Protein AF-K5VWL3-F1 (afdb_monomer_lite)

Organism: Phanerochaete carnosa (strain HHB-10118-sp) (NCBI:txid650164)

Secondary structure (DSSP, 8-state):
----------TTGGGSTT-HHHHTT---PPPPGGGGS-EEEEEEEESSPBPPSTTS--B--EEEEEEETT-HHHHHHHHTSTTS-HHHHHHHHTB--TTS----------S-TT--HHHHHHHHHHHHHHHHHSS---------------PPPPPP---PPPPP----------------HHHHHSS---TTPPPPPPPS-S-TTS--HHHHHHHHHHHHHHHHHHHHHHHHHHHHHHHHHTT--------TT-SPPPEE-TTS-EE-TTS---SS-HHHH-TTT------S-S---------TTTTSSPPP--------------------PPP----------------------PPPP---------------PPPP------------S-----------THHHHHHHHHHHHHHHHHHHHHHHTTS-SEEEEEEEEESSHHHHHHHHHHTSSSGGG--HHHHS-HHHHH-HHHHHHHHHHHHHHHHHHHHHHHHHHHHTGGG--TT--SSTT---TTGGGTTSSSPPPHHHH-EEEEEETTSTTHHHHHHHHHHHHHTTT-GGGEEEEEE-TTS-BTTSPPPPPP-----HHHHHHHT-S-GGGS-HHHHHHHHHHHHHHHHHHHHHHHHHHTT----------S-TT------PPPPPPPPPP---

Sequence (672 aa):
MGGFTRPQDLRVSNWWPGGAYLRKRKVYEAPPPAAYEPHTAFLLEARYPTRHGVGRQDSIEHVVGVCREGDLPAILEKYNSWNCPKEEMEVMDNAIWPWVEKRSKKSVVWWDKGESRREVLERRQQEIYEGASSADATTQPVVSMDLTFAPVPPPKGQRQKRAFHSAVAWRSDVEKTHTTPAERAEMPASAWSRPHKPSQDADDNVVPTYYVERKRQLDDIAERKETEGNLMSQLSAGILSEGITAETHPREEKIPPEVIEEDGTVRFPSGFEPPTPATEFHPVAALPVFDTDDNVVKSGKIIWEEALTPPETEELAACGASSVHGMSGVRGFHTSAVARAREVPLHGMASHAVPPQSPAQASKDSVPAESKQQLFALPEKIGEDGDEYFLEADEVVEAGGPVLPVADSVRDFNSKLHEYRERYVATLKEEPYWRPMLTATLSTRSLALTYARMCRALPRGLPFYASIEEPDRKYAPTYNSRMHSLRVRRMRQVIVDIGRRLHGDFGGFPGIRFSPSDRGRTLEGEGLEAPIPLEKRLIHVGVGDWHRNGEQLREVLKEEVDELGLSDGFNIFGLDKWGKRSDGVEWARPQAPIASKALSKVIDVDLAKLSPRERKLKLQEITEREGRKIAYALSQKSRKVSYPAGHEQASMDDFDEVIVPPSATKPESSQA

Structure (mmCIF, N/CA/C/O backbone):
data_AF-K5VWL3-F1
#
_entry.id   AF-K5VWL3-F1
#
loop_
_atom_site.group_PDB
_atom_site.id
_atom_site.type_symbol
_atom_site.label_atom_id
_atom_site.label_alt_id
_atom_site.label_comp_id
_atom_site.label_asym_id
_atom_site.label_entity_id
_atom_site.label_seq_id
_atom_site.pdbx_PDB_ins_code
_atom_site.Cartn_x
_atom_site.Cartn_y
_atom_site.Cartn_z
_atom_site.occupancy
_atom_site.B_iso_or_equiv
_atom_site.auth_seq_id
_atom_site.auth_comp_id
_atom_site.auth_asym_id
_atom_site.auth_atom_id
_atom_site.pdbx_PDB_model_num
ATOM 1 N N . MET A 1 1 ? -18.030 -2.040 -24.996 1.00 38.44 1 MET A N 1
ATOM 2 C CA . MET A 1 1 ? -19.062 -2.195 -23.954 1.00 38.44 1 MET A CA 1
ATOM 3 C C . MET A 1 1 ? -18.559 -3.267 -23.006 1.00 38.44 1 MET A C 1
ATOM 5 O O . MET A 1 1 ? -18.743 -4.444 -23.284 1.00 38.44 1 MET A O 1
ATOM 9 N N . GLY A 1 2 ? -17.794 -2.877 -21.982 1.00 37.09 2 GLY A N 1
ATOM 10 C CA . GLY A 1 2 ? -17.462 -3.798 -20.898 1.00 37.09 2 GLY A CA 1
ATOM 11 C C . GLY A 1 2 ? -18.765 -4.100 -20.180 1.00 37.09 2 GLY A C 1
ATOM 12 O O . GLY A 1 2 ? -19.437 -3.163 -19.752 1.00 37.09 2 GLY A O 1
ATOM 13 N N . GLY A 1 3 ? -19.172 -5.369 -20.169 1.00 36.50 3 GLY A N 1
ATOM 14 C CA . GLY A 1 3 ? -20.371 -5.782 -19.459 1.00 36.50 3 GLY A CA 1
ATOM 15 C C . GLY A 1 3 ? -20.312 -5.230 -18.043 1.00 36.50 3 GLY A C 1
ATOM 16 O O . GLY A 1 3 ? -19.254 -5.276 -17.414 1.00 36.50 3 GLY A O 1
ATOM 17 N N . PHE A 1 4 ? -21.436 -4.702 -17.562 1.00 37.53 4 PHE A N 1
ATOM 18 C CA . PHE A 1 4 ? -21.717 -4.705 -16.138 1.00 37.53 4 PHE A CA 1
ATOM 19 C C . PHE A 1 4 ? -21.454 -6.138 -15.681 1.00 37.53 4 PHE A C 1
ATOM 21 O O . PHE A 1 4 ? -22.271 -7.032 -15.905 1.00 37.53 4 PHE A O 1
ATOM 28 N N . THR A 1 5 ? -20.257 -6.395 -15.155 1.00 46.09 5 THR A N 1
ATOM 29 C CA . THR A 1 5 ? -19.975 -7.606 -14.409 1.00 46.09 5 THR A CA 1
ATOM 30 C C . THR A 1 5 ? -21.092 -7.650 -13.391 1.00 46.09 5 THR A C 1
ATOM 32 O O . THR A 1 5 ? -21.226 -6.704 -12.612 1.00 46.09 5 THR A O 1
ATOM 35 N N . ARG A 1 6 ? -21.963 -8.669 -13.496 1.00 44.84 6 ARG A N 1
ATOM 36 C CA . ARG A 1 6 ? -23.051 -8.899 -12.540 1.00 44.84 6 ARG A CA 1
ATOM 37 C C . ARG A 1 6 ? -22.489 -8.552 -11.166 1.00 44.84 6 ARG A C 1
ATOM 39 O O . ARG A 1 6 ? -21.394 -9.059 -10.889 1.00 44.84 6 ARG A O 1
ATOM 46 N N . PRO A 1 7 ? -23.116 -7.651 -10.384 1.00 50.62 7 PRO A N 1
ATOM 47 C CA . PRO A 1 7 ? -22.599 -7.316 -9.067 1.00 50.62 7 PRO A CA 1
ATOM 48 C C . PRO A 1 7 ? -22.281 -8.644 -8.391 1.00 50.62 7 PRO A C 1
ATOM 50 O O . PRO A 1 7 ? -23.176 -9.479 -8.273 1.00 50.62 7 PRO A O 1
ATOM 53 N N . GLN A 1 8 ? -20.990 -8.892 -8.116 1.00 56.00 8 GLN A N 1
ATOM 54 C CA . GLN A 1 8 ? -20.563 -10.087 -7.390 1.00 56.00 8 GLN A CA 1
ATOM 55 C C . GLN A 1 8 ? -21.513 -10.178 -6.209 1.00 56.00 8 GLN A C 1
ATOM 57 O O . GLN A 1 8 ? -21.598 -9.176 -5.493 1.00 56.00 8 GLN A O 1
ATOM 62 N N . ASP A 1 9 ? -22.257 -11.290 -6.109 1.00 57.00 9 ASP A N 1
ATOM 63 C CA . ASP A 1 9 ? -23.348 -11.487 -5.150 1.00 57.00 9 ASP A CA 1
ATOM 64 C C . ASP A 1 9 ? -23.082 -10.661 -3.903 1.00 57.00 9 ASP A C 1
ATOM 66 O O . ASP A 1 9 ? -22.041 -10.850 -3.256 1.00 57.00 9 ASP A O 1
ATOM 70 N N . LEU A 1 10 ? -23.957 -9.680 -3.632 1.00 66.19 10 LEU A N 1
ATOM 71 C CA . LEU A 1 10 ? -23.821 -8.824 -2.459 1.00 66.19 10 LEU A CA 1
ATOM 72 C C . LEU A 1 10 ? -23.544 -9.765 -1.294 1.00 66.19 10 LEU A C 1
ATOM 74 O O . LEU A 1 10 ? -24.402 -10.561 -0.956 1.00 66.19 10 LEU A O 1
ATOM 78 N N . ARG A 1 11 ? -22.350 -9.750 -0.688 1.00 71.62 11 ARG A N 1
ATOM 79 C CA . ARG A 1 11 ? -22.020 -10.766 0.336 1.00 71.62 11 ARG A CA 1
ATOM 80 C C . ARG A 1 11 ? -23.032 -10.786 1.487 1.00 71.62 11 ARG A C 1
ATOM 82 O O . ARG A 1 11 ? -23.137 -11.791 2.182 1.00 71.62 11 ARG A O 1
ATOM 89 N N . VAL A 1 12 ? -23.759 -9.684 1.663 1.00 74.81 12 VAL A N 1
ATOM 90 C CA . VAL A 1 12 ? -24.894 -9.524 2.574 1.00 74.81 12 VAL A CA 1
ATOM 91 C C . VAL A 1 12 ? -26.099 -10.386 2.170 1.00 74.81 12 VAL A C 1
ATOM 93 O O . VAL A 1 12 ? -26.741 -10.940 3.051 1.00 74.81 12 VAL A O 1
ATOM 96 N N . SER A 1 13 ? -26.367 -10.599 0.876 1.00 81.75 13 SER A N 1
ATOM 97 C CA . SER A 1 13 ? -27.449 -11.473 0.397 1.00 81.75 13 SER A CA 1
ATOM 98 C C . SER A 1 13 ? -27.267 -12.934 0.803 1.00 81.75 13 SER A C 1
ATOM 100 O O . SER A 1 13 ? -28.246 -13.655 0.970 1.00 81.75 13 SER A O 1
ATOM 102 N N . ASN A 1 14 ? -26.031 -13.368 1.076 1.00 84.25 14 ASN A N 1
ATOM 103 C CA . ASN A 1 14 ? -25.793 -14.690 1.656 1.00 84.25 14 ASN A CA 1
ATOM 104 C C . ASN A 1 14 ? -26.404 -14.844 3.059 1.00 84.25 14 ASN A C 1
ATOM 106 O O . ASN A 1 14 ? -26.685 -15.977 3.452 1.00 84.25 14 ASN A O 1
ATOM 110 N N . TRP A 1 15 ? -26.607 -13.737 3.781 1.00 79.88 15 TRP A N 1
ATOM 111 C CA . TRP A 1 15 ? -27.222 -13.680 5.110 1.00 79.88 15 TRP A CA 1
ATOM 112 C C . TRP A 1 15 ? -28.730 -13.386 5.085 1.00 79.88 15 TRP A C 1
ATOM 114 O O . TRP A 1 15 ? -29.372 -13.508 6.124 1.00 79.88 15 TRP A O 1
ATOM 124 N N . TRP A 1 16 ? -29.311 -13.008 3.941 1.00 86.56 16 TRP A N 1
ATOM 125 C CA . TRP A 1 16 ? -30.761 -12.804 3.822 1.00 86.56 16 TRP A CA 1
ATOM 126 C C . TRP A 1 16 ? -31.532 -14.118 4.005 1.00 86.56 16 TRP A C 1
ATOM 128 O O . TRP A 1 16 ? -30.951 -15.184 3.781 1.00 86.56 16 TRP A O 1
ATOM 138 N N . PRO A 1 17 ? -32.832 -14.080 4.361 1.00 89.12 17 PRO A N 1
ATOM 139 C CA . PRO A 1 17 ? -33.687 -15.269 4.372 1.00 89.12 17 PRO A CA 1
ATOM 140 C C . PRO A 1 17 ? -33.566 -16.064 3.056 1.00 89.12 17 PRO A C 1
ATOM 142 O O . PRO A 1 17 ? -33.718 -15.508 1.973 1.00 89.12 17 PRO A O 1
ATOM 145 N N . GLY A 1 18 ? -33.219 -17.357 3.133 1.00 90.00 18 GLY A N 1
ATOM 146 C CA . GLY A 1 18 ? -32.943 -18.214 1.960 1.00 90.00 18 GLY A CA 1
ATOM 147 C C . GLY A 1 18 ? -31.522 -18.106 1.369 1.00 90.00 18 GLY A C 1
ATOM 148 O O . GLY A 1 18 ? -31.131 -18.902 0.504 1.00 90.00 18 GLY A O 1
ATOM 149 N N . GLY A 1 19 ? -30.711 -17.174 1.871 1.00 90.12 19 GLY A N 1
ATOM 150 C CA . GLY A 1 19 ? -29.315 -16.972 1.503 1.00 90.12 19 GLY A CA 1
ATOM 151 C C . GLY A 1 19 ? -28.440 -18.203 1.757 1.00 90.12 19 GLY A C 1
ATOM 152 O O . GLY A 1 19 ? -28.757 -19.090 2.557 1.00 90.12 19 GLY A O 1
ATOM 153 N N . ALA A 1 20 ? -27.316 -18.287 1.042 1.00 89.31 20 ALA A N 1
ATOM 154 C CA . ALA A 1 20 ? -26.444 -19.459 1.078 1.00 89.31 20 ALA A CA 1
ATOM 155 C C . ALA A 1 20 ? -25.890 -19.769 2.481 1.00 89.31 20 ALA A C 1
ATOM 157 O O . ALA A 1 20 ? -25.625 -20.931 2.782 1.00 89.31 20 ALA A O 1
ATOM 158 N N . TYR A 1 21 ? -25.709 -18.765 3.346 1.00 87.62 21 TYR A N 1
ATOM 159 C CA . TYR A 1 21 ? -25.188 -18.979 4.697 1.00 87.62 21 TYR A CA 1
ATOM 160 C C . TYR A 1 21 ? -26.242 -19.530 5.645 1.00 87.62 21 TYR A C 1
ATOM 162 O O . TYR A 1 21 ? -25.932 -20.471 6.369 1.00 87.62 21 TYR A O 1
ATOM 170 N N . LEU A 1 22 ? -27.489 -19.061 5.561 1.00 87.00 22 LEU A N 1
ATOM 171 C CA . LEU A 1 22 ? -28.591 -19.664 6.313 1.00 87.00 22 LEU A CA 1
ATOM 172 C C . LEU A 1 22 ? -28.849 -21.108 5.863 1.00 87.00 22 LEU A C 1
ATOM 174 O O . LEU A 1 22 ? -28.960 -21.996 6.705 1.00 87.00 22 LEU A O 1
ATOM 178 N N . ARG A 1 23 ? -28.830 -21.380 4.546 1.00 90.88 23 ARG A N 1
ATOM 179 C CA . ARG A 1 23 ? -28.945 -22.753 4.012 1.00 90.88 23 ARG A CA 1
ATOM 180 C C . ARG A 1 23 ? -27.828 -23.672 4.506 1.00 90.88 23 ARG A C 1
ATOM 182 O O . ARG A 1 23 ? -28.081 -24.824 4.837 1.00 90.88 23 ARG A O 1
ATOM 189 N N . LYS A 1 24 ? -26.601 -23.152 4.601 1.00 93.31 24 LYS A N 1
ATOM 190 C CA . LYS A 1 24 ? -25.440 -23.876 5.143 1.00 93.31 24 LYS A CA 1
ATOM 191 C C . LYS A 1 24 ? -25.360 -23.846 6.676 1.00 93.31 24 LYS A C 1
ATOM 193 O O . LYS A 1 24 ? -24.353 -24.295 7.212 1.00 93.31 24 LYS A O 1
ATOM 198 N N . ARG A 1 25 ? -26.367 -23.296 7.373 1.00 91.12 25 ARG A N 1
ATOM 199 C CA . ARG A 1 25 ? -26.379 -23.088 8.834 1.00 91.12 25 ARG A CA 1
ATOM 200 C C . ARG A 1 25 ? -25.096 -22.426 9.355 1.00 91.12 25 ARG A C 1
ATOM 202 O O . ARG A 1 25 ? -24.639 -22.717 10.456 1.00 91.12 25 ARG A O 1
ATOM 209 N N . LYS A 1 26 ? -24.490 -21.543 8.555 1.00 87.69 26 LYS A N 1
ATOM 210 C CA . LYS A 1 26 ? -23.323 -20.778 8.989 1.00 87.69 26 LYS A CA 1
ATOM 211 C C . LYS A 1 26 ? -23.782 -19.766 10.026 1.00 87.69 26 LYS A C 1
ATOM 213 O O . LYS A 1 26 ? -24.569 -18.873 9.722 1.00 87.69 26 LYS A O 1
ATOM 218 N N . VAL A 1 27 ? -23.275 -19.922 11.239 1.00 83.81 27 VAL A N 1
ATOM 219 C CA . VAL A 1 27 ? -23.461 -18.959 12.319 1.00 83.81 27 VAL A CA 1
ATOM 220 C C . VAL A 1 27 ? -22.541 -17.772 12.055 1.00 83.81 27 VAL A C 1
ATOM 222 O O . VAL A 1 27 ? -21.394 -17.944 11.638 1.00 83.81 27 VAL A O 1
ATOM 225 N N . TYR A 1 28 ? -23.053 -16.558 12.248 1.00 79.81 28 TYR A N 1
ATOM 226 C CA . TYR A 1 28 ? -22.206 -15.373 12.225 1.00 79.81 28 TYR A CA 1
ATOM 227 C C . TYR A 1 28 ? -21.259 -15.426 13.422 1.00 79.81 28 TYR A C 1
ATOM 229 O O . TYR A 1 28 ? -21.680 -15.283 14.568 1.00 79.81 28 TYR A O 1
ATOM 237 N N . GLU A 1 29 ? -19.977 -15.641 13.151 1.00 80.75 29 GLU A N 1
ATOM 238 C CA . GLU A 1 29 ? -18.934 -15.528 14.160 1.00 80.75 29 GLU A CA 1
ATOM 239 C C . GLU A 1 29 ? -18.463 -14.078 14.225 1.00 80.75 29 GLU A C 1
ATOM 241 O O . GLU A 1 29 ? -18.084 -13.481 13.211 1.00 80.75 29 GLU A O 1
ATOM 246 N N . ALA A 1 30 ? -18.491 -13.501 15.428 1.00 80.81 30 ALA A N 1
ATOM 247 C CA . ALA A 1 30 ? -17.926 -12.181 15.651 1.00 80.81 30 ALA A CA 1
ATOM 248 C C . ALA A 1 30 ? -16.440 -12.180 15.240 1.00 80.81 30 ALA A C 1
ATOM 250 O O . ALA A 1 30 ? -15.726 -13.147 15.530 1.00 80.81 30 ALA A O 1
ATOM 251 N N . PRO A 1 31 ? -15.950 -11.116 14.575 1.00 87.12 31 PRO A N 1
ATOM 252 C CA . PRO A 1 31 ? -14.538 -10.997 14.253 1.00 87.12 31 PRO A CA 1
ATOM 253 C C . PRO A 1 31 ? -13.670 -11.173 15.509 1.00 87.12 31 PRO A C 1
ATOM 255 O O . PRO A 1 31 ? -14.067 -10.736 16.593 1.00 87.12 31 PRO A O 1
ATOM 258 N N . PRO A 1 32 ? -12.477 -11.781 15.391 1.00 87.56 32 PRO A N 1
ATOM 259 C CA . PRO A 1 32 ? -11.583 -11.919 16.534 1.00 87.56 32 PRO A CA 1
ATOM 260 C C . PRO A 1 32 ? -11.215 -10.532 17.091 1.00 87.56 32 PRO A C 1
ATOM 262 O O . PRO A 1 32 ? -11.146 -9.587 16.302 1.00 87.56 32 PRO A O 1
ATOM 265 N N . PRO A 1 33 ? -10.896 -10.397 18.394 1.00 87.88 33 PRO A N 1
ATOM 266 C CA . PRO A 1 33 ? -10.494 -9.124 19.003 1.00 87.88 33 PRO A CA 1
ATOM 267 C C . PRO A 1 33 ? -9.399 -8.384 18.222 1.00 87.88 33 PRO A C 1
ATOM 269 O O . PRO A 1 33 ? -9.472 -7.176 18.042 1.00 87.88 33 PRO A O 1
ATOM 272 N N . ALA A 1 34 ? -8.468 -9.123 17.616 1.00 87.81 34 ALA A N 1
ATOM 273 C CA . ALA A 1 34 ? -7.438 -8.547 16.758 1.00 87.81 34 ALA A CA 1
ATOM 274 C C . ALA A 1 34 ? -7.931 -7.830 15.502 1.00 87.81 34 ALA A C 1
ATOM 276 O O . ALA A 1 34 ? -7.181 -7.091 14.882 1.00 87.81 34 ALA A O 1
ATOM 277 N N . ALA A 1 35 ? -9.159 -8.070 15.046 1.00 90.88 35 ALA A N 1
ATOM 278 C CA . ALA A 1 35 ? -9.725 -7.299 13.943 1.00 90.88 35 ALA A CA 1
ATOM 279 C C . ALA A 1 35 ? -9.968 -5.830 14.335 1.00 90.88 35 ALA A C 1
ATOM 281 O O . ALA A 1 35 ? -10.084 -4.984 13.448 1.00 90.88 35 ALA A O 1
ATOM 282 N N . TYR A 1 36 ? -10.019 -5.549 15.637 1.00 94.56 36 TYR A N 1
ATOM 283 C CA . TYR A 1 36 ? -10.219 -4.232 16.231 1.00 94.56 36 TYR A CA 1
ATOM 284 C C . TYR A 1 36 ? -8.916 -3.597 16.733 1.00 94.56 36 TYR A C 1
ATOM 286 O O . TYR A 1 36 ? -8.946 -2.503 17.278 1.00 94.56 36 TYR A O 1
ATOM 294 N N . GLU A 1 37 ? -7.776 -4.267 16.539 1.00 94.44 37 GLU A N 1
ATOM 295 C CA . GLU A 1 37 ? -6.457 -3.658 16.712 1.00 94.44 37 GLU A CA 1
ATOM 296 C C . GLU A 1 37 ? -6.162 -2.714 15.531 1.00 94.44 37 GLU A C 1
ATOM 298 O O . GLU A 1 37 ? -6.623 -2.980 14.406 1.00 94.44 37 GLU A O 1
ATOM 303 N N . PRO A 1 38 ? -5.343 -1.668 15.729 1.00 97.00 38 PRO A N 1
ATOM 304 C CA . PRO A 1 38 ? -4.869 -0.834 14.637 1.00 97.00 38 PRO A CA 1
ATOM 305 C C . PRO A 1 38 ? -4.140 -1.643 13.555 1.00 97.00 38 PRO A C 1
ATOM 307 O O . PRO A 1 38 ? -3.354 -2.555 13.829 1.00 97.00 38 PRO A O 1
ATOM 310 N N . HIS A 1 39 ? -4.433 -1.337 12.293 1.00 96.94 39 HIS A N 1
ATOM 311 C CA . HIS A 1 39 ? -3.847 -2.000 11.131 1.00 96.94 39 HIS A CA 1
ATOM 312 C C . HIS A 1 39 ? -3.305 -0.977 10.144 1.00 96.94 39 HIS A C 1
ATOM 314 O O . HIS A 1 39 ? -3.990 -0.019 9.784 1.00 96.94 39 HIS A O 1
ATOM 320 N N . THR A 1 40 ? -2.098 -1.233 9.650 1.00 97.81 40 THR A N 1
ATOM 321 C CA . THR A 1 40 ? -1.428 -0.418 8.643 1.00 97.81 40 THR A CA 1
ATOM 322 C C . THR A 1 40 ? -1.703 -0.979 7.258 1.00 97.81 40 THR A C 1
ATOM 324 O O . THR A 1 40 ? -1.324 -2.100 6.919 1.00 97.81 40 THR A O 1
ATOM 327 N N . ALA A 1 41 ? -2.369 -0.191 6.426 1.00 97.88 41 ALA A N 1
ATOM 328 C CA . ALA A 1 41 ? -2.403 -0.413 4.993 1.00 97.88 41 ALA A CA 1
ATOM 329 C C . ALA A 1 41 ? -1.212 0.291 4.342 1.00 97.88 41 ALA A C 1
ATOM 331 O O . ALA A 1 41 ? -0.885 1.419 4.703 1.00 97.88 41 ALA A O 1
ATOM 332 N N . PHE A 1 42 ? -0.566 -0.355 3.379 1.00 98.06 42 PHE A N 1
ATOM 333 C CA . PHE A 1 42 ? 0.666 0.152 2.782 1.00 98.06 42 PHE A CA 1
ATOM 334 C C . PHE A 1 42 ? 0.662 0.020 1.260 1.00 98.06 42 PHE A C 1
ATOM 336 O O . PHE A 1 42 ? 0.055 -0.897 0.700 1.00 98.06 42 PHE A O 1
ATOM 343 N N . LEU A 1 43 ? 1.368 0.942 0.606 1.00 97.75 43 LEU A N 1
ATOM 344 C CA . LEU A 1 43 ? 1.751 0.896 -0.799 1.00 97.75 43 LEU A CA 1
ATOM 345 C C . LEU A 1 43 ? 3.264 0.731 -0.883 1.00 97.75 43 LEU A C 1
ATOM 347 O O . LEU A 1 43 ? 4.004 1.632 -0.487 1.00 97.75 43 LEU A O 1
ATOM 351 N N . LEU A 1 44 ? 3.709 -0.412 -1.396 1.00 98.31 44 LEU A N 1
ATOM 352 C CA . LEU A 1 44 ? 5.110 -0.646 -1.723 1.00 98.31 44 LEU A CA 1
ATOM 353 C C . LEU A 1 44 ? 5.349 -0.316 -3.188 1.00 98.31 44 LEU A C 1
ATOM 355 O O . LEU A 1 44 ? 4.514 -0.623 -4.040 1.00 98.31 44 LEU A O 1
ATOM 359 N N . GLU A 1 45 ? 6.507 0.258 -3.466 1.00 97.69 45 GLU A N 1
ATOM 360 C CA . GLU A 1 45 ? 7.001 0.522 -4.808 1.00 97.69 45 GLU A CA 1
ATOM 361 C C . GLU A 1 45 ? 8.303 -0.253 -5.027 1.00 97.69 45 GLU A C 1
ATOM 363 O O . GLU A 1 45 ? 9.195 -0.252 -4.169 1.00 97.69 45 GLU A O 1
ATOM 368 N N . ALA A 1 46 ? 8.408 -0.914 -6.177 1.00 98.19 46 ALA A N 1
ATOM 369 C CA . ALA A 1 46 ? 9.632 -1.567 -6.612 1.00 98.19 46 ALA A CA 1
ATOM 370 C C . ALA A 1 46 ? 10.736 -0.538 -6.902 1.00 98.19 46 ALA A C 1
ATOM 372 O O . ALA A 1 46 ? 10.501 0.540 -7.449 1.00 98.19 46 ALA A O 1
ATOM 373 N N . ARG A 1 47 ? 11.983 -0.874 -6.577 1.00 97.62 47 ARG A N 1
ATOM 374 C CA . ARG A 1 47 ? 13.131 0.000 -6.837 1.00 97.62 47 ARG A CA 1
ATOM 375 C C . ARG A 1 47 ? 13.499 0.086 -8.312 1.00 97.62 47 ARG A C 1
ATOM 377 O O . ARG A 1 47 ? 13.920 1.145 -8.778 1.00 97.62 47 ARG A O 1
ATOM 384 N N . TYR A 1 48 ? 13.345 -1.020 -9.029 1.00 97.19 48 TYR A N 1
ATOM 385 C CA . TYR A 1 48 ? 13.709 -1.139 -10.436 1.00 97.19 48 TYR A CA 1
ATOM 386 C C . TYR A 1 48 ? 12.488 -1.524 -11.274 1.00 97.19 48 TYR A C 1
ATOM 388 O O . TYR A 1 48 ? 11.604 -2.227 -10.778 1.00 97.19 48 TYR A O 1
ATOM 396 N N . PRO A 1 49 ? 12.423 -1.086 -12.544 1.00 96.25 49 PRO A N 1
ATOM 397 C CA . PRO A 1 49 ? 11.355 -1.498 -13.440 1.00 96.25 49 PRO A CA 1
ATOM 398 C C . PRO A 1 49 ? 11.418 -3.006 -13.691 1.00 96.25 49 PRO A C 1
ATOM 400 O O . PRO A 1 49 ? 12.498 -3.595 -13.785 1.00 96.25 49 PRO A O 1
ATOM 403 N N . THR A 1 50 ? 10.247 -3.610 -13.836 1.00 96.25 50 THR A N 1
ATOM 404 C CA . THR A 1 50 ? 10.071 -5.037 -14.092 1.00 96.25 50 THR A CA 1
ATOM 405 C C . THR A 1 50 ? 9.812 -5.260 -15.568 1.00 96.25 50 THR A C 1
ATOM 407 O O . THR A 1 50 ? 9.036 -4.530 -16.191 1.00 96.25 50 THR A O 1
ATOM 410 N N . ARG A 1 51 ? 10.476 -6.266 -16.142 1.00 95.19 51 ARG A N 1
ATOM 411 C CA . ARG A 1 51 ? 10.199 -6.706 -17.507 1.00 95.19 51 ARG A CA 1
ATOM 412 C C . ARG A 1 51 ? 8.902 -7.485 -17.515 1.00 95.19 51 ARG A C 1
ATOM 414 O O . ARG A 1 51 ? 8.766 -8.499 -16.836 1.00 95.19 51 ARG A O 1
ATOM 421 N N . HIS A 1 52 ? 7.961 -7.030 -18.321 1.00 93.19 52 HIS A N 1
ATOM 422 C CA . HIS A 1 52 ? 6.731 -7.769 -18.550 1.00 93.19 52 HIS A CA 1
ATOM 423 C C . HIS A 1 52 ? 6.835 -8.578 -19.846 1.00 93.19 52 HIS A C 1
ATOM 425 O O . HIS A 1 52 ? 7.701 -8.337 -20.688 1.00 93.19 52 HIS A O 1
ATOM 431 N N . GLY A 1 53 ? 5.951 -9.567 -20.006 1.00 89.62 53 GLY A N 1
ATOM 432 C CA . GLY A 1 53 ? 5.867 -10.354 -21.237 1.00 89.62 53 GLY A CA 1
ATOM 433 C C . GLY A 1 53 ? 5.620 -9.494 -22.486 1.00 89.62 53 GLY A C 1
ATOM 434 O O . GLY A 1 53 ? 5.265 -8.316 -22.402 1.00 89.62 53 GLY A O 1
ATOM 435 N N . VAL A 1 54 ? 5.787 -10.105 -23.662 1.00 87.56 54 VAL A N 1
ATOM 436 C CA . VAL A 1 54 ? 5.668 -9.440 -24.971 1.00 87.56 54 VAL A CA 1
ATOM 437 C C . VAL A 1 54 ? 4.387 -8.600 -25.064 1.00 87.56 54 VAL A C 1
ATOM 439 O O . VAL A 1 54 ? 3.292 -9.069 -24.759 1.00 87.56 54 VAL A O 1
ATOM 442 N N . GLY A 1 55 ? 4.533 -7.344 -25.493 1.00 84.56 55 GLY A N 1
ATOM 443 C CA . GLY A 1 55 ? 3.423 -6.401 -25.666 1.00 84.56 55 GLY A CA 1
ATOM 444 C C . GLY A 1 55 ? 3.064 -5.589 -24.419 1.00 84.56 55 GLY A C 1
ATOM 445 O O . GLY A 1 55 ? 2.225 -4.695 -24.507 1.00 84.56 55 GLY A O 1
ATOM 446 N N . ARG A 1 56 ? 3.706 -5.846 -23.274 1.00 88.75 56 ARG A N 1
ATOM 447 C CA . ARG A 1 56 ? 3.620 -4.986 -22.091 1.00 88.75 56 ARG A CA 1
ATOM 448 C C . ARG A 1 56 ? 4.909 -4.202 -21.933 1.00 88.75 56 ARG A C 1
ATOM 450 O O . ARG A 1 56 ? 6.002 -4.716 -22.141 1.00 88.75 56 ARG A O 1
ATOM 457 N N . GLN A 1 57 ? 4.758 -2.937 -21.592 1.00 89.25 57 GLN A N 1
ATOM 458 C CA . GLN A 1 57 ? 5.886 -2.052 -21.399 1.00 89.25 57 GLN A CA 1
ATOM 459 C C . GLN A 1 57 ? 6.474 -2.244 -20.004 1.00 89.25 57 GLN A C 1
ATOM 461 O O . GLN A 1 57 ? 5.708 -2.320 -19.048 1.00 89.25 57 GLN A O 1
ATOM 466 N N . ASP A 1 58 ? 7.804 -2.251 -19.899 1.00 92.88 58 ASP A N 1
ATOM 467 C CA . ASP A 1 58 ? 8.517 -2.268 -18.621 1.00 92.88 58 ASP A CA 1
ATOM 468 C C . ASP A 1 58 ? 7.986 -1.174 -17.688 1.00 92.88 58 ASP A C 1
ATOM 470 O O . ASP A 1 58 ? 7.895 0.007 -18.066 1.00 92.88 58 ASP A O 1
ATOM 474 N N . SER A 1 59 ? 7.621 -1.574 -16.471 1.00 94.19 59 SER A N 1
ATOM 475 C CA . SER A 1 59 ? 6.967 -0.683 -15.520 1.00 94.19 59 SER A CA 1
ATOM 476 C C . SER A 1 59 ? 7.443 -0.885 -14.088 1.00 94.19 59 SER A C 1
ATOM 478 O O . SER A 1 59 ? 7.985 -1.933 -13.744 1.00 94.19 59 SER A O 1
ATOM 480 N N . ILE A 1 60 ? 7.306 0.154 -13.262 1.00 96.12 60 ILE A N 1
ATOM 481 C CA . ILE A 1 60 ? 7.590 0.050 -11.827 1.00 96.12 60 ILE A CA 1
ATOM 482 C C . ILE A 1 60 ? 6.386 -0.614 -11.164 1.00 96.12 60 ILE A C 1
ATOM 484 O O . ILE A 1 60 ? 5.266 -0.096 -11.221 1.00 96.12 60 ILE A O 1
ATOM 488 N N . GLU A 1 61 ? 6.623 -1.764 -10.542 1.00 96.69 61 GLU A N 1
ATOM 489 C CA . GLU A 1 61 ? 5.570 -2.527 -9.888 1.00 96.69 61 GLU A CA 1
ATOM 490 C C . GLU A 1 61 ? 5.209 -1.955 -8.519 1.00 96.69 61 GLU A C 1
ATOM 492 O O . GLU A 1 61 ? 6.032 -1.350 -7.829 1.00 96.69 61 GLU A O 1
ATOM 497 N N . HIS A 1 62 ? 3.940 -2.125 -8.149 1.00 97.12 62 HIS A N 1
ATOM 498 C CA . HIS A 1 62 ? 3.394 -1.604 -6.901 1.00 97.12 62 HIS A CA 1
ATOM 499 C C . HIS A 1 62 ? 2.569 -2.670 -6.189 1.00 97.12 62 HIS A C 1
ATOM 501 O O . HIS A 1 62 ? 1.701 -3.294 -6.801 1.00 97.12 62 HIS A O 1
ATOM 507 N N . VAL A 1 63 ? 2.750 -2.795 -4.877 1.00 97.19 63 VAL A N 1
ATOM 508 C CA . VAL A 1 63 ? 2.000 -3.742 -4.043 1.00 97.19 63 VAL A CA 1
ATOM 509 C C . VAL A 1 63 ? 1.156 -2.980 -3.035 1.00 97.19 63 VAL A C 1
ATOM 511 O O . VAL A 1 63 ? 1.644 -2.079 -2.361 1.00 97.19 63 VAL A O 1
ATOM 514 N N . VAL A 1 64 ? -0.121 -3.352 -2.914 1.00 96.94 64 VAL A N 1
ATOM 515 C CA . VAL A 1 64 ? -1.026 -2.810 -1.889 1.00 96.94 64 VAL A CA 1
ATOM 516 C C . VAL A 1 64 ? -1.411 -3.920 -0.922 1.00 96.94 64 VAL A C 1
ATOM 518 O O . VAL A 1 64 ? -2.130 -4.856 -1.298 1.00 96.94 64 VAL A O 1
ATOM 521 N N . GLY A 1 65 ? -0.975 -3.778 0.326 1.00 96.81 65 GLY A N 1
ATOM 522 C CA . GLY A 1 65 ? -1.182 -4.756 1.389 1.00 96.81 65 GLY A CA 1
ATOM 523 C C . GLY A 1 65 ? -1.742 -4.145 2.671 1.00 96.81 65 GLY A C 1
ATOM 524 O O . GLY A 1 65 ? -1.930 -2.934 2.782 1.00 96.81 65 GLY A O 1
ATOM 525 N N . VAL A 1 66 ? -2.050 -5.020 3.630 1.00 97.19 66 VAL A N 1
ATOM 526 C CA . VAL A 1 66 ? -2.500 -4.652 4.978 1.00 97.19 66 VAL A CA 1
ATOM 527 C C . VAL A 1 66 ? -1.802 -5.542 5.994 1.00 97.19 66 VAL A C 1
ATOM 529 O O . VAL A 1 66 ? -1.757 -6.762 5.824 1.00 97.19 66 VAL A O 1
ATOM 532 N N . CYS A 1 67 ? -1.318 -4.935 7.066 1.00 95.88 67 CYS A N 1
ATOM 533 C CA . CYS A 1 67 ? -0.710 -5.593 8.210 1.00 95.88 67 CYS A CA 1
ATOM 534 C C . CYS A 1 67 ? -1.193 -4.983 9.522 1.00 95.88 67 CYS A C 1
ATOM 536 O O . CYS A 1 67 ? -1.996 -4.051 9.510 1.00 95.88 67 CYS A O 1
ATOM 538 N N . ARG A 1 68 ? -0.747 -5.525 10.655 1.00 95.31 68 ARG A N 1
ATOM 539 C CA . ARG A 1 68 ? -0.967 -4.874 11.948 1.00 95.31 68 ARG A CA 1
ATOM 540 C C . ARG A 1 68 ? -0.053 -3.667 12.072 1.00 95.31 68 ARG A C 1
ATOM 542 O O . ARG A 1 68 ? 0.955 -3.574 11.366 1.00 95.31 68 ARG A O 1
ATOM 549 N N . GLU A 1 69 ? -0.412 -2.754 12.960 1.00 94.94 69 GLU A N 1
ATOM 550 C CA . GLU A 1 69 ? 0.516 -1.711 13.371 1.00 94.94 69 GLU A CA 1
ATOM 551 C C . GLU A 1 69 ? 1.797 -2.337 13.954 1.00 94.94 69 GLU A C 1
ATOM 553 O O . GLU A 1 69 ? 1.736 -3.318 14.693 1.00 94.94 69 GLU A O 1
ATOM 558 N N . GLY A 1 70 ? 2.957 -1.827 13.535 1.00 94.06 70 GLY A N 1
ATOM 559 C CA . GLY A 1 70 ? 4.274 -2.341 13.931 1.00 94.06 70 GLY A CA 1
ATOM 560 C C . GLY A 1 70 ? 4.809 -3.539 13.157 1.00 94.06 70 GLY A C 1
ATOM 561 O O . GLY A 1 70 ? 6.015 -3.771 13.177 1.00 94.06 70 GLY A O 1
ATOM 562 N N . ASP A 1 71 ? 3.978 -4.232 12.378 1.00 94.88 71 ASP A N 1
ATOM 563 C CA . ASP A 1 71 ? 4.441 -5.339 11.524 1.00 94.88 71 ASP A CA 1
ATOM 564 C C . ASP A 1 71 ? 5.136 -4.863 10.247 1.00 94.88 71 ASP A C 1
ATOM 566 O O . ASP A 1 71 ? 5.761 -5.664 9.549 1.00 94.88 71 ASP A O 1
ATOM 570 N N . LEU A 1 72 ? 4.997 -3.581 9.899 1.00 96.06 72 LEU A N 1
ATOM 571 C CA . LEU A 1 72 ? 5.447 -3.052 8.615 1.00 96.06 72 LEU A CA 1
ATOM 572 C C . LEU A 1 72 ? 6.944 -3.313 8.350 1.00 96.06 72 LEU A C 1
ATOM 574 O O . LEU A 1 72 ? 7.236 -3.829 7.269 1.00 96.06 72 LEU A O 1
ATOM 578 N N . PRO A 1 73 ? 7.888 -3.052 9.282 1.00 96.38 73 PRO A N 1
ATOM 579 C CA . PRO A 1 73 ? 9.304 -3.342 9.046 1.00 96.38 73 PRO A CA 1
ATOM 580 C C . PRO A 1 73 ? 9.582 -4.835 8.822 1.00 96.38 73 PRO A C 1
ATOM 582 O O . PRO A 1 73 ? 10.298 -5.190 7.890 1.00 96.38 73 PRO A O 1
ATOM 585 N N . ALA A 1 74 ? 8.960 -5.722 9.607 1.00 94.62 74 ALA A N 1
ATOM 586 C CA . ALA A 1 74 ? 9.123 -7.173 9.460 1.00 94.62 74 ALA A CA 1
ATOM 587 C C . ALA A 1 74 ? 8.534 -7.689 8.135 1.00 94.62 74 ALA A C 1
ATOM 589 O O . ALA A 1 74 ? 9.055 -8.613 7.508 1.00 94.62 74 ALA A O 1
ATOM 590 N N . ILE A 1 75 ? 7.441 -7.081 7.673 1.00 95.81 75 ILE A N 1
ATOM 591 C CA . ILE A 1 75 ? 6.872 -7.380 6.360 1.00 95.81 75 ILE A CA 1
ATOM 592 C C . ILE A 1 75 ? 7.792 -6.887 5.253 1.00 95.81 75 ILE A C 1
ATOM 594 O O . ILE A 1 75 ? 8.027 -7.633 4.310 1.00 95.81 75 ILE A O 1
ATOM 598 N N . LEU A 1 76 ? 8.351 -5.686 5.358 1.00 96.88 76 LEU A N 1
ATOM 599 C CA . LEU A 1 76 ? 9.319 -5.188 4.381 1.00 96.88 76 LEU A CA 1
ATOM 600 C C . LEU A 1 76 ? 10.570 -6.064 4.320 1.00 96.88 76 LEU A C 1
ATOM 602 O O . LEU A 1 76 ? 11.027 -6.373 3.222 1.00 96.88 76 LEU A O 1
ATOM 606 N N . GLU A 1 77 ? 11.073 -6.530 5.460 1.00 96.44 77 GLU A N 1
ATOM 607 C CA . GLU A 1 77 ? 12.155 -7.515 5.520 1.00 96.44 77 GLU A CA 1
ATOM 608 C C . GLU A 1 77 ? 11.760 -8.808 4.794 1.00 96.44 77 GLU A C 1
ATOM 610 O O . GLU A 1 77 ? 12.490 -9.284 3.927 1.00 96.44 77 GLU A O 1
ATOM 615 N N . LYS A 1 78 ? 10.552 -9.329 5.045 1.00 95.94 78 LYS A N 1
ATOM 616 C CA . LYS A 1 78 ? 10.041 -10.515 4.349 1.00 95.94 78 LYS A CA 1
ATOM 617 C C . LYS A 1 78 ? 9.949 -10.314 2.833 1.00 95.94 78 LYS A C 1
ATOM 619 O O . LYS A 1 78 ? 10.386 -11.192 2.090 1.00 95.94 78 LYS A O 1
ATOM 624 N N . TYR A 1 79 ? 9.392 -9.195 2.368 1.00 97.50 79 TYR A N 1
ATOM 625 C CA . TYR A 1 79 ? 9.288 -8.874 0.938 1.00 97.50 79 TYR A CA 1
ATOM 626 C C . TYR A 1 79 ? 10.672 -8.715 0.288 1.00 97.50 79 TYR A C 1
ATOM 628 O O . TYR A 1 79 ? 10.836 -9.053 -0.881 1.00 97.50 79 TYR A O 1
ATOM 636 N N . ASN A 1 80 ? 11.674 -8.272 1.050 1.00 97.88 80 ASN A N 1
ATOM 637 C CA . ASN A 1 80 ? 13.070 -8.147 0.629 1.00 97.88 80 ASN A CA 1
ATOM 638 C C . ASN A 1 80 ? 13.938 -9.348 1.066 1.00 97.88 80 ASN A C 1
ATOM 640 O O . ASN A 1 80 ? 15.124 -9.195 1.349 1.00 97.88 80 ASN A O 1
ATOM 644 N N . SER A 1 81 ? 13.364 -10.554 1.113 1.00 96.69 81 SER A N 1
ATOM 645 C CA . SER A 1 81 ? 14.074 -11.787 1.484 1.00 96.69 81 SER A CA 1
ATOM 646 C C . SER A 1 81 ? 13.714 -12.959 0.567 1.00 96.69 81 SER A C 1
ATOM 648 O O . SER A 1 81 ? 12.811 -12.873 -0.265 1.00 96.69 81 SER A O 1
ATOM 650 N N . TRP A 1 82 ? 14.355 -14.112 0.777 1.00 96.31 82 TRP A N 1
ATOM 651 C CA . TRP A 1 82 ? 13.955 -15.379 0.150 1.00 96.31 82 TRP A CA 1
ATOM 652 C C . TRP A 1 82 ? 12.550 -15.861 0.539 1.00 96.31 82 TRP A C 1
ATOM 654 O O . TRP A 1 82 ? 11.983 -16.700 -0.151 1.00 96.31 82 TRP A O 1
ATOM 664 N N . ASN A 1 83 ? 11.958 -15.318 1.606 1.00 95.31 83 ASN A N 1
ATOM 665 C CA . ASN A 1 83 ? 10.600 -15.650 2.044 1.00 95.31 83 ASN A CA 1
ATOM 666 C C . ASN A 1 83 ? 9.525 -14.718 1.450 1.00 95.31 83 ASN A C 1
ATOM 668 O O . ASN A 1 83 ? 8.379 -14.712 1.922 1.00 95.31 83 ASN A O 1
ATOM 672 N N . CYS A 1 84 ? 9.891 -13.922 0.441 1.00 96.25 84 CYS A N 1
ATOM 673 C CA . CYS A 1 84 ? 8.978 -13.085 -0.331 1.00 96.25 84 CYS A CA 1
ATOM 674 C C . CYS A 1 84 ? 7.841 -13.942 -0.930 1.00 96.25 84 CYS A C 1
ATOM 676 O O . CYS A 1 84 ? 8.084 -15.100 -1.299 1.00 96.25 84 CYS A O 1
ATOM 678 N N . PRO A 1 85 ? 6.584 -13.454 -0.994 1.00 96.25 85 PRO A N 1
ATOM 679 C CA . PRO A 1 85 ? 5.534 -14.224 -1.644 1.00 96.25 85 PRO A CA 1
ATOM 680 C C . PRO A 1 85 ? 5.864 -14.449 -3.130 1.00 96.25 85 PRO A C 1
ATOM 682 O O . PRO A 1 85 ? 6.622 -13.699 -3.741 1.00 96.25 85 PRO A O 1
ATOM 685 N N . LYS A 1 86 ? 5.356 -15.555 -3.693 1.00 96.25 86 LYS A N 1
ATOM 686 C CA . LYS A 1 86 ? 5.800 -16.056 -5.006 1.00 96.25 86 LYS A CA 1
ATOM 687 C C . LYS A 1 86 ? 5.604 -15.030 -6.124 1.00 96.25 86 LYS A C 1
ATOM 689 O O . LYS A 1 86 ? 6.502 -14.861 -6.937 1.00 96.25 86 LYS A O 1
ATOM 694 N N . GLU A 1 87 ? 4.469 -14.335 -6.123 1.00 96.25 87 GLU A N 1
ATOM 695 C CA . GLU A 1 87 ? 4.135 -13.322 -7.131 1.00 96.25 87 GLU A CA 1
ATOM 696 C C . GLU A 1 87 ? 5.151 -12.170 -7.107 1.00 96.25 87 GLU A C 1
ATOM 698 O O . GLU A 1 87 ? 5.672 -11.764 -8.141 1.00 96.25 87 GLU A O 1
ATOM 703 N N . GLU A 1 88 ? 5.508 -11.680 -5.923 1.00 97.38 88 GLU A N 1
ATOM 704 C CA . GLU A 1 88 ? 6.482 -10.602 -5.767 1.00 97.38 88 GLU A CA 1
ATOM 705 C C . GLU A 1 88 ? 7.931 -11.062 -5.959 1.00 97.38 88 GLU A C 1
ATOM 707 O O . GLU A 1 88 ? 8.777 -10.268 -6.375 1.00 97.38 88 GLU A O 1
ATOM 712 N N . MET A 1 89 ? 8.224 -12.341 -5.722 1.00 97.38 89 MET A N 1
ATOM 713 C CA . MET A 1 89 ? 9.511 -12.940 -6.074 1.00 97.38 89 MET A CA 1
ATOM 714 C C . MET A 1 89 ? 9.698 -13.009 -7.591 1.00 97.38 89 MET A C 1
ATOM 716 O O . MET A 1 89 ? 10.751 -12.614 -8.081 1.00 97.38 89 MET A O 1
ATOM 720 N N . GLU A 1 90 ? 8.668 -13.409 -8.340 1.00 97.12 90 GLU A N 1
ATOM 721 C CA . GLU A 1 90 ? 8.689 -13.384 -9.809 1.00 97.12 90 GLU A CA 1
ATOM 722 C C . GLU A 1 90 ? 8.898 -11.962 -10.353 1.00 97.12 90 GLU A C 1
ATOM 724 O O . GLU A 1 90 ? 9.570 -11.766 -11.367 1.00 97.12 90 GLU A O 1
ATOM 729 N N . VAL A 1 91 ? 8.360 -10.948 -9.672 1.00 97.81 91 VAL A N 1
ATOM 730 C CA . VAL A 1 91 ? 8.608 -9.539 -10.011 1.00 97.81 91 VAL A CA 1
ATOM 731 C C . VAL A 1 91 ? 10.089 -9.176 -9.820 1.00 97.81 91 VAL A C 1
ATOM 733 O O . VAL A 1 91 ? 10.682 -8.576 -10.717 1.00 97.81 91 VAL A O 1
ATOM 736 N N . MET A 1 92 ? 10.722 -9.595 -8.717 1.00 98.19 92 MET A N 1
ATOM 737 C CA . MET A 1 92 ? 12.165 -9.395 -8.490 1.00 98.19 92 MET A CA 1
ATOM 738 C C . MET A 1 92 ? 13.038 -10.152 -9.502 1.00 98.19 92 MET A C 1
ATOM 740 O O . MET A 1 92 ? 14.028 -9.600 -9.990 1.00 98.19 92 MET A O 1
ATOM 744 N N . ASP A 1 93 ? 12.659 -11.381 -9.860 1.00 97.75 93 ASP A N 1
ATOM 745 C CA . ASP A 1 93 ? 13.354 -12.184 -10.873 1.00 97.75 93 ASP A CA 1
ATOM 746 C C . ASP A 1 93 ? 13.344 -11.484 -12.245 1.00 97.75 93 ASP A C 1
ATOM 748 O O . ASP A 1 93 ? 14.335 -11.492 -12.977 1.00 97.75 93 ASP A O 1
ATOM 752 N N . ASN A 1 94 ? 12.236 -10.814 -12.575 1.00 97.25 94 ASN A N 1
ATOM 753 C CA . ASN A 1 94 ? 12.055 -10.084 -13.830 1.00 97.25 94 ASN A CA 1
ATOM 754 C C . ASN A 1 94 ? 12.537 -8.621 -13.786 1.00 97.25 94 ASN A C 1
ATOM 756 O O . ASN A 1 94 ? 12.436 -7.907 -14.794 1.00 97.25 94 ASN A O 1
ATOM 760 N N . ALA A 1 95 ? 13.049 -8.145 -12.651 1.00 97.69 95 ALA A N 1
ATOM 761 C CA . ALA A 1 95 ? 13.494 -6.767 -12.498 1.00 97.69 95 ALA A CA 1
ATOM 762 C C . ALA A 1 95 ? 14.763 -6.459 -13.312 1.00 97.69 95 ALA A C 1
ATOM 764 O O . ALA A 1 95 ? 15.647 -7.298 -13.502 1.00 97.69 95 ALA A O 1
ATOM 765 N N . ILE A 1 96 ? 14.876 -5.219 -13.792 1.00 96.50 96 ILE A N 1
ATOM 766 C CA . ILE A 1 96 ? 16.064 -4.720 -14.495 1.00 96.50 96 ILE A CA 1
ATOM 767 C C . ILE A 1 96 ? 17.062 -4.192 -13.462 1.00 96.50 96 ILE A C 1
ATOM 769 O O . ILE A 1 96 ? 17.145 -2.987 -13.219 1.00 96.50 96 ILE A O 1
ATOM 773 N N . TRP A 1 97 ? 17.801 -5.104 -12.837 1.00 97.56 97 TRP A N 1
ATOM 774 C CA . TRP A 1 97 ? 18.812 -4.749 -11.844 1.00 97.56 97 TRP A CA 1
ATOM 775 C C . TRP A 1 97 ? 19.994 -3.972 -12.461 1.00 97.56 97 TRP A C 1
ATOM 777 O O . TRP A 1 97 ? 20.317 -4.186 -13.631 1.00 97.56 97 TRP A O 1
ATOM 787 N N . PRO A 1 98 ? 20.680 -3.095 -11.699 1.00 96.81 98 PRO A N 1
ATOM 788 C CA . PRO A 1 98 ? 21.770 -2.252 -12.206 1.00 96.81 98 PRO A CA 1
ATOM 789 C C . PRO A 1 98 ? 22.921 -2.992 -12.902 1.00 96.81 98 PRO A C 1
ATOM 791 O O . PRO A 1 98 ? 23.489 -2.468 -13.856 1.00 96.81 98 PRO A O 1
ATOM 794 N N . TRP A 1 99 ? 23.259 -4.198 -12.437 1.00 96.56 99 TRP A N 1
ATOM 795 C CA . TRP A 1 99 ? 24.322 -5.047 -12.995 1.00 96.56 99 TRP A CA 1
ATOM 796 C C . TRP A 1 99 ? 23.855 -5.920 -14.163 1.00 96.56 99 TRP A C 1
ATOM 798 O O . TRP A 1 99 ? 24.670 -6.584 -14.799 1.00 96.56 99 TRP A O 1
ATOM 808 N N . VAL A 1 100 ? 22.552 -5.954 -14.453 1.00 95.31 100 VAL A N 1
ATOM 809 C CA . VAL A 1 100 ? 22.039 -6.646 -15.633 1.00 95.31 100 VAL A CA 1
ATOM 810 C C . VAL A 1 100 ? 22.291 -5.754 -16.833 1.00 95.31 100 VAL A C 1
ATOM 812 O O . VAL A 1 100 ? 21.781 -4.634 -16.910 1.00 95.31 100 VAL A O 1
ATOM 815 N N . GLU A 1 101 ? 23.050 -6.266 -17.800 1.00 93.12 101 GLU A N 1
ATOM 816 C CA . GLU A 1 101 ? 23.297 -5.558 -19.048 1.00 93.12 101 GLU A CA 1
ATOM 817 C C . GLU A 1 101 ? 21.970 -5.108 -19.667 1.00 93.12 101 GLU A C 1
ATOM 819 O O . GLU A 1 101 ? 21.035 -5.892 -19.908 1.00 93.12 101 GLU A O 1
ATOM 824 N N . LYS A 1 102 ? 21.867 -3.798 -19.905 1.00 89.44 102 LYS A N 1
ATOM 825 C CA . LYS A 1 102 ? 20.716 -3.229 -20.592 1.00 89.44 102 LYS A CA 1
ATOM 826 C C . LYS A 1 102 ? 20.705 -3.836 -21.983 1.00 89.44 102 LYS A C 1
ATOM 828 O O . LYS A 1 102 ? 21.587 -3.546 -22.786 1.00 89.44 102 LYS A O 1
ATOM 833 N N . ARG A 1 103 ? 19.698 -4.668 -22.269 1.00 84.44 103 ARG A N 1
ATOM 834 C CA . ARG A 1 103 ? 19.474 -5.179 -23.621 1.00 84.44 103 ARG A CA 1
ATOM 835 C C . ARG A 1 103 ? 19.402 -3.968 -24.539 1.00 84.44 103 ARG A C 1
ATOM 837 O O . ARG A 1 103 ? 18.466 -3.171 -24.434 1.00 84.44 103 ARG A O 1
ATOM 844 N N . SER A 1 104 ? 20.402 -3.810 -25.401 1.00 83.06 104 SER A N 1
ATOM 845 C CA . SER A 1 104 ? 20.318 -2.823 -26.461 1.00 83.06 104 SER A CA 1
ATOM 846 C C . SER A 1 104 ? 19.063 -3.171 -27.250 1.00 83.06 104 SER A C 1
ATOM 848 O O . SER A 1 104 ? 18.838 -4.327 -27.626 1.00 83.06 104 SER A O 1
ATOM 850 N N . LYS A 1 105 ? 18.165 -2.194 -27.403 1.00 79.19 105 LYS A N 1
ATOM 851 C CA . LYS A 1 105 ? 17.006 -2.371 -28.270 1.00 79.19 105 LYS A CA 1
ATOM 852 C C . LYS A 1 105 ? 17.592 -2.603 -29.653 1.00 79.19 105 LYS A C 1
ATOM 854 O O . LYS A 1 105 ? 18.042 -1.646 -30.277 1.00 79.19 105 LYS A O 1
ATOM 859 N N . LYS A 1 106 ? 17.653 -3.864 -30.096 1.00 79.81 106 LYS A N 1
ATOM 860 C CA . LYS A 1 106 ? 17.975 -4.174 -31.485 1.00 79.81 106 LYS A CA 1
ATOM 861 C C . LYS A 1 106 ? 16.934 -3.409 -32.282 1.00 79.81 106 LYS A C 1
ATOM 863 O O . LYS A 1 106 ? 15.746 -3.712 -32.171 1.00 79.81 106 LYS A O 1
ATOM 868 N N . SER A 1 107 ? 17.351 -2.345 -32.964 1.00 76.00 107 SER A N 1
ATOM 869 C CA . SER A 1 107 ? 16.443 -1.626 -33.840 1.00 76.00 107 SER A CA 1
ATOM 870 C C . SER A 1 107 ? 15.991 -2.652 -34.858 1.00 76.00 107 SER A C 1
ATOM 872 O O . SER A 1 107 ? 16.819 -3.151 -35.620 1.00 76.00 107 SER A O 1
ATOM 874 N N . VAL A 1 108 ? 14.716 -3.031 -34.803 1.00 81.12 108 VAL A N 1
ATOM 875 C CA . VAL A 1 108 ? 14.124 -3.848 -35.853 1.00 81.12 108 VAL A CA 1
ATOM 876 C C . VAL A 1 108 ? 14.222 -2.988 -37.099 1.00 81.12 108 VAL A C 1
ATOM 878 O O . VAL A 1 108 ? 13.557 -1.957 -37.212 1.00 81.12 108 VAL A O 1
ATOM 881 N N . VAL A 1 109 ? 15.161 -3.355 -37.959 1.00 84.94 109 VAL A N 1
ATOM 882 C CA . VAL A 1 109 ? 15.322 -2.768 -39.277 1.00 84.94 109 VAL A CA 1
ATOM 883 C C . VAL A 1 109 ? 14.105 -3.245 -40.056 1.00 84.94 109 VAL A C 1
ATOM 885 O O . VAL A 1 109 ? 13.996 -4.420 -40.385 1.00 84.94 109 VAL A O 1
ATOM 888 N N . TRP A 1 110 ? 13.126 -2.356 -40.199 1.00 85.56 110 TRP A N 1
ATOM 889 C CA . TRP A 1 110 ? 11.848 -2.621 -40.867 1.00 85.56 110 TRP A CA 1
ATOM 890 C C . TRP A 1 110 ? 11.900 -2.279 -42.361 1.00 85.56 110 TRP A C 1
ATOM 892 O O . TRP A 1 110 ? 10.867 -2.284 -43.021 1.00 85.56 110 TRP A O 1
ATOM 902 N N . TRP A 1 111 ? 13.090 -1.950 -42.861 1.00 92.12 111 TRP A N 1
ATOM 903 C CA . TRP A 1 111 ? 13.378 -1.676 -44.261 1.00 92.12 111 TRP A CA 1
ATOM 904 C C . TRP A 1 111 ? 14.272 -2.771 -44.840 1.00 92.12 111 TRP A C 1
ATOM 906 O O . TRP A 1 111 ? 15.009 -3.436 -44.104 1.00 92.12 111 TRP A O 1
ATOM 916 N N . ASP A 1 112 ? 14.199 -2.967 -46.151 1.00 91.81 112 ASP A N 1
ATOM 917 C CA . ASP A 1 112 ? 14.949 -4.028 -46.811 1.00 91.81 112 ASP A CA 1
ATOM 918 C C . ASP A 1 112 ? 16.453 -3.733 -46.847 1.00 91.81 112 ASP A C 1
ATOM 920 O O . ASP A 1 112 ? 16.915 -2.593 -46.716 1.00 91.81 112 ASP A O 1
ATOM 924 N N . LYS A 1 113 ? 17.256 -4.790 -47.015 1.00 92.69 113 LYS A N 1
ATOM 925 C CA . LYS A 1 113 ? 18.709 -4.654 -47.176 1.00 92.69 113 LYS A CA 1
ATOM 926 C C . LYS A 1 113 ? 18.998 -3.833 -48.438 1.00 92.69 113 LYS A C 1
ATOM 928 O O . LYS A 1 113 ? 18.872 -4.349 -49.541 1.00 92.69 113 LYS A O 1
ATOM 933 N N . GLY A 1 114 ? 19.424 -2.586 -48.255 1.00 93.50 114 GLY A N 1
ATOM 934 C 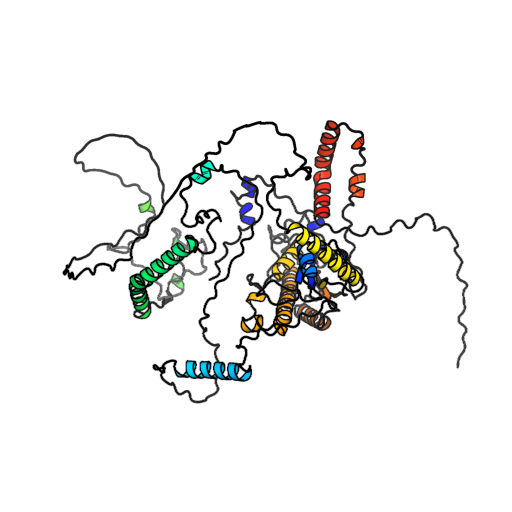CA . GLY A 1 114 ? 19.763 -1.660 -49.340 1.00 93.50 114 GLY A CA 1
ATOM 935 C C . GLY A 1 114 ? 18.953 -0.365 -49.324 1.00 93.50 114 GLY A C 1
ATOM 936 O O . GLY A 1 114 ? 19.421 0.623 -49.876 1.00 93.50 114 GLY A O 1
ATOM 937 N N . GLU A 1 115 ? 17.806 -0.332 -48.640 1.00 92.69 115 GLU A N 1
ATOM 938 C CA . GLU A 1 115 ? 17.027 0.897 -48.471 1.00 92.69 115 GLU A CA 1
ATOM 939 C C . GLU A 1 115 ? 17.605 1.745 -47.327 1.00 92.69 115 GLU A C 1
ATOM 941 O O . GLU A 1 115 ? 17.979 1.227 -46.265 1.00 92.69 115 GLU A O 1
ATOM 946 N N . SER A 1 116 ? 17.688 3.065 -47.513 1.00 93.56 116 SER A N 1
ATOM 947 C CA . SER A 1 116 ? 18.090 3.955 -46.422 1.00 93.56 116 SER A CA 1
ATOM 948 C C . SER A 1 116 ? 16.897 4.268 -45.510 1.00 93.56 116 SER A C 1
ATOM 950 O O . SER A 1 116 ? 15.769 4.461 -45.960 1.00 93.56 116 SER A O 1
ATOM 952 N N . ARG A 1 117 ? 17.124 4.383 -44.189 1.00 89.31 117 ARG A N 1
ATOM 953 C CA . ARG A 1 117 ? 16.073 4.775 -43.218 1.00 89.31 117 ARG A CA 1
ATOM 954 C C . ARG A 1 117 ? 15.331 6.046 -43.652 1.00 89.31 117 ARG A C 1
ATOM 956 O O . ARG A 1 117 ? 14.155 6.209 -43.335 1.00 89.31 117 ARG A O 1
ATOM 963 N N . ARG A 1 118 ? 16.047 6.962 -44.308 1.00 93.44 118 ARG A N 1
ATOM 964 C CA . ARG A 1 118 ? 15.518 8.239 -44.779 1.00 93.44 118 ARG A CA 1
ATOM 965 C C . ARG A 1 118 ? 14.553 8.041 -45.944 1.00 93.44 118 ARG A C 1
ATOM 967 O O . ARG A 1 118 ? 13.435 8.526 -45.840 1.00 93.44 118 ARG A O 1
ATOM 974 N N . GLU A 1 119 ? 14.935 7.260 -46.953 1.00 93.75 119 GLU A N 1
ATOM 975 C CA . GLU A 1 119 ? 14.067 6.929 -48.093 1.00 93.75 119 GLU A CA 1
ATOM 976 C C . GLU A 1 119 ? 12.759 6.287 -47.643 1.00 93.75 119 GLU A C 1
ATOM 978 O O . GLU A 1 119 ? 11.691 6.681 -48.097 1.00 93.75 119 GLU A O 1
ATOM 983 N N . VAL A 1 120 ? 12.807 5.343 -46.700 1.00 92.56 120 VAL A N 1
ATOM 984 C CA . VAL A 1 120 ? 11.579 4.666 -46.264 1.00 92.56 120 VAL A CA 1
ATOM 985 C C . VAL A 1 120 ? 10.672 5.587 -45.443 1.00 92.56 120 VAL A C 1
ATOM 987 O O . VAL A 1 120 ? 9.447 5.498 -45.535 1.00 92.56 120 VAL A O 1
ATOM 990 N N . LEU A 1 121 ? 11.243 6.500 -44.650 1.00 90.88 121 LEU A N 1
ATOM 991 C CA . LEU A 1 121 ? 10.456 7.520 -43.950 1.00 90.88 121 LEU A CA 1
ATOM 992 C C . LEU A 1 121 ? 9.854 8.544 -44.920 1.00 90.88 121 LEU A C 1
ATOM 994 O O . LEU A 1 121 ? 8.692 8.901 -44.740 1.00 90.88 121 LEU A O 1
ATOM 998 N N . GLU A 1 122 ? 10.604 8.975 -45.936 1.00 94.88 122 GLU A N 1
ATOM 999 C CA . GLU A 1 122 ? 10.126 9.882 -46.988 1.00 94.88 122 GLU A CA 1
ATOM 1000 C C . GLU A 1 122 ? 9.015 9.219 -47.818 1.00 94.88 122 GLU A C 1
ATOM 1002 O O . GLU A 1 122 ? 7.943 9.805 -47.956 1.00 94.88 122 GLU A O 1
ATOM 1007 N N . ARG A 1 123 ? 9.194 7.958 -48.240 1.00 93.31 123 ARG A N 1
ATOM 1008 C CA . ARG A 1 123 ? 8.168 7.144 -48.917 1.00 93.31 123 ARG A CA 1
ATOM 1009 C C . ARG A 1 123 ? 6.894 7.038 -48.082 1.00 93.31 123 ARG A C 1
ATOM 1011 O O . ARG A 1 123 ? 5.805 7.300 -48.575 1.00 93.31 123 ARG A O 1
ATOM 1018 N N . ARG A 1 124 ? 7.012 6.739 -46.784 1.00 90.06 124 ARG A N 1
ATOM 1019 C CA . ARG A 1 124 ? 5.846 6.623 -45.892 1.00 90.06 124 ARG A CA 1
ATOM 1020 C C . ARG A 1 124 ? 5.150 7.965 -45.645 1.00 90.06 124 ARG A C 1
ATOM 1022 O O . ARG A 1 124 ? 3.937 8.001 -45.469 1.00 90.06 124 ARG A O 1
ATOM 1029 N N . GLN A 1 125 ? 5.898 9.069 -45.597 1.00 93.56 125 GLN A N 1
ATOM 1030 C CA . GLN A 1 125 ? 5.320 10.413 -45.508 1.00 93.56 125 GLN A CA 1
ATOM 1031 C C . GLN A 1 125 ? 4.593 10.798 -46.800 1.00 93.56 125 GLN A C 1
ATOM 1033 O O . GLN A 1 125 ? 3.504 11.363 -46.716 1.00 93.56 125 GLN A O 1
ATOM 1038 N N . GLN A 1 126 ? 5.148 10.447 -47.964 1.00 93.88 126 GLN A N 1
ATOM 1039 C CA . GLN A 1 126 ? 4.494 10.618 -49.263 1.00 93.88 126 GLN A CA 1
ATOM 1040 C C . GLN A 1 126 ? 3.210 9.791 -49.353 1.00 93.88 126 GLN A C 1
ATOM 1042 O O . GLN A 1 126 ? 2.168 10.360 -49.646 1.00 93.88 126 GLN A O 1
ATOM 1047 N N . GLU A 1 127 ? 3.228 8.510 -48.972 1.00 90.19 127 GLU A N 1
ATOM 1048 C CA . GLU A 1 127 ? 2.027 7.659 -48.929 1.00 90.19 127 GLU A CA 1
ATOM 1049 C C . GLU A 1 127 ? 0.923 8.238 -48.024 1.00 90.19 127 GLU A C 1
ATOM 1051 O O . GLU A 1 127 ? -0.258 8.187 -48.364 1.00 90.19 127 GLU A O 1
ATOM 1056 N N . ILE A 1 128 ? 1.284 8.823 -46.872 1.00 89.81 128 ILE A N 1
ATOM 1057 C CA . ILE A 1 128 ? 0.318 9.498 -45.986 1.00 89.81 128 ILE A CA 1
ATOM 1058 C C . ILE A 1 128 ? -0.247 10.758 -46.654 1.00 89.81 128 ILE A C 1
ATOM 1060 O O . ILE A 1 128 ? -1.444 11.021 -46.542 1.00 89.81 128 ILE A O 1
ATOM 1064 N N . TYR A 1 129 ? 0.596 11.536 -47.336 1.00 92.88 129 TYR A N 1
ATOM 1065 C CA . TYR A 1 129 ? 0.186 12.761 -48.024 1.00 92.88 129 TYR A CA 1
ATOM 1066 C C . TYR A 1 129 ? -0.721 12.463 -49.230 1.00 92.88 129 TYR A C 1
ATOM 1068 O O . TYR A 1 129 ? -1.775 13.078 -49.385 1.00 92.88 129 TYR A O 1
ATOM 1076 N N . GLU A 1 130 ? -0.374 11.462 -50.036 1.00 89.94 130 GLU A N 1
ATOM 1077 C CA . GLU A 1 130 ? -1.158 11.001 -51.187 1.00 89.94 130 GLU A CA 1
ATOM 1078 C C . GLU A 1 130 ? -2.463 10.317 -50.755 1.00 89.94 130 GLU A C 1
ATOM 1080 O O . GLU A 1 130 ? -3.522 10.551 -51.345 1.00 89.94 130 GLU A O 1
ATOM 1085 N N . GLY A 1 131 ? -2.432 9.539 -49.669 1.00 82.81 131 GLY A N 1
ATOM 1086 C CA . GLY A 1 131 ? -3.626 8.942 -49.067 1.00 82.81 131 GLY A CA 1
ATOM 1087 C C . GLY A 1 131 ? -4.591 9.978 -48.479 1.00 82.81 131 GLY A C 1
ATOM 1088 O O . GLY A 1 131 ? -5.803 9.783 -48.525 1.00 82.81 131 GLY A O 1
ATOM 1089 N N . ALA A 1 132 ? -4.080 11.101 -47.962 1.00 82.19 132 ALA A N 1
ATOM 1090 C CA . ALA A 1 132 ? -4.909 12.218 -47.507 1.00 82.19 132 ALA A CA 1
ATOM 1091 C C . ALA A 1 132 ? -5.486 13.039 -48.674 1.00 82.19 132 ALA A C 1
ATOM 1093 O O . ALA A 1 132 ? -6.591 13.560 -48.554 1.00 82.19 132 ALA A O 1
ATOM 1094 N N . SER A 1 133 ? -4.763 13.133 -49.795 1.00 77.06 133 SER A N 1
ATOM 1095 C CA . SER A 1 133 ? -5.192 13.858 -51.001 1.00 77.06 133 SER A CA 1
ATOM 1096 C C . SER A 1 133 ? -6.230 13.088 -51.834 1.00 77.06 133 SER A C 1
ATOM 1098 O O . SER A 1 133 ? -7.088 13.689 -52.473 1.00 77.06 133 SER A O 1
ATOM 1100 N N . SER A 1 134 ? -6.189 11.752 -51.805 1.00 67.81 134 SER A N 1
ATOM 1101 C CA . SER A 1 134 ? -7.114 10.877 -52.551 1.00 67.81 134 SER A CA 1
ATOM 1102 C C . SER A 1 134 ? -8.394 10.508 -51.793 1.00 67.81 134 SER A C 1
ATOM 1104 O O . SER A 1 134 ? -9.283 9.877 -52.365 1.00 67.81 134 SER A O 1
ATOM 1106 N N . ALA A 1 135 ? -8.527 10.911 -50.525 1.00 61.38 135 ALA A N 1
ATOM 1107 C CA . ALA A 1 135 ? -9.785 10.820 -49.796 1.00 61.38 135 ALA A CA 1
ATOM 1108 C C . ALA A 1 135 ? -10.763 11.875 -50.341 1.00 61.38 135 ALA A C 1
ATOM 1110 O O . ALA A 1 135 ? -10.804 13.010 -49.873 1.00 61.38 135 ALA A O 1
ATOM 1111 N N . ASP A 1 136 ? -11.491 11.457 -51.374 1.00 51.44 136 ASP A N 1
ATOM 1112 C CA . ASP A 1 136 ? -12.553 12.136 -52.111 1.00 51.44 136 ASP A CA 1
ATOM 1113 C C . ASP A 1 136 ? -13.171 13.351 -51.402 1.00 51.44 136 ASP A C 1
ATOM 1115 O O . ASP A 1 136 ? -13.837 13.248 -50.366 1.00 51.44 136 ASP A O 1
ATOM 1119 N N . ALA A 1 137 ? -13.006 14.510 -52.039 1.00 54.88 137 ALA A N 1
ATOM 1120 C CA . ALA A 1 137 ? -13.603 15.794 -51.700 1.00 54.88 137 ALA A CA 1
ATOM 1121 C C . ALA A 1 137 ? -15.124 15.817 -51.968 1.00 54.88 137 ALA A C 1
ATOM 1123 O O . ALA A 1 137 ? -15.649 16.738 -52.596 1.00 54.88 137 ALA A O 1
ATOM 1124 N N . THR A 1 138 ? -15.861 14.817 -51.481 1.00 54.72 138 THR A N 1
ATOM 1125 C CA . THR A 1 138 ? -17.326 14.837 -51.497 1.00 54.72 138 THR A CA 1
ATOM 1126 C C . THR A 1 138 ? -17.828 15.693 -50.332 1.00 54.72 138 THR A C 1
ATOM 1128 O O . THR A 1 138 ? -18.087 15.225 -49.227 1.00 54.72 138 THR A O 1
ATOM 1131 N N . THR A 1 139 ? -17.901 16.994 -50.616 1.00 53.66 139 THR A N 1
ATOM 1132 C CA . THR A 1 139 ? -18.900 17.956 -50.125 1.00 53.66 139 THR A CA 1
ATOM 1133 C C . THR A 1 139 ? -19.178 17.949 -48.614 1.00 53.66 139 THR A C 1
ATOM 1135 O O . THR A 1 139 ? -20.218 17.493 -48.146 1.00 53.66 139 THR A O 1
ATOM 1138 N N . GLN A 1 140 ? -18.296 18.580 -47.840 1.00 46.88 140 GLN A N 1
ATOM 1139 C CA . GLN A 1 140 ? -18.707 19.262 -46.607 1.00 46.88 140 GLN A CA 1
ATOM 1140 C C . GLN A 1 140 ? -18.779 20.765 -46.929 1.00 46.88 140 GLN A C 1
ATOM 1142 O O . GLN A 1 140 ? -17.776 21.320 -47.384 1.00 46.88 140 GLN A O 1
ATOM 1147 N N . PRO A 1 141 ? -19.938 21.430 -46.775 1.00 48.59 141 PRO A N 1
ATOM 1148 C CA . PRO A 1 141 ? -20.060 22.850 -47.073 1.00 48.59 141 PRO A CA 1
ATOM 1149 C C . PRO A 1 141 ? -19.187 23.670 -46.119 1.00 48.59 141 PRO A C 1
ATOM 1151 O O . PRO A 1 141 ? -19.258 23.537 -44.898 1.00 48.59 141 PRO A O 1
ATOM 1154 N N . VAL A 1 142 ? -18.361 24.528 -46.712 1.00 40.88 142 VAL A N 1
ATOM 1155 C CA . VAL A 1 142 ? -17.533 25.517 -46.026 1.00 40.88 142 VAL A CA 1
ATOM 1156 C C . VAL A 1 142 ? -18.459 26.534 -45.361 1.00 40.88 142 VAL A C 1
ATOM 1158 O O . VAL A 1 142 ? -19.040 27.387 -46.027 1.00 40.88 142 VAL A O 1
ATOM 1161 N N . VAL A 1 143 ? -18.609 26.444 -44.041 1.00 43.34 143 VAL A N 1
ATOM 1162 C CA . VAL A 1 143 ? -19.148 27.541 -43.235 1.00 43.34 143 VAL A CA 1
ATOM 1163 C C . VAL A 1 143 ? -17.974 28.459 -42.906 1.00 43.34 143 VAL A C 1
ATOM 1165 O O . VAL A 1 143 ? -17.130 28.121 -42.077 1.00 43.34 143 VAL A O 1
ATOM 1168 N N . SER A 1 144 ? -17.900 29.604 -43.587 1.00 43.84 144 SER A N 1
ATOM 1169 C CA . SER A 1 144 ? -17.023 30.713 -43.203 1.00 43.84 144 SER A CA 1
ATOM 1170 C C . SER A 1 144 ? -17.386 31.168 -41.790 1.00 43.84 144 SER A C 1
ATOM 1172 O O . SER A 1 144 ? -18.492 31.655 -41.569 1.00 43.84 144 SER A O 1
ATOM 1174 N N . MET A 1 145 ? -16.468 31.010 -40.835 1.00 40.75 145 MET A N 1
ATOM 1175 C CA . MET A 1 145 ? -16.568 31.645 -39.523 1.00 40.75 145 MET A CA 1
ATOM 1176 C C . MET A 1 145 ? -15.591 32.813 -39.445 1.00 40.75 145 MET A C 1
ATOM 1178 O O . MET A 1 145 ? -14.374 32.628 -39.478 1.00 40.75 145 MET A O 1
ATOM 1182 N N . ASP A 1 146 ? -16.170 34.006 -39.333 1.00 37.84 146 ASP A N 1
ATOM 1183 C CA . ASP A 1 146 ? -15.509 35.230 -38.907 1.00 37.84 146 ASP A CA 1
ATOM 1184 C C . ASP A 1 146 ? -14.872 35.056 -37.523 1.00 37.84 146 ASP A C 1
ATOM 1186 O O . ASP A 1 146 ? -15.459 34.499 -36.590 1.00 37.84 146 ASP A O 1
ATOM 1190 N N . LEU A 1 147 ? -13.654 35.578 -37.394 1.00 44.16 147 LEU A N 1
ATOM 1191 C CA . LEU A 1 147 ? -12.867 35.614 -36.168 1.00 44.16 147 LEU A CA 1
ATOM 1192 C C . LEU A 1 147 ? -13.465 36.623 -35.177 1.00 44.16 147 LEU A C 1
ATOM 1194 O O . LEU A 1 147 ? -13.096 37.794 -35.168 1.00 44.16 147 LEU A O 1
ATOM 1198 N N . THR A 1 148 ? -14.335 36.158 -34.281 1.00 37.81 148 THR A N 1
ATOM 1199 C CA . THR A 1 148 ? -14.595 36.844 -33.008 1.00 37.81 148 THR A CA 1
ATOM 1200 C C . THR A 1 148 ? -14.409 35.869 -31.845 1.00 37.81 148 THR A C 1
ATOM 1202 O O . THR A 1 148 ? -14.965 34.774 -31.816 1.00 37.81 148 THR A O 1
ATOM 1205 N N . PHE A 1 149 ? -13.537 36.247 -30.907 1.00 47.41 149 PHE A N 1
ATOM 1206 C CA . PHE A 1 149 ? -13.179 35.467 -29.723 1.00 47.41 149 PHE A CA 1
ATOM 1207 C C . PHE A 1 149 ? -14.383 35.335 -28.775 1.00 47.41 149 PHE A C 1
ATOM 1209 O O . PHE A 1 149 ? -14.778 36.303 -28.129 1.00 47.41 149 PHE A O 1
ATOM 1216 N N . ALA A 1 150 ? -14.915 34.120 -28.649 1.00 42.19 150 ALA A N 1
ATOM 1217 C CA . ALA A 1 150 ? -15.853 33.704 -27.606 1.00 42.19 150 ALA A CA 1
ATOM 1218 C C . ALA A 1 150 ? -15.452 32.304 -27.075 1.00 42.19 150 ALA A C 1
ATOM 1220 O O . ALA A 1 150 ? -14.785 31.550 -27.791 1.00 42.19 150 ALA A O 1
ATOM 1221 N N . PRO A 1 151 ? -15.783 31.953 -25.816 1.00 44.66 151 PRO A N 1
ATOM 1222 C CA . PRO A 1 151 ? -15.194 30.812 -25.113 1.00 44.66 151 PRO A CA 1
ATOM 1223 C C . PRO A 1 151 ? -15.648 29.453 -25.672 1.00 44.66 151 PRO A C 1
ATOM 1225 O O . PRO A 1 151 ? -16.826 29.214 -25.928 1.00 44.66 151 PRO A O 1
ATOM 1228 N N . VAL A 1 152 ? -14.673 28.555 -25.834 1.00 43.12 152 VAL A N 1
ATOM 1229 C CA . VAL A 1 152 ? -14.769 27.251 -26.509 1.00 43.12 152 VAL A CA 1
ATOM 1230 C C . VAL A 1 152 ? -15.549 26.216 -25.673 1.00 43.12 152 VAL A C 1
ATOM 1232 O O . VAL A 1 152 ? -15.142 25.933 -24.544 1.00 43.12 152 VAL A O 1
ATOM 1235 N N . PRO A 1 153 ? -16.614 25.579 -26.204 1.00 49.50 153 PRO A N 1
ATOM 1236 C CA . PRO A 1 153 ? -17.215 24.386 -25.603 1.00 49.50 153 PRO A CA 1
ATOM 1237 C C . PRO A 1 153 ? -16.412 23.107 -25.935 1.00 49.50 153 PRO A C 1
ATOM 1239 O O . PRO A 1 153 ? -15.724 23.054 -26.957 1.00 49.50 153 PRO A O 1
ATOM 1242 N N . PRO A 1 154 ? -16.485 22.046 -25.105 1.00 46.75 154 PRO A N 1
ATOM 1243 C CA . PRO A 1 154 ? -15.649 20.855 -25.265 1.00 46.75 154 PRO A CA 1
ATOM 1244 C C . PRO A 1 154 ? -16.006 20.037 -26.526 1.00 46.75 154 PRO A C 1
ATOM 1246 O O . PRO A 1 154 ? -17.181 19.956 -26.902 1.00 46.75 154 PRO A O 1
ATOM 1249 N N . PRO A 1 155 ? -15.018 19.388 -27.175 1.00 48.84 155 PRO A N 1
ATOM 1250 C CA . PRO A 1 155 ? -15.213 18.723 -28.459 1.00 48.84 155 PRO A CA 1
ATOM 1251 C C . PRO A 1 155 ? -16.046 17.437 -28.344 1.00 48.84 155 PRO A C 1
ATOM 1253 O O . PRO A 1 155 ? -15.839 16.595 -27.467 1.00 48.84 155 PRO A O 1
ATOM 1256 N N . LYS A 1 156 ? -16.979 17.266 -29.287 1.00 44.19 156 LYS A N 1
ATOM 1257 C CA . LYS A 1 156 ? -17.821 16.071 -29.429 1.00 44.19 156 LYS A CA 1
ATOM 1258 C C . LYS A 1 156 ? -17.027 14.901 -30.039 1.00 44.19 156 LYS A C 1
ATOM 1260 O O . LYS A 1 156 ? -16.523 14.983 -31.151 1.00 44.19 156 LYS A O 1
ATOM 1265 N N . GLY A 1 157 ? -16.976 13.814 -29.266 1.00 43.50 157 GLY A N 1
ATOM 1266 C CA . GLY A 1 157 ? -16.623 12.416 -29.561 1.00 43.50 157 GLY A CA 1
ATOM 1267 C C . GLY A 1 157 ? -16.088 12.014 -30.944 1.00 43.50 157 GLY A C 1
ATOM 1268 O O . GLY A 1 157 ? -16.856 11.771 -31.872 1.00 43.50 157 GLY A O 1
ATOM 1269 N N . GLN A 1 158 ? -14.784 11.727 -31.012 1.00 42.38 158 GLN A N 1
ATOM 1270 C CA . GLN A 1 158 ? -14.203 10.865 -32.046 1.00 42.38 158 GLN A CA 1
ATOM 1271 C C . GLN A 1 158 ? -14.555 9.385 -31.795 1.00 42.38 158 GLN A C 1
ATOM 1273 O O . GLN A 1 158 ? -14.322 8.833 -30.717 1.00 42.38 158 GLN A O 1
ATOM 1278 N N . ARG A 1 159 ? -15.096 8.718 -32.824 1.00 48.06 159 ARG A N 1
ATOM 1279 C CA . ARG A 1 159 ? -15.363 7.270 -32.852 1.00 48.06 159 ARG A CA 1
ATOM 1280 C C . ARG A 1 159 ? -14.044 6.482 -32.864 1.00 48.06 159 ARG A C 1
ATOM 1282 O O . ARG A 1 159 ? -13.363 6.421 -33.883 1.00 48.06 159 ARG A O 1
ATOM 1289 N N . GLN A 1 160 ? -13.711 5.830 -31.751 1.00 42.38 160 GLN A N 1
ATOM 1290 C CA . GLN A 1 160 ? -12.565 4.919 -31.662 1.00 42.38 160 GLN A CA 1
ATOM 1291 C C . GLN A 1 160 ? -12.847 3.586 -32.380 1.00 42.38 160 GLN A C 1
ATOM 1293 O O . GLN A 1 160 ? -13.840 2.905 -32.099 1.00 42.38 160 GLN A O 1
ATOM 1298 N N . LYS A 1 161 ? -11.949 3.196 -33.296 1.00 36.06 161 LYS A N 1
ATOM 1299 C CA . LYS A 1 161 ? -11.911 1.861 -33.915 1.00 36.06 161 LYS A CA 1
ATOM 1300 C C . LYS A 1 161 ? -11.478 0.831 -32.860 1.00 36.06 161 LYS A C 1
ATOM 1302 O O . LYS A 1 161 ? -10.499 1.029 -32.150 1.00 36.06 161 LYS A O 1
ATOM 1307 N N . ARG A 1 162 ? -12.255 -0.248 -32.728 1.00 36.59 162 ARG A N 1
ATOM 1308 C CA . ARG A 1 162 ? -12.126 -1.268 -31.674 1.00 36.59 162 ARG A CA 1
ATOM 1309 C C . ARG A 1 162 ? -11.003 -2.258 -31.992 1.00 36.59 162 ARG A C 1
ATOM 1311 O O . ARG A 1 162 ? -11.034 -2.879 -33.048 1.00 36.59 162 ARG A O 1
ATOM 1318 N N . ALA A 1 163 ? -10.093 -2.473 -31.045 1.00 36.12 163 ALA A N 1
ATOM 1319 C CA . ALA A 1 163 ? -9.199 -3.628 -31.029 1.00 36.12 163 ALA A CA 1
ATOM 1320 C C . ALA A 1 163 ? -9.750 -4.711 -30.082 1.00 36.12 163 ALA A C 1
ATOM 1322 O O . ALA A 1 163 ? -10.289 -4.410 -29.015 1.00 36.12 163 ALA A O 1
ATOM 1323 N N . PHE A 1 164 ? -9.647 -5.973 -30.500 1.00 31.91 164 PHE A N 1
ATOM 1324 C CA . PHE A 1 164 ? -10.058 -7.149 -29.733 1.00 31.91 164 PHE A CA 1
ATOM 1325 C C . PHE A 1 164 ? -9.138 -7.356 -28.519 1.00 31.91 164 PHE A C 1
ATOM 1327 O O . PHE A 1 164 ? -7.918 -7.360 -28.660 1.00 31.91 164 PHE A O 1
ATOM 1334 N N . HIS A 1 165 ? -9.714 -7.580 -27.334 1.00 33.44 165 HIS A N 1
ATOM 1335 C CA . HIS A 1 165 ? -8.974 -8.014 -26.147 1.00 33.44 165 HIS A CA 1
ATOM 1336 C C . HIS A 1 165 ? -9.303 -9.474 -25.818 1.00 33.44 165 HIS A C 1
ATOM 1338 O O . HIS A 1 165 ? -10.466 -9.851 -25.686 1.00 33.44 165 HIS A O 1
ATOM 1344 N N . SER A 1 166 ? -8.257 -10.282 -25.660 1.00 31.25 166 SER A N 1
ATOM 1345 C CA . SER A 1 166 ? -8.290 -11.652 -25.151 1.00 31.25 166 SER A CA 1
ATOM 1346 C C . SER A 1 166 ? -8.465 -11.656 -23.629 1.00 31.25 166 SER A C 1
ATOM 1348 O O . SER A 1 166 ? -7.610 -11.144 -22.904 1.00 31.25 166 SER A O 1
ATOM 1350 N N . ALA A 1 167 ? -9.554 -12.247 -23.136 1.00 31.03 167 ALA A N 1
ATOM 1351 C CA . ALA A 1 167 ? -9.762 -12.487 -21.712 1.00 31.03 167 ALA A CA 1
ATOM 1352 C C . ALA A 1 167 ? -9.024 -13.763 -21.270 1.00 31.03 167 ALA A C 1
ATOM 1354 O O . ALA A 1 167 ? -9.265 -14.845 -21.802 1.00 31.03 167 ALA A O 1
ATOM 1355 N N . VAL A 1 168 ? -8.146 -13.633 -20.273 1.00 31.30 168 VAL A N 1
ATOM 1356 C CA . VAL A 1 168 ? -7.593 -14.760 -19.510 1.00 31.30 168 VAL A CA 1
ATOM 1357 C C . VAL A 1 168 ? -8.571 -15.064 -18.378 1.00 31.30 168 VAL A C 1
ATOM 1359 O O . VAL A 1 168 ? -8.800 -14.230 -17.502 1.00 31.30 168 VAL A O 1
ATOM 1362 N N . ALA A 1 169 ? -9.186 -16.244 -18.426 1.00 31.33 169 ALA A N 1
ATOM 1363 C CA . ALA A 1 169 ? -10.073 -16.734 -17.382 1.00 31.33 169 ALA A CA 1
ATOM 1364 C C . ALA A 1 169 ? -9.261 -17.123 -16.138 1.00 31.33 169 ALA A C 1
ATOM 1366 O O . ALA A 1 169 ? -8.380 -17.977 -16.205 1.00 31.33 169 ALA A O 1
ATOM 1367 N N . TRP A 1 170 ? -9.587 -16.512 -15.001 1.00 30.52 170 TRP A N 1
ATOM 1368 C CA . TRP A 1 170 ? -9.152 -16.964 -13.684 1.00 30.52 170 TRP A CA 1
ATOM 1369 C C . TRP A 1 170 ? -9.950 -18.220 -13.313 1.00 30.52 170 TRP A C 1
ATOM 1371 O O . TRP A 1 170 ? -11.174 -18.164 -13.198 1.00 30.52 170 TRP A O 1
ATOM 1381 N N . ARG A 1 171 ? -9.268 -19.357 -13.138 1.00 28.95 171 ARG A N 1
ATOM 1382 C CA . ARG A 1 171 ? -9.821 -20.536 -12.460 1.00 28.95 171 ARG A CA 1
ATOM 1383 C C . ARG A 1 171 ? -9.509 -20.395 -10.974 1.00 28.95 171 ARG A C 1
ATOM 1385 O O . ARG A 1 171 ? -8.352 -20.479 -10.586 1.00 28.95 171 ARG A O 1
ATOM 1392 N N . SER A 1 172 ? -10.529 -20.140 -10.164 1.00 31.61 172 SER A N 1
ATOM 1393 C CA . SER A 1 172 ? -10.463 -20.361 -8.720 1.00 31.61 172 SER A CA 1
ATOM 1394 C C . SER A 1 172 ? -10.893 -21.794 -8.438 1.00 31.61 172 SER A C 1
ATOM 1396 O O . SER A 1 172 ? -11.982 -22.188 -8.862 1.00 31.61 172 SER A O 1
ATOM 1398 N N . ASP A 1 173 ? -10.057 -22.539 -7.722 1.00 37.72 173 ASP A N 1
ATOM 1399 C CA . ASP A 1 173 ? -10.381 -23.859 -7.193 1.00 37.72 173 ASP A CA 1
ATOM 1400 C C . ASP A 1 173 ? -11.626 -23.773 -6.300 1.00 37.72 173 ASP A C 1
ATOM 1402 O O . ASP A 1 173 ? -11.606 -23.207 -5.206 1.00 37.72 173 ASP A O 1
ATOM 1406 N N . VAL A 1 174 ? -12.737 -24.300 -6.812 1.00 35.97 174 VAL A N 1
ATOM 1407 C CA . VAL A 1 174 ? -13.965 -24.568 -6.063 1.00 35.97 174 VAL A CA 1
ATOM 1408 C C . VAL A 1 174 ? -14.194 -26.071 -6.123 1.00 35.97 174 VAL A C 1
ATOM 1410 O O . VAL A 1 174 ? -14.111 -26.686 -7.186 1.00 35.97 174 VAL A O 1
ATOM 1413 N N . GLU A 1 175 ? -14.420 -26.633 -4.943 1.00 37.12 175 GLU A N 1
ATOM 1414 C CA . GLU A 1 175 ? -14.542 -28.052 -4.629 1.00 37.12 175 GLU A CA 1
ATOM 1415 C C . GLU A 1 175 ? -15.453 -28.825 -5.596 1.00 37.12 175 GLU A C 1
ATOM 1417 O O . GLU A 1 175 ? -16.530 -28.377 -6.000 1.00 37.12 175 GLU A O 1
ATOM 1422 N N . LYS A 1 176 ? -14.973 -30.018 -5.957 1.00 36.31 176 LYS A N 1
ATOM 1423 C CA . LYS A 1 176 ? -15.558 -30.955 -6.914 1.00 36.31 176 LYS A CA 1
ATOM 1424 C C . LYS A 1 176 ? -16.923 -31.444 -6.418 1.00 36.31 176 LYS A C 1
ATOM 1426 O O . LYS A 1 176 ? -17.003 -32.226 -5.479 1.00 36.31 176 LYS A O 1
ATOM 1431 N N . THR A 1 177 ? -17.992 -31.044 -7.100 1.00 36.72 177 THR A N 1
ATOM 1432 C CA . THR A 1 177 ? -19.218 -31.849 -7.162 1.00 36.72 177 THR A CA 1
ATOM 1433 C C . THR A 1 177 ? -19.057 -32.793 -8.350 1.00 36.72 177 THR A C 1
ATOM 1435 O O . THR A 1 177 ? -18.884 -32.356 -9.489 1.00 36.72 177 THR A O 1
ATOM 1438 N N . HIS A 1 178 ? -18.976 -34.093 -8.074 1.00 37.94 178 HIS A N 1
ATOM 1439 C CA . HIS A 1 178 ? -18.797 -35.117 -9.097 1.00 37.94 178 HIS A CA 1
ATOM 1440 C C . HIS A 1 178 ? -20.104 -35.273 -9.886 1.00 37.94 178 HIS A C 1
ATOM 1442 O O . HIS A 1 178 ? -21.104 -35.720 -9.342 1.00 37.94 178 HIS A O 1
ATOM 1448 N N . THR A 1 179 ? -20.081 -34.880 -11.159 1.00 45.94 179 THR A N 1
ATOM 1449 C CA . THR A 1 179 ? -20.995 -35.391 -12.192 1.00 45.94 179 THR A CA 1
ATOM 1450 C C . THR A 1 179 ? -20.241 -36.483 -12.935 1.00 45.94 179 THR A C 1
ATOM 1452 O O . THR A 1 179 ? -19.043 -36.330 -13.210 1.00 45.94 179 THR A O 1
ATOM 1455 N N . THR A 1 180 ? -20.892 -37.613 -13.190 1.00 62.22 180 THR A N 1
ATOM 1456 C CA . THR A 1 180 ? -20.228 -38.748 -13.838 1.00 62.22 180 THR A CA 1
ATOM 1457 C C . THR A 1 180 ? -19.963 -38.440 -15.321 1.00 62.22 180 THR A C 1
ATOM 1459 O O . THR A 1 180 ? -20.703 -37.670 -15.940 1.00 62.22 180 THR A O 1
ATOM 1462 N N . PRO A 1 181 ? -18.906 -39.003 -15.937 1.00 60.09 181 PRO A N 1
ATOM 1463 C CA . PRO A 1 181 ? -18.637 -38.818 -17.366 1.00 60.09 181 PRO A CA 1
ATOM 1464 C C . PRO A 1 181 ? -19.811 -39.226 -18.272 1.00 60.09 181 PRO A C 1
ATOM 1466 O O . PRO A 1 181 ? -19.993 -38.613 -19.321 1.00 60.09 181 PRO A O 1
ATOM 1469 N N . ALA A 1 182 ? -20.622 -40.201 -17.842 1.00 63.34 182 ALA A N 1
ATOM 1470 C CA . ALA A 1 182 ? -21.825 -40.649 -18.542 1.00 63.34 182 ALA A CA 1
ATOM 1471 C C . ALA A 1 182 ? -22.928 -39.574 -18.549 1.00 63.34 182 ALA A C 1
ATOM 1473 O O . ALA A 1 182 ? -23.411 -39.205 -19.614 1.00 63.34 182 ALA A O 1
ATOM 1474 N N . GLU A 1 183 ? -23.232 -38.961 -17.398 1.00 64.75 183 GLU A N 1
ATOM 1475 C CA . GLU A 1 183 ? -24.209 -37.858 -17.308 1.00 64.75 183 GLU A CA 1
ATOM 1476 C C . GLU A 1 183 ? -23.778 -36.625 -18.116 1.00 64.75 183 GLU A C 1
ATOM 1478 O O . GLU A 1 183 ? -24.606 -35.860 -18.608 1.00 64.75 183 GLU A O 1
ATOM 1483 N N . ARG A 1 184 ? -22.465 -36.427 -18.295 1.00 59.44 184 ARG A N 1
ATOM 1484 C CA . ARG A 1 184 ? -21.921 -35.330 -19.108 1.00 59.44 184 ARG A CA 1
ATOM 1485 C C . ARG A 1 184 ? -22.044 -35.574 -20.614 1.00 59.44 184 ARG A C 1
ATOM 1487 O O . ARG A 1 184 ? -22.017 -34.602 -21.365 1.00 59.44 184 ARG A O 1
ATOM 1494 N N . ALA A 1 185 ? -22.155 -36.832 -21.041 1.00 61.97 185 ALA A N 1
ATOM 1495 C CA . ALA A 1 185 ? -22.337 -37.209 -22.441 1.00 61.97 185 ALA A CA 1
ATOM 1496 C C . ALA A 1 185 ? -23.797 -37.050 -22.905 1.00 61.97 185 ALA A C 1
ATOM 1498 O O . ALA A 1 185 ? -24.035 -36.817 -24.087 1.00 61.97 185 ALA A O 1
ATOM 1499 N N . GLU A 1 186 ? -24.760 -37.114 -21.981 1.00 64.38 186 GLU A N 1
ATOM 1500 C CA . GLU A 1 186 ? -26.195 -36.990 -22.276 1.00 64.38 186 GLU A CA 1
ATOM 1501 C C . GLU A 1 186 ? -26.709 -35.539 -22.288 1.00 64.38 186 GLU A C 1
ATOM 1503 O O . GLU A 1 186 ? -27.836 -35.281 -22.714 1.00 64.38 186 GLU A O 1
ATOM 1508 N N . MET A 1 187 ? -25.901 -34.557 -21.866 1.00 56.50 187 MET A N 1
ATOM 1509 C CA . MET A 1 187 ? -26.302 -33.150 -21.946 1.00 56.50 187 MET A CA 1
ATOM 1510 C C . MET A 1 187 ? -26.273 -32.670 -23.408 1.00 56.50 187 MET A C 1
ATOM 1512 O O . MET A 1 187 ? -25.198 -32.663 -24.016 1.00 56.50 187 MET A O 1
ATOM 1516 N N . PRO A 1 188 ? -27.400 -32.200 -23.982 1.00 52.06 188 PRO A N 1
ATOM 1517 C CA . PRO A 1 188 ? -27.418 -31.654 -25.334 1.00 52.06 188 PRO A CA 1
ATOM 1518 C C . PRO A 1 188 ? -26.465 -30.459 -25.402 1.00 52.06 188 PRO A C 1
ATOM 1520 O O . PRO A 1 188 ? -26.631 -29.454 -24.703 1.00 52.06 188 PRO A O 1
ATOM 1523 N N . ALA A 1 189 ? -25.413 -30.606 -26.204 1.00 43.47 189 ALA A N 1
ATOM 1524 C CA . ALA A 1 189 ? -24.321 -29.654 -26.282 1.00 43.47 189 ALA A CA 1
ATOM 1525 C C . ALA A 1 189 ? -24.843 -28.273 -26.708 1.00 43.47 189 ALA A C 1
ATOM 1527 O O . ALA A 1 189 ? -25.274 -28.066 -27.842 1.00 43.47 189 ALA A O 1
ATOM 1528 N N . SER A 1 190 ? -24.807 -27.306 -25.786 1.00 45.56 190 SER A N 1
ATOM 1529 C CA . SER A 1 190 ? -25.038 -25.899 -26.124 1.00 45.56 190 SER A CA 1
ATOM 1530 C C . SER A 1 190 ? -24.030 -25.461 -27.193 1.00 45.56 190 SER A C 1
ATOM 1532 O O . SER A 1 190 ? -22.895 -25.942 -27.182 1.00 45.56 190 SER A O 1
ATOM 1534 N N . ALA A 1 191 ? -24.401 -24.501 -28.047 1.00 47.19 191 ALA A N 1
ATOM 1535 C CA . ALA A 1 191 ? -23.623 -23.968 -29.180 1.00 47.19 191 ALA A CA 1
ATOM 1536 C C . ALA A 1 191 ? -22.233 -23.355 -28.841 1.00 47.19 191 ALA A C 1
ATOM 1538 O O . ALA A 1 191 ? -21.653 -22.625 -29.639 1.00 47.19 191 ALA A O 1
ATOM 1539 N N . TRP A 1 192 ? -21.707 -23.618 -27.643 1.00 43.50 192 TRP A N 1
ATOM 1540 C CA . TRP A 1 192 ? -20.448 -23.131 -27.087 1.00 43.50 192 TRP A CA 1
ATOM 1541 C C . TRP A 1 192 ? -19.481 -24.256 -26.672 1.00 43.50 192 TRP A C 1
ATOM 1543 O O . TRP A 1 192 ? -18.381 -23.966 -26.191 1.00 43.50 192 TRP A O 1
ATOM 1553 N N . SER A 1 193 ? -19.833 -25.536 -26.852 1.00 46.97 193 SER A N 1
ATOM 1554 C CA . SER A 1 193 ? -18.883 -26.637 -26.655 1.00 46.97 193 SER A CA 1
ATOM 1555 C C . SER A 1 193 ? -17.819 -26.611 -27.752 1.00 46.97 193 SER A C 1
ATOM 1557 O O . SER A 1 193 ? -18.128 -26.713 -28.938 1.00 46.97 193 SER A O 1
ATOM 1559 N N . ARG A 1 194 ? -16.549 -26.464 -27.357 1.00 47.66 194 ARG A N 1
ATOM 1560 C CA . ARG A 1 194 ? -15.410 -26.548 -28.280 1.00 47.66 194 ARG A CA 1
ATOM 1561 C C . ARG A 1 194 ? -15.441 -27.915 -28.984 1.00 47.66 194 ARG A C 1
ATOM 1563 O O . ARG A 1 194 ? -15.525 -28.912 -28.267 1.00 47.66 194 ARG A O 1
ATOM 1570 N N . PRO A 1 195 ? -15.361 -27.983 -30.326 1.00 57.03 195 PRO A N 1
ATOM 1571 C CA . PRO A 1 195 ? -15.299 -29.262 -31.022 1.00 57.03 195 PRO A CA 1
ATOM 1572 C C . PRO A 1 195 ? -14.085 -30.062 -30.537 1.00 57.03 195 PRO A C 1
ATOM 1574 O O . PRO A 1 195 ? -13.055 -29.488 -30.162 1.00 57.03 195 PRO A O 1
ATOM 1577 N N . HIS A 1 196 ? -14.239 -31.386 -30.500 1.00 53.47 196 HIS A N 1
ATOM 1578 C CA . HIS A 1 196 ? -13.190 -32.316 -30.095 1.00 53.47 196 HIS A CA 1
ATOM 1579 C C . HIS A 1 196 ? -11.943 -32.051 -30.950 1.00 53.47 196 HIS A C 1
ATOM 1581 O O . HIS A 1 196 ? -12.036 -32.013 -32.175 1.00 53.47 196 HIS A O 1
ATOM 1587 N N . LYS A 1 197 ? -10.780 -31.819 -30.326 1.00 54.91 197 LYS A N 1
ATOM 1588 C CA . LYS A 1 197 ? -9.524 -31.734 -31.083 1.00 54.91 197 LYS A CA 1
ATOM 1589 C C . LYS A 1 197 ? -9.282 -33.110 -31.723 1.00 54.91 197 LYS A C 1
ATOM 1591 O O . LYS A 1 197 ? -9.221 -34.079 -30.961 1.00 54.91 197 LYS A O 1
ATOM 1596 N N . PRO A 1 198 ? -9.164 -33.229 -33.058 1.00 55.31 198 PRO A N 1
ATOM 1597 C CA . PRO A 1 198 ? -8.647 -34.454 -33.658 1.00 55.31 198 PRO A CA 1
ATOM 1598 C C . PRO A 1 198 ? -7.200 -34.676 -33.190 1.00 55.31 198 PRO A C 1
ATOM 1600 O O . PRO A 1 198 ? -6.509 -33.712 -32.837 1.00 55.31 198 PRO A O 1
ATOM 1603 N N . SER A 1 199 ? -6.778 -35.942 -33.116 1.00 54.84 199 SER A N 1
ATOM 1604 C CA . SER A 1 199 ? -5.428 -36.327 -32.694 1.00 54.84 199 SER A CA 1
ATOM 1605 C C . SER A 1 199 ? -4.373 -35.653 -33.572 1.00 54.84 199 SER A C 1
ATOM 1607 O O . SER A 1 199 ? -4.585 -35.367 -34.749 1.00 54.84 199 SER A O 1
ATOM 1609 N N . GLN A 1 200 ? -3.246 -35.330 -32.952 1.00 55.84 200 GLN A N 1
ATOM 1610 C CA . GLN A 1 200 ? -2.225 -34.414 -33.448 1.00 55.84 200 GLN A CA 1
ATOM 1611 C C . GLN A 1 200 ? -1.245 -35.094 -34.428 1.00 55.84 200 GLN A C 1
ATOM 1613 O O . GLN A 1 200 ? -0.077 -34.728 -34.462 1.00 55.84 200 GLN A O 1
ATOM 1618 N N . ASP A 1 201 ? -1.732 -36.062 -35.214 1.00 55.19 201 ASP A N 1
ATOM 1619 C CA . ASP A 1 201 ? -0.938 -36.924 -36.109 1.00 55.19 201 ASP A CA 1
ATOM 1620 C C . ASP A 1 201 ? -1.077 -36.542 -37.598 1.00 55.19 201 ASP A C 1
ATOM 1622 O O . ASP A 1 201 ? -0.789 -37.342 -38.485 1.00 55.19 201 ASP A O 1
ATOM 1626 N N . ALA A 1 202 ? -1.562 -35.336 -37.907 1.00 57.75 202 ALA A N 1
ATOM 1627 C CA . ALA A 1 202 ? -1.660 -34.865 -39.287 1.00 57.75 202 ALA A CA 1
ATOM 1628 C C . ALA A 1 202 ? -0.341 -34.208 -39.726 1.00 57.75 202 ALA A C 1
ATOM 1630 O O . ALA A 1 202 ? 0.116 -33.270 -39.078 1.00 57.75 202 ALA A O 1
ATOM 1631 N N . ASP A 1 203 ? 0.228 -34.707 -40.827 1.00 67.25 203 ASP A N 1
ATOM 1632 C CA . ASP A 1 203 ? 1.410 -34.187 -41.530 1.00 67.25 203 ASP A CA 1
ATOM 1633 C C . ASP A 1 203 ? 1.443 -32.647 -41.599 1.00 67.25 203 ASP A C 1
ATOM 1635 O O . ASP A 1 203 ? 0.450 -32.021 -41.977 1.00 67.25 203 ASP A O 1
ATOM 1639 N N . ASP A 1 204 ? 2.607 -32.036 -41.339 1.00 72.00 204 ASP A N 1
ATOM 1640 C CA . ASP A 1 204 ? 2.814 -30.570 -41.335 1.00 72.00 204 ASP A CA 1
ATOM 1641 C C . ASP A 1 204 ? 2.478 -29.887 -42.682 1.00 72.00 204 ASP A C 1
ATOM 1643 O O . ASP A 1 204 ? 2.298 -28.669 -42.750 1.00 72.00 204 ASP A O 1
ATOM 1647 N N . ASN A 1 205 ? 2.350 -30.664 -43.762 1.00 79.94 205 ASN A N 1
ATOM 1648 C CA . ASN A 1 205 ? 1.969 -30.180 -45.090 1.00 79.94 205 ASN A CA 1
ATOM 1649 C C . ASN A 1 205 ? 0.448 -30.126 -45.322 1.00 79.94 205 ASN A C 1
ATOM 1651 O O . ASN A 1 205 ? 0.003 -29.617 -46.353 1.00 79.94 205 ASN A O 1
ATOM 1655 N N . VAL A 1 206 ? -0.367 -30.639 -44.395 1.00 73.56 206 VAL A N 1
ATOM 1656 C CA . VAL A 1 206 ? -1.826 -30.678 -44.525 1.00 73.56 206 VAL A CA 1
ATOM 1657 C C . VAL A 1 206 ? -2.441 -29.677 -43.558 1.00 73.56 206 VAL A C 1
ATOM 1659 O O . VAL A 1 206 ? -2.384 -29.833 -42.342 1.00 73.56 206 VAL A O 1
ATOM 1662 N N . VAL A 1 207 ? -3.071 -28.635 -44.108 1.00 72.44 207 VAL A N 1
ATOM 1663 C CA . VAL A 1 207 ? -3.799 -27.636 -43.316 1.00 72.44 207 VAL A CA 1
ATOM 1664 C C . VAL A 1 207 ? -4.856 -28.355 -42.467 1.00 72.44 207 VAL A C 1
ATOM 1666 O O . VAL A 1 207 ? -5.761 -28.972 -43.039 1.00 72.44 207 VAL A O 1
ATOM 1669 N N . PRO A 1 208 ? -4.788 -28.272 -41.123 1.00 77.31 208 PRO A N 1
ATOM 1670 C CA . PRO A 1 208 ? -5.738 -28.952 -40.256 1.00 77.31 208 PRO A CA 1
ATOM 1671 C C . PRO A 1 208 ? -7.186 -28.612 -40.621 1.00 77.31 208 PRO A C 1
ATOM 1673 O O . PRO A 1 208 ? -7.520 -27.447 -40.851 1.00 77.31 208 PRO A O 1
ATOM 1676 N N . THR A 1 209 ? -8.062 -29.617 -40.622 1.00 72.31 209 THR A N 1
ATOM 1677 C CA . THR A 1 209 ? -9.472 -29.500 -41.042 1.00 72.31 209 THR A CA 1
ATOM 1678 C C . THR A 1 209 ? -10.222 -28.368 -40.338 1.00 72.31 209 THR A C 1
ATOM 1680 O O . THR A 1 209 ? -11.044 -27.697 -40.959 1.00 72.31 209 THR A O 1
ATOM 1683 N N . TYR A 1 210 ? -9.866 -28.053 -39.087 1.00 71.06 210 TYR A N 1
ATOM 1684 C CA . TYR A 1 210 ? -10.474 -26.946 -38.345 1.00 71.06 210 TYR A CA 1
ATOM 1685 C C . TYR A 1 210 ? -10.242 -25.565 -38.982 1.00 71.06 210 TYR A C 1
ATOM 1687 O O . TYR A 1 210 ? -11.071 -24.672 -38.812 1.00 71.06 210 TYR A O 1
ATOM 1695 N N . TYR A 1 211 ? -9.129 -25.351 -39.696 1.00 75.81 211 TYR A N 1
ATOM 1696 C CA . TYR A 1 211 ? -8.881 -24.088 -40.399 1.00 75.81 211 TYR A CA 1
ATOM 1697 C C . TYR A 1 211 ? -9.737 -23.974 -41.656 1.00 75.81 211 TYR A C 1
ATOM 1699 O O . TYR A 1 211 ? -10.226 -22.886 -41.959 1.00 75.81 211 TYR A O 1
ATOM 1707 N N . VAL A 1 212 ? -9.967 -25.091 -42.348 1.00 79.25 212 VAL A N 1
ATOM 1708 C CA . VAL A 1 212 ? -10.854 -25.156 -43.515 1.00 79.25 212 VAL A CA 1
ATOM 1709 C C . VAL A 1 212 ? -12.305 -24.922 -43.091 1.00 79.25 212 VAL A C 1
ATOM 1711 O O . VAL A 1 212 ? -12.998 -24.108 -43.698 1.00 79.25 212 VAL A O 1
ATOM 1714 N N . GLU A 1 213 ? -12.748 -25.551 -42.000 1.00 76.19 213 GLU A N 1
ATOM 1715 C CA . GLU A 1 213 ? -14.088 -25.344 -41.440 1.00 76.19 213 GLU A CA 1
ATOM 1716 C C . GLU A 1 213 ? -14.284 -23.928 -40.898 1.00 76.19 213 GLU A C 1
ATOM 1718 O O . GLU A 1 213 ? -15.308 -23.306 -41.168 1.00 76.19 213 GLU A O 1
ATOM 1723 N N . ARG A 1 214 ? -13.296 -23.366 -40.187 1.00 77.81 214 ARG A N 1
ATOM 1724 C CA . ARG A 1 214 ? -13.368 -21.975 -39.716 1.00 77.81 214 ARG A CA 1
ATOM 1725 C C . ARG A 1 214 ? -13.427 -20.990 -40.883 1.00 77.81 214 ARG A C 1
ATOM 1727 O O . ARG A 1 214 ? -14.122 -19.984 -40.773 1.00 77.81 214 ARG A O 1
ATOM 1734 N N . LYS A 1 215 ? -12.711 -21.257 -41.980 1.00 88.62 215 LYS A N 1
ATOM 1735 C CA . LYS A 1 215 ? -12.780 -20.427 -43.186 1.00 88.62 215 LYS A CA 1
ATOM 1736 C C . LYS A 1 215 ? -14.164 -20.512 -43.830 1.00 88.62 215 LYS A C 1
ATOM 1738 O O . LYS A 1 215 ? -14.761 -19.469 -44.039 1.00 88.62 215 LYS A O 1
ATOM 1743 N N . ARG A 1 216 ? -14.727 -21.717 -43.991 1.00 84.81 216 ARG A N 1
ATOM 1744 C CA . ARG A 1 216 ? -16.117 -21.894 -44.454 1.00 84.81 216 ARG A CA 1
ATOM 1745 C C . ARG A 1 216 ? -17.127 -21.164 -43.571 1.00 84.81 216 ARG A C 1
ATOM 1747 O O . ARG A 1 216 ? -17.992 -20.486 -44.091 1.00 84.81 216 ARG A O 1
ATOM 1754 N N . GLN A 1 217 ? -16.981 -21.221 -42.246 1.00 77.25 217 GLN A N 1
ATOM 1755 C CA . GLN A 1 217 ? -17.857 -20.473 -41.334 1.00 77.25 217 GLN A CA 1
ATOM 1756 C C . GLN A 1 217 ? -17.729 -18.955 -41.504 1.00 77.25 217 GLN A C 1
ATOM 1758 O O . GLN A 1 217 ? -18.716 -18.239 -41.369 1.00 77.25 217 GLN A O 1
ATOM 1763 N N . LEU A 1 218 ? -16.522 -18.444 -41.760 1.00 78.19 218 LEU A N 1
ATOM 1764 C CA . LEU A 1 218 ? -16.319 -17.020 -42.024 1.00 78.19 218 LEU A CA 1
ATOM 1765 C C . LEU A 1 218 ? -16.892 -16.606 -43.379 1.00 78.19 218 LEU A C 1
ATOM 1767 O O . LEU A 1 218 ? -17.486 -15.533 -43.448 1.00 78.19 218 LEU A O 1
ATOM 1771 N N . ASP A 1 219 ? -16.752 -17.454 -44.395 1.00 81.56 219 ASP A N 1
ATOM 1772 C CA . ASP A 1 219 ? -17.304 -17.239 -45.731 1.00 81.56 219 ASP A CA 1
ATOM 1773 C C . ASP A 1 219 ? -18.846 -17.279 -45.683 1.00 81.56 219 ASP A C 1
ATOM 1775 O O . ASP A 1 219 ? -19.476 -16.335 -46.142 1.00 81.56 219 ASP A O 1
ATOM 1779 N N . ASP A 1 220 ? -19.460 -18.241 -44.981 1.00 77.56 220 ASP A N 1
ATOM 1780 C CA . ASP A 1 220 ? -20.916 -18.301 -44.748 1.00 77.56 220 ASP A CA 1
ATOM 1781 C C . ASP A 1 220 ? -21.431 -17.069 -43.980 1.00 77.56 220 ASP A C 1
ATOM 1783 O O . ASP A 1 220 ? -22.518 -16.554 -44.243 1.00 77.56 220 ASP A O 1
ATOM 1787 N N . ILE A 1 221 ? -20.670 -16.574 -42.994 1.00 71.44 221 ILE A N 1
ATOM 1788 C CA . ILE A 1 221 ? -21.021 -15.348 -42.257 1.00 71.44 221 ILE A CA 1
ATOM 1789 C C . ILE A 1 221 ? -20.860 -14.113 -43.151 1.00 71.44 221 ILE A C 1
ATOM 1791 O O . ILE A 1 221 ? -21.618 -13.156 -42.992 1.00 71.44 221 ILE A O 1
ATOM 1795 N N . ALA A 1 222 ? -19.871 -14.095 -44.044 1.00 77.69 222 ALA A N 1
ATOM 1796 C CA . ALA A 1 222 ? -19.672 -13.013 -44.999 1.00 77.69 222 ALA A CA 1
ATOM 1797 C C . ALA A 1 222 ? -20.799 -12.993 -46.039 1.00 77.69 222 ALA A C 1
ATOM 1799 O O . ALA A 1 222 ? -21.402 -11.943 -46.236 1.00 77.69 222 ALA A O 1
ATOM 1800 N N . GLU A 1 223 ? -21.167 -14.152 -46.584 1.00 77.75 223 GLU A N 1
ATOM 1801 C CA . GLU A 1 223 ? -22.281 -14.316 -47.518 1.00 77.75 223 GLU A CA 1
ATOM 1802 C C . GLU A 1 223 ? -23.609 -13.929 -46.854 1.00 77.75 223 GLU A C 1
ATOM 1804 O O . GLU A 1 223 ? -24.349 -13.109 -47.393 1.00 77.75 223 GLU A O 1
ATOM 1809 N N . ARG A 1 224 ? -23.863 -14.373 -45.610 1.00 72.88 224 ARG A N 1
ATOM 1810 C CA . ARG A 1 224 ? -25.029 -13.907 -44.836 1.00 72.88 224 ARG A CA 1
ATOM 1811 C C . ARG A 1 224 ? -24.995 -12.414 -44.556 1.00 72.88 224 ARG A C 1
ATOM 1813 O O . ARG A 1 224 ? -26.038 -11.776 -44.569 1.00 72.88 224 ARG A O 1
ATOM 1820 N N . LYS A 1 225 ? -23.827 -11.820 -44.310 1.00 73.25 225 LYS A N 1
ATOM 1821 C CA . LYS A 1 225 ? -23.709 -10.363 -44.160 1.00 73.25 225 LYS A CA 1
ATOM 1822 C C . LYS A 1 225 ? -23.971 -9.619 -45.461 1.00 73.25 225 LYS A C 1
ATOM 1824 O O . LYS A 1 225 ? -24.456 -8.498 -45.383 1.00 73.25 225 LYS A O 1
ATOM 1829 N N . GLU A 1 226 ? -23.672 -10.197 -46.617 1.00 73.88 226 GLU A N 1
ATOM 1830 C CA . GLU A 1 226 ? -23.999 -9.602 -47.915 1.00 73.88 226 GLU A CA 1
ATOM 1831 C C . GLU A 1 226 ? -25.495 -9.745 -48.231 1.00 73.88 226 GLU A C 1
ATOM 1833 O O . GLU A 1 226 ? -26.123 -8.771 -48.646 1.00 73.88 226 GLU A O 1
ATOM 1838 N N . THR A 1 227 ? -26.112 -10.895 -47.932 1.00 71.62 227 THR A N 1
ATOM 1839 C CA . THR A 1 227 ? -27.546 -11.124 -48.181 1.00 71.62 227 THR A CA 1
ATOM 1840 C C . THR A 1 227 ? -28.455 -10.443 -47.151 1.00 71.62 227 THR A C 1
ATOM 1842 O O . THR A 1 227 ? -29.458 -9.831 -47.512 1.00 71.62 227 THR A O 1
ATOM 1845 N N . GLU A 1 228 ? -28.116 -10.504 -45.860 1.00 64.81 228 GLU A N 1
ATOM 1846 C CA . GLU A 1 228 ? -28.881 -9.894 -44.756 1.00 64.81 228 GLU A CA 1
ATOM 1847 C C . GLU A 1 228 ? -28.462 -8.436 -44.492 1.00 64.81 228 GLU A C 1
ATOM 1849 O O . GLU A 1 228 ? -29.199 -7.667 -43.866 1.00 64.81 228 GLU A O 1
ATOM 1854 N N . GLY A 1 229 ? -27.302 -8.010 -45.008 1.00 59.78 229 GLY A N 1
ATOM 1855 C CA . GLY A 1 229 ? -26.818 -6.628 -44.930 1.00 59.78 229 GLY A CA 1
ATOM 1856 C C . GLY A 1 229 ? -27.714 -5.625 -45.649 1.00 59.78 229 GLY A C 1
ATOM 1857 O O . GLY A 1 229 ? -27.725 -4.456 -45.272 1.00 59.78 229 GLY A O 1
ATOM 1858 N N . ASN A 1 230 ? -28.528 -6.080 -46.606 1.00 58.16 230 ASN A N 1
ATOM 1859 C CA . ASN A 1 230 ? -29.545 -5.250 -47.249 1.00 58.16 230 ASN A CA 1
ATOM 1860 C C . ASN A 1 230 ? -30.775 -5.011 -46.346 1.00 58.16 230 ASN A C 1
ATOM 1862 O O . ASN A 1 230 ? -31.420 -3.969 -46.416 1.00 58.16 230 ASN A O 1
ATOM 1866 N N . LEU A 1 231 ? -31.079 -5.935 -45.427 1.00 59.62 231 LEU A N 1
ATOM 1867 C CA . LEU A 1 231 ? -32.162 -5.755 -44.455 1.00 59.62 231 LEU A CA 1
ATOM 1868 C C . LEU A 1 231 ? -31.721 -4.836 -43.306 1.00 59.62 231 LEU A C 1
ATOM 1870 O O . LEU A 1 231 ? -32.478 -3.979 -42.854 1.00 59.62 231 LEU A O 1
ATOM 1874 N N . MET A 1 232 ? -30.465 -4.969 -42.861 1.00 54.47 232 MET A N 1
ATOM 1875 C CA . MET A 1 232 ? -29.876 -4.062 -41.872 1.00 54.47 232 MET A CA 1
ATOM 1876 C C . MET A 1 232 ? -29.639 -2.663 -42.441 1.00 54.47 232 MET A C 1
ATOM 1878 O O . MET A 1 232 ? -29.798 -1.704 -41.690 1.00 54.47 232 MET A O 1
ATOM 1882 N N . SER A 1 233 ? -29.312 -2.511 -43.731 1.00 60.97 233 SER A N 1
ATOM 1883 C CA . SER A 1 233 ? -29.227 -1.195 -44.381 1.00 60.97 233 SER A CA 1
ATOM 1884 C C . SER A 1 233 ? -30.603 -0.545 -44.534 1.00 60.97 233 SER A C 1
ATOM 1886 O O . SER A 1 233 ? -30.706 0.646 -44.282 1.00 60.97 233 SER A O 1
ATOM 1888 N N . GLN A 1 234 ? -31.671 -1.300 -44.827 1.00 57.84 234 GLN A N 1
ATOM 1889 C CA . GLN A 1 234 ? -33.045 -0.774 -44.836 1.00 57.84 234 GLN A CA 1
ATOM 1890 C C . GLN A 1 234 ? -33.549 -0.406 -43.433 1.00 57.84 234 GLN A C 1
ATOM 1892 O O . GLN A 1 234 ? -34.152 0.651 -43.262 1.00 57.84 234 GLN A O 1
ATOM 1897 N N . LEU A 1 235 ? -33.249 -1.209 -42.406 1.00 55.34 235 LEU A N 1
ATOM 1898 C CA . LEU A 1 235 ? -33.596 -0.888 -41.014 1.00 55.34 235 LEU A CA 1
ATOM 1899 C C . LEU A 1 235 ? -32.797 0.303 -40.474 1.00 55.34 235 LEU A C 1
ATOM 1901 O O . LEU A 1 235 ? -33.345 1.144 -39.768 1.00 55.34 235 LEU A O 1
ATOM 1905 N N . SER A 1 236 ? -31.509 0.408 -40.810 1.00 56.88 236 SER A N 1
ATOM 1906 C CA . SER A 1 236 ? -30.698 1.562 -40.408 1.00 56.88 236 SER A CA 1
ATOM 1907 C C . SER A 1 236 ? -30.973 2.804 -41.253 1.00 56.88 236 SER A C 1
ATOM 1909 O O . SER A 1 236 ? -30.901 3.901 -40.709 1.00 56.88 236 SER A O 1
ATOM 1911 N N . ALA A 1 237 ? -31.379 2.658 -42.517 1.00 58.94 237 ALA A N 1
ATOM 1912 C CA . ALA A 1 237 ? -31.927 3.752 -43.311 1.00 58.94 237 ALA A CA 1
ATOM 1913 C C . ALA A 1 237 ? -33.241 4.250 -42.702 1.00 58.94 237 ALA A C 1
ATOM 1915 O O . ALA A 1 237 ? -33.337 5.443 -42.481 1.00 58.94 237 ALA A O 1
ATOM 1916 N N . GLY A 1 238 ? -34.172 3.373 -42.302 1.00 54.38 238 GLY A N 1
ATOM 1917 C CA . GLY A 1 238 ? -35.412 3.767 -41.613 1.00 54.38 238 GLY A CA 1
ATOM 1918 C C . GLY A 1 238 ? -35.182 4.476 -40.270 1.00 54.38 238 GLY A C 1
ATOM 1919 O O . GLY A 1 238 ? -35.815 5.489 -39.998 1.00 54.38 238 GLY A O 1
ATOM 1920 N N . ILE A 1 239 ? -34.213 4.017 -39.465 1.00 53.09 239 ILE A N 1
ATOM 1921 C CA . ILE A 1 239 ? -33.819 4.671 -38.195 1.00 53.09 239 ILE A CA 1
ATOM 1922 C C . ILE A 1 239 ? -33.148 6.041 -38.426 1.00 53.09 239 ILE A C 1
ATOM 1924 O O . ILE A 1 239 ? -33.155 6.888 -37.534 1.00 53.09 239 ILE A O 1
ATOM 1928 N N . LEU A 1 240 ? -32.538 6.261 -39.596 1.00 47.72 240 LEU A N 1
ATOM 1929 C CA . LEU A 1 240 ? -31.859 7.514 -39.941 1.00 47.72 240 LEU A CA 1
ATOM 1930 C C . LEU A 1 240 ? -32.728 8.468 -40.779 1.00 47.72 240 LEU A C 1
ATOM 1932 O O . LEU A 1 240 ? -32.474 9.670 -40.745 1.00 47.72 240 LEU A O 1
ATOM 1936 N N . SER A 1 241 ? -33.721 7.966 -41.522 1.00 47.97 241 SER A N 1
ATOM 1937 C CA . SER A 1 241 ? -34.581 8.751 -42.419 1.00 47.97 241 SER A CA 1
ATOM 1938 C C . SER A 1 241 ? -35.902 9.185 -41.785 1.00 47.97 241 SER A C 1
ATOM 1940 O O . SER A 1 241 ? -36.486 10.161 -42.245 1.00 47.97 241 SER A O 1
ATOM 1942 N N . GLU A 1 242 ? -36.357 8.527 -40.717 1.00 50.34 242 GLU A N 1
ATOM 1943 C CA . GLU A 1 242 ? -37.458 9.003 -39.875 1.00 50.34 242 GLU A CA 1
ATOM 1944 C C . GLU A 1 242 ? -36.916 9.261 -38.469 1.00 50.34 242 GLU A C 1
ATOM 1946 O O . GLU A 1 242 ? -36.396 8.358 -37.818 1.00 50.34 242 GLU A O 1
ATOM 1951 N N . GLY A 1 243 ? -36.977 10.516 -38.017 1.00 48.38 243 GLY A N 1
ATOM 1952 C CA . GLY A 1 243 ? -36.378 10.998 -36.773 1.00 48.38 243 GLY A CA 1
ATOM 1953 C C . GLY A 1 243 ? -36.923 10.336 -35.506 1.00 48.38 243 GLY A C 1
ATOM 1954 O O . GLY A 1 243 ? -37.649 10.959 -34.742 1.00 48.38 243 GLY A O 1
ATOM 1955 N N . ILE A 1 244 ? -36.490 9.110 -35.209 1.00 44.06 244 ILE A N 1
ATOM 1956 C CA . ILE A 1 244 ? -36.602 8.495 -33.883 1.00 44.06 244 ILE A CA 1
ATOM 1957 C C . ILE A 1 244 ? -35.406 8.975 -33.047 1.00 44.06 244 ILE A C 1
ATOM 1959 O O . ILE A 1 244 ? -34.580 8.213 -32.543 1.00 44.06 244 ILE A O 1
ATOM 1963 N N . THR A 1 245 ? -35.292 10.291 -32.890 1.00 43.31 245 THR A N 1
ATOM 1964 C CA . THR A 1 245 ? -34.801 10.835 -31.629 1.00 43.31 245 THR A CA 1
ATOM 1965 C C . THR A 1 245 ? -35.874 10.512 -30.605 1.00 43.31 245 THR A C 1
ATOM 1967 O O . THR A 1 245 ? -37.026 10.884 -30.793 1.00 43.31 245 THR A O 1
ATOM 1970 N N . ALA A 1 246 ? -35.530 9.788 -29.541 1.00 44.38 246 ALA A N 1
ATOM 1971 C CA . ALA A 1 246 ? -36.411 9.679 -28.389 1.00 44.38 246 ALA A CA 1
ATOM 1972 C C . ALA A 1 246 ? -36.629 11.095 -27.829 1.00 44.38 246 ALA A C 1
ATOM 1974 O O . ALA A 1 246 ? -35.828 11.580 -27.031 1.00 44.38 246 ALA A O 1
ATOM 1975 N N . GLU A 1 247 ? -37.670 11.782 -28.298 1.00 40.97 247 GLU A N 1
ATOM 1976 C CA . GLU A 1 247 ? -38.143 13.021 -27.704 1.00 40.97 247 GLU A CA 1
ATOM 1977 C C . GLU A 1 247 ? -38.730 12.665 -26.345 1.00 40.97 247 GLU A C 1
ATOM 1979 O O . GLU A 1 247 ? -39.823 12.113 -26.208 1.00 40.97 247 GLU A O 1
ATOM 1984 N N . THR A 1 248 ? -37.957 12.939 -25.300 1.00 46.12 248 THR A N 1
ATOM 1985 C CA . THR A 1 248 ? -38.473 12.949 -23.941 1.00 46.12 248 THR A CA 1
ATOM 1986 C C . THR A 1 248 ? -39.370 14.174 -23.801 1.00 46.12 248 THR A C 1
ATOM 1988 O O . THR A 1 248 ? -38.894 15.239 -23.412 1.00 46.12 248 THR A O 1
ATOM 1991 N N . HIS A 1 249 ? -40.656 14.046 -24.128 1.00 46.91 249 HIS A N 1
ATOM 1992 C CA . HIS A 1 249 ? -41.635 15.055 -23.735 1.00 46.91 249 HIS A CA 1
ATOM 1993 C C . HIS A 1 249 ? -41.750 15.050 -22.203 1.00 46.91 249 HIS A C 1
ATOM 1995 O O . HIS A 1 249 ? -42.066 14.001 -21.625 1.00 46.91 249 HIS A O 1
ATOM 2001 N N . PRO A 1 250 ? -41.488 16.176 -21.512 1.00 47.34 250 PRO A N 1
ATOM 2002 C CA . PRO A 1 250 ? -41.862 16.295 -20.114 1.00 47.34 250 PRO A CA 1
ATOM 2003 C C . PRO A 1 250 ? -43.386 16.191 -20.046 1.00 47.34 250 PRO A C 1
ATOM 2005 O O . PRO A 1 250 ? -44.098 17.050 -20.554 1.00 47.34 250 PRO A O 1
ATOM 2008 N N . ARG A 1 251 ? -43.903 15.106 -19.466 1.00 51.28 251 ARG A N 1
ATOM 2009 C CA . ARG A 1 251 ? -45.317 15.052 -19.094 1.00 51.28 251 ARG A CA 1
ATOM 2010 C C . ARG A 1 251 ? -45.505 15.993 -17.912 1.00 51.28 251 ARG A C 1
ATOM 2012 O O . ARG A 1 251 ? -44.874 15.781 -16.878 1.00 51.28 251 ARG A O 1
ATOM 2019 N N . GLU A 1 252 ? -46.348 17.008 -18.075 1.00 59.44 252 GLU A N 1
ATOM 2020 C CA . GLU A 1 252 ? -46.713 17.948 -17.003 1.00 59.44 252 GLU A CA 1
ATOM 2021 C C . GLU A 1 252 ? -47.363 17.217 -15.811 1.00 59.44 252 GLU A C 1
ATOM 2023 O O . GLU A 1 252 ? -47.236 17.631 -14.665 1.00 59.44 252 GLU A O 1
ATOM 2028 N N . GLU A 1 253 ? -47.929 16.034 -16.054 1.00 56.78 253 GLU A N 1
ATOM 2029 C CA . GLU A 1 253 ? -48.578 15.158 -15.073 1.00 56.78 253 GLU A CA 1
ATOM 2030 C C . GLU A 1 253 ? -47.596 14.283 -14.267 1.00 56.78 253 GLU A C 1
ATOM 2032 O O . GLU A 1 253 ? -47.893 13.135 -13.934 1.00 56.78 253 GLU A O 1
ATOM 2037 N N . LYS A 1 254 ? -46.386 14.768 -13.961 1.00 57.00 254 LYS A N 1
ATOM 2038 C CA . LYS A 1 254 ? -45.439 14.022 -13.107 1.00 57.00 254 LYS A CA 1
ATOM 2039 C C . LYS A 1 254 ? -45.623 14.324 -11.616 1.00 57.00 254 LYS A C 1
ATOM 2041 O O . LYS A 1 254 ? -44.660 14.291 -10.852 1.00 57.00 254 LYS A O 1
ATOM 2046 N N . ILE A 1 255 ? -46.858 14.598 -11.215 1.00 62.00 255 ILE A N 1
ATOM 2047 C CA . ILE A 1 255 ? -47.299 14.561 -9.823 1.00 62.00 255 ILE A CA 1
ATOM 2048 C C . ILE A 1 255 ? -47.937 13.178 -9.643 1.00 62.00 255 ILE A C 1
ATOM 2050 O O . ILE A 1 255 ? -48.782 12.806 -10.461 1.00 62.00 255 ILE A O 1
ATOM 2054 N N . PRO A 1 256 ? -47.504 12.358 -8.667 1.00 68.25 256 PRO A N 1
ATOM 2055 C CA . PRO A 1 256 ? -48.152 11.077 -8.412 1.00 68.25 256 PRO A CA 1
ATOM 2056 C C . PRO A 1 256 ? -49.664 11.296 -8.232 1.00 68.25 256 PRO A C 1
ATOM 2058 O O . PRO A 1 256 ? -50.042 12.268 -7.586 1.00 68.25 256 PRO A O 1
ATOM 2061 N N . PRO A 1 257 ? -50.537 10.455 -8.808 1.00 70.38 257 PRO A N 1
ATOM 2062 C CA . PRO A 1 257 ? -51.973 10.635 -8.659 1.00 70.38 257 PRO A CA 1
ATOM 2063 C C . PRO A 1 257 ? -52.345 10.495 -7.183 1.00 70.38 257 PRO A C 1
ATOM 2065 O O . PRO A 1 257 ? -52.052 9.481 -6.545 1.00 70.38 257 PRO A O 1
ATOM 2068 N N . GLU A 1 258 ? -52.949 11.546 -6.652 1.00 81.00 258 GLU A N 1
ATOM 2069 C CA . GLU A 1 258 ? -53.530 11.574 -5.322 1.00 81.00 258 GLU A CA 1
ATOM 2070 C C . GLU A 1 258 ? -54.799 10.711 -5.299 1.00 81.00 258 GLU A C 1
ATOM 2072 O O . GLU A 1 258 ? -55.607 10.752 -6.230 1.00 81.00 258 GLU A O 1
ATOM 2077 N N . VAL A 1 259 ? -54.953 9.891 -4.259 1.00 83.75 259 VAL A N 1
ATOM 2078 C CA . VAL A 1 259 ? -56.148 9.072 -4.038 1.00 83.75 259 VAL A CA 1
ATOM 2079 C C . VAL A 1 259 ? -56.911 9.688 -2.874 1.00 83.75 259 VAL A C 1
ATOM 2081 O O . VAL A 1 259 ? -56.344 9.903 -1.803 1.00 83.75 259 VAL A O 1
ATOM 2084 N N . ILE A 1 260 ? -58.185 9.998 -3.106 1.00 83.50 260 ILE A N 1
ATOM 2085 C CA . ILE A 1 260 ? -59.112 10.432 -2.061 1.00 83.50 260 ILE A CA 1
ATOM 2086 C C . ILE A 1 260 ? -59.613 9.159 -1.374 1.00 83.50 260 ILE A C 1
ATOM 2088 O O . ILE A 1 260 ? -60.221 8.309 -2.026 1.00 83.50 260 ILE A O 1
ATOM 2092 N N . GLU A 1 261 ? -59.294 8.994 -0.094 1.00 83.69 261 GLU A N 1
ATOM 2093 C CA . GLU A 1 261 ? -59.816 7.902 0.734 1.00 83.69 261 GLU A CA 1
ATOM 2094 C C . GLU A 1 261 ? -61.278 8.186 1.131 1.00 83.69 261 GLU A C 1
ATOM 2096 O O . GLU A 1 261 ? -61.752 9.316 1.018 1.00 83.69 261 GLU A O 1
ATOM 2101 N N . GLU A 1 262 ? -62.014 7.170 1.593 1.00 83.88 262 GLU A N 1
ATOM 2102 C CA . GLU A 1 262 ? -63.445 7.287 1.949 1.00 83.88 262 GLU A CA 1
ATOM 2103 C C . GLU A 1 262 ? -63.719 8.365 3.015 1.00 83.88 262 GLU A C 1
ATOM 2105 O O . GLU A 1 262 ? -64.782 8.984 3.021 1.00 83.88 262 GLU A O 1
ATOM 2110 N N . ASP A 1 263 ? -62.724 8.647 3.858 1.00 82.19 263 ASP A N 1
ATOM 2111 C CA . ASP A 1 263 ? -62.754 9.683 4.895 1.00 82.19 263 ASP A CA 1
ATOM 2112 C C . ASP A 1 263 ? -62.582 11.115 4.337 1.00 82.19 263 ASP A C 1
ATOM 2114 O O . ASP A 1 263 ? -62.600 12.092 5.089 1.00 82.19 263 ASP A O 1
ATOM 2118 N N . GLY A 1 264 ? -62.392 11.261 3.020 1.00 82.31 264 GLY A N 1
ATOM 2119 C CA . GLY A 1 264 ? -62.169 12.535 2.330 1.00 82.31 264 GLY A CA 1
ATOM 2120 C C . GLY A 1 264 ? -60.727 13.052 2.397 1.00 82.31 264 GLY A C 1
ATOM 2121 O O . GLY A 1 264 ? -60.436 14.128 1.874 1.00 82.31 264 GLY A O 1
ATOM 2122 N N . THR A 1 265 ? -59.811 12.307 3.021 1.00 85.19 265 THR A N 1
ATOM 2123 C CA . THR A 1 265 ? -58.379 12.628 3.082 1.00 85.19 265 THR A CA 1
ATOM 2124 C C . THR A 1 265 ? -57.668 12.262 1.785 1.00 85.19 265 THR A C 1
ATOM 2126 O O . THR A 1 265 ? -57.961 11.256 1.141 1.00 85.19 265 THR A O 1
ATOM 2129 N N . VAL A 1 266 ? -56.694 13.086 1.399 1.00 82.44 266 VAL A N 1
ATOM 2130 C CA . VAL A 1 266 ? -55.937 12.910 0.160 1.00 82.44 266 VAL A CA 1
ATOM 2131 C C . VAL A 1 266 ? -54.572 12.306 0.475 1.00 82.44 266 VAL A C 1
ATOM 2133 O O . VAL A 1 266 ? -53.745 12.941 1.132 1.00 82.44 266 VAL A O 1
ATOM 2136 N N . ARG A 1 267 ? -54.320 11.075 0.016 1.00 86.12 267 ARG A N 1
ATOM 2137 C CA . ARG A 1 267 ? -53.047 10.371 0.233 1.00 86.12 267 ARG A CA 1
ATOM 2138 C C . ARG A 1 267 ? -52.427 9.907 -1.072 1.00 86.12 267 ARG A C 1
ATOM 2140 O O . ARG A 1 267 ? -53.110 9.517 -2.019 1.00 86.12 267 ARG A O 1
ATOM 2147 N N . PHE A 1 268 ? -51.097 9.884 -1.115 1.00 80.19 268 PHE A N 1
ATOM 2148 C CA . PHE A 1 268 ? -50.412 9.135 -2.164 1.00 80.19 268 PHE A CA 1
ATOM 2149 C C . PHE A 1 268 ? -50.501 7.628 -1.894 1.00 80.19 268 PHE A C 1
ATOM 2151 O O . PHE A 1 268 ? -50.495 7.218 -0.731 1.00 80.19 268 PHE A O 1
ATOM 2158 N N . PRO A 1 269 ? -50.419 6.777 -2.934 1.00 76.81 269 PRO A N 1
ATOM 2159 C CA . PRO A 1 269 ? -50.336 5.320 -2.777 1.00 76.81 269 PRO A CA 1
ATOM 2160 C C . PRO A 1 269 ? -49.168 4.838 -1.895 1.00 76.81 269 PRO A C 1
ATOM 2162 O O . PRO A 1 269 ? -49.132 3.684 -1.484 1.00 76.81 269 PRO A O 1
ATOM 2165 N N . SER A 1 270 ? -48.188 5.707 -1.616 1.00 79.62 270 SER A N 1
ATOM 2166 C CA . SER A 1 270 ? -47.081 5.449 -0.692 1.00 79.62 270 SER A CA 1
ATOM 2167 C C . SER A 1 270 ? -47.423 5.684 0.787 1.00 79.62 270 SER A C 1
ATOM 2169 O O . SER A 1 270 ? -46.540 5.519 1.625 1.00 79.62 270 SER A O 1
ATOM 2171 N N . GLY A 1 271 ? -48.646 6.117 1.113 1.00 79.62 271 GLY A N 1
ATOM 2172 C CA . GLY A 1 271 ? -49.078 6.469 2.472 1.00 79.62 271 GLY A CA 1
ATOM 2173 C C . GLY A 1 271 ? -48.566 7.826 2.971 1.00 79.62 271 GLY A C 1
ATOM 2174 O O . GLY A 1 271 ? -48.644 8.107 4.162 1.00 79.62 271 GLY A O 1
ATOM 2175 N N . PHE A 1 272 ? -48.010 8.659 2.084 1.00 78.44 272 PHE A N 1
ATOM 2176 C CA . PHE A 1 272 ? -47.585 10.018 2.424 1.00 78.44 272 PHE A CA 1
ATOM 2177 C C . PHE A 1 272 ? -48.763 10.981 2.248 1.00 78.44 272 PHE A C 1
ATOM 2179 O O . PHE A 1 272 ? -49.352 11.031 1.167 1.00 78.44 272 PHE A O 1
ATOM 2186 N N . GLU A 1 273 ? -49.073 11.737 3.299 1.00 84.25 273 GLU A N 1
ATOM 2187 C CA . GLU A 1 273 ? -50.039 12.838 3.292 1.00 84.25 273 GLU A CA 1
ATOM 2188 C C . GLU A 1 273 ? -49.312 14.141 2.939 1.00 84.25 273 GLU A C 1
ATOM 2190 O O . GLU A 1 273 ? -48.545 14.655 3.763 1.00 84.25 273 GLU A O 1
ATOM 2195 N N . PRO A 1 274 ? -49.479 14.684 1.721 1.00 76.19 274 PRO A N 1
ATOM 2196 C CA . PRO A 1 274 ? -48.940 15.997 1.418 1.00 76.19 274 PRO A CA 1
ATOM 2197 C C . PRO A 1 274 ? -49.654 17.067 2.266 1.00 76.19 274 PRO A C 1
ATOM 2199 O O . PRO A 1 274 ? -50.869 17.009 2.435 1.00 76.19 274 PRO A O 1
ATOM 2202 N N . PRO A 1 275 ? -48.931 18.084 2.771 1.00 81.31 275 PRO A N 1
ATOM 2203 C CA . PRO A 1 275 ? -49.513 19.146 3.599 1.00 81.31 275 PRO A CA 1
ATOM 2204 C C . PRO A 1 275 ? -50.489 20.061 2.839 1.00 81.31 275 PRO A C 1
ATOM 2206 O O . PRO A 1 275 ? -51.137 20.908 3.448 1.00 81.31 275 PRO A O 1
ATOM 2209 N N . THR A 1 276 ? -50.574 19.940 1.514 1.00 79.12 276 THR A N 1
ATOM 2210 C CA . THR A 1 276 ? -51.538 20.665 0.681 1.00 79.12 276 THR A CA 1
ATOM 2211 C C . THR A 1 276 ? -51.855 19.779 -0.532 1.00 79.12 276 THR A C 1
ATOM 2213 O O . THR A 1 276 ? -50.911 19.399 -1.236 1.00 79.12 276 THR A O 1
ATOM 2216 N N . PRO A 1 277 ? -53.124 19.395 -0.760 1.00 73.25 277 PRO A N 1
ATOM 2217 C CA . PRO A 1 277 ? -53.498 18.534 -1.877 1.00 73.25 277 PRO A CA 1
ATOM 2218 C C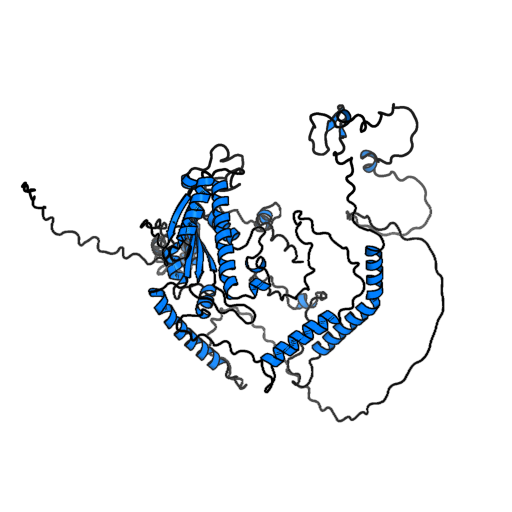 . PRO A 1 277 ? -53.253 19.233 -3.218 1.00 73.25 277 PRO A C 1
ATOM 2220 O O . PRO A 1 277 ? -53.428 20.447 -3.352 1.00 73.25 277 PRO A O 1
ATOM 2223 N N . ALA A 1 278 ? -52.855 18.478 -4.240 1.00 66.62 278 ALA A N 1
ATOM 2224 C CA . ALA A 1 278 ? -52.520 18.998 -5.562 1.00 66.62 278 ALA A CA 1
ATOM 2225 C C . ALA A 1 278 ? -53.683 19.760 -6.220 1.00 66.62 278 ALA A C 1
ATOM 2227 O O . ALA A 1 278 ? -53.441 20.675 -7.010 1.00 66.62 278 ALA A O 1
ATOM 2228 N N . THR A 1 279 ? -54.933 19.444 -5.858 1.00 64.69 279 THR A N 1
ATOM 2229 C CA . THR A 1 279 ? -56.135 20.166 -6.307 1.00 64.69 279 THR A CA 1
ATOM 2230 C C . THR A 1 279 ? -56.174 21.636 -5.879 1.00 64.69 279 THR A C 1
ATOM 2232 O O . THR A 1 279 ? -56.840 22.428 -6.541 1.00 64.69 279 THR A O 1
ATOM 2235 N N . GLU A 1 280 ? -55.448 22.037 -4.831 1.00 66.56 280 GLU A N 1
ATOM 2236 C CA . GLU A 1 280 ? -55.400 23.433 -4.365 1.00 66.56 280 GLU A CA 1
ATOM 2237 C C . GLU A 1 280 ? -54.243 24.244 -4.974 1.00 66.56 280 GLU A C 1
ATOM 2239 O O . GLU A 1 280 ? -54.275 25.475 -4.961 1.00 66.56 280 GLU A O 1
ATOM 2244 N N . PHE A 1 281 ? -53.221 23.587 -5.537 1.00 64.19 281 PHE A N 1
ATOM 2245 C CA . PHE A 1 281 ? -51.990 24.260 -5.972 1.00 64.19 281 PHE A CA 1
ATOM 2246 C C . PHE A 1 281 ? -52.069 24.924 -7.354 1.00 64.19 281 PHE A C 1
ATOM 2248 O O . PHE A 1 281 ? -51.266 25.815 -7.632 1.00 64.19 281 PHE A O 1
ATOM 2255 N N . HIS A 1 282 ? -53.002 24.532 -8.231 1.00 54.34 282 HIS A N 1
ATOM 2256 C CA . HIS A 1 282 ? -53.134 25.155 -9.554 1.00 54.34 282 HIS A CA 1
ATOM 2257 C C . HIS A 1 282 ? -54.581 25.141 -10.088 1.00 54.34 282 HIS A C 1
ATOM 2259 O O . HIS A 1 282 ? -55.111 24.066 -10.371 1.00 54.34 282 HIS A O 1
ATOM 2265 N N . PRO A 1 283 ? -55.198 26.308 -10.375 1.00 57.53 283 PRO A N 1
ATOM 2266 C CA . PRO A 1 283 ? -56.577 26.388 -10.880 1.00 57.53 283 PRO A CA 1
ATOM 2267 C C . PRO A 1 283 ? -56.764 25.819 -12.299 1.00 57.53 283 PRO A C 1
ATOM 2269 O O . PRO A 1 283 ? -57.890 25.678 -12.756 1.00 57.53 283 PRO A O 1
ATOM 2272 N N . VAL A 1 284 ? -55.675 25.486 -13.002 1.00 54.03 284 VAL A N 1
ATOM 2273 C CA . VAL A 1 284 ? -55.701 24.886 -14.351 1.00 54.03 284 VAL A CA 1
ATOM 2274 C C . VAL A 1 284 ? -55.703 23.348 -14.299 1.00 54.03 284 VAL A C 1
ATOM 2276 O O . VAL A 1 284 ? -56.153 22.710 -15.243 1.00 54.03 284 VAL A O 1
ATOM 2279 N N . ALA A 1 285 ? -55.243 22.747 -13.193 1.00 51.25 285 ALA A N 1
ATOM 2280 C CA . ALA A 1 285 ? -55.242 21.293 -12.983 1.00 51.25 285 ALA A CA 1
ATOM 2281 C C . ALA A 1 285 ? -56.486 20.793 -12.223 1.00 51.25 285 ALA A C 1
ATOM 2283 O O . ALA A 1 285 ? -56.713 19.586 -12.137 1.00 51.25 285 ALA A O 1
ATOM 2284 N N . ALA A 1 286 ? -57.304 21.710 -11.698 1.00 49.72 286 ALA A N 1
ATOM 2285 C CA . ALA A 1 286 ? -58.617 21.401 -11.154 1.00 49.72 286 ALA A CA 1
ATOM 2286 C C . ALA A 1 286 ? -59.552 20.999 -12.305 1.00 49.72 286 ALA A C 1
ATOM 2288 O O . ALA A 1 286 ? -60.199 21.838 -12.932 1.00 49.72 286 ALA A O 1
ATOM 2289 N N . LEU A 1 287 ? -59.594 19.703 -12.619 1.00 53.44 287 LEU A N 1
ATOM 2290 C CA . LEU A 1 287 ? -60.676 19.152 -13.429 1.00 53.44 287 LEU A CA 1
ATOM 2291 C C . LEU A 1 287 ? -62.000 19.511 -12.734 1.00 53.44 287 LEU A C 1
ATOM 2293 O O . LEU A 1 287 ? -62.107 19.299 -11.523 1.00 53.44 287 LEU A O 1
ATOM 2297 N N . PRO A 1 288 ? -62.986 20.081 -13.453 1.00 46.09 288 PRO A N 1
ATOM 2298 C CA . PRO A 1 288 ? -64.254 20.447 -12.846 1.00 46.09 288 PRO A CA 1
ATOM 2299 C C . PRO A 1 288 ? -64.880 19.194 -12.237 1.00 46.09 288 PRO A C 1
ATOM 2301 O O . PRO A 1 288 ? -64.985 18.158 -12.896 1.00 46.09 288 PRO A O 1
ATOM 2304 N N . VAL A 1 289 ? -65.262 19.297 -10.965 1.00 47.34 289 VAL A N 1
ATOM 2305 C CA . VAL A 1 289 ? -66.121 18.318 -10.303 1.00 47.34 289 VAL A CA 1
ATOM 2306 C C . VAL A 1 289 ? -67.398 18.259 -11.136 1.00 47.34 289 VAL A C 1
ATOM 2308 O O . VAL A 1 289 ? -68.150 19.228 -11.193 1.00 47.34 289 VAL A O 1
ATOM 2311 N N . PHE A 1 290 ? -67.577 17.168 -11.879 1.00 41.91 290 PHE A N 1
ATOM 2312 C CA . PHE A 1 290 ? -68.820 16.908 -12.586 1.00 41.91 290 PHE A CA 1
ATOM 2313 C C . PHE A 1 290 ? -69.864 16.548 -11.536 1.00 41.91 290 PHE A C 1
ATOM 2315 O O . PHE A 1 290 ? -69.706 15.546 -10.835 1.00 41.91 290 PHE A O 1
ATOM 2322 N N . ASP A 1 291 ? -70.891 17.389 -11.421 1.00 40.09 291 ASP A N 1
ATOM 2323 C CA . ASP A 1 291 ? -72.072 17.098 -10.622 1.00 40.09 291 ASP A CA 1
ATOM 2324 C C . ASP A 1 291 ? -72.648 15.742 -11.044 1.00 40.09 291 ASP A C 1
ATOM 2326 O O . ASP A 1 291 ? -72.844 15.438 -12.225 1.00 40.09 291 ASP A O 1
ATOM 2330 N N . THR A 1 292 ? -72.861 14.910 -10.035 1.00 48.69 292 THR A N 1
ATOM 2331 C CA . THR A 1 292 ? -73.576 13.644 -10.097 1.00 48.69 292 THR A CA 1
ATOM 2332 C C . THR A 1 292 ? -74.999 13.893 -10.572 1.00 48.69 292 THR A C 1
ATOM 2334 O O . THR A 1 292 ? -75.779 14.477 -9.828 1.00 48.69 292 THR A O 1
ATOM 2337 N N . ASP A 1 293 ? -75.285 13.515 -11.818 1.00 48.47 293 ASP A N 1
ATOM 2338 C CA . ASP A 1 293 ? -76.534 12.907 -12.307 1.00 48.47 293 ASP A CA 1
ATOM 2339 C C . ASP A 1 293 ? -76.658 13.181 -13.814 1.00 48.47 293 ASP A C 1
ATOM 2341 O O . ASP A 1 293 ? -77.237 14.175 -14.234 1.00 48.47 293 ASP A O 1
ATOM 2345 N N . ASP A 1 294 ? -76.012 12.335 -14.626 1.00 44.56 294 ASP A N 1
ATOM 2346 C CA . ASP A 1 294 ? -76.527 11.800 -15.900 1.00 44.56 294 ASP A CA 1
ATOM 2347 C C . ASP A 1 294 ? -75.421 11.465 -16.918 1.00 44.56 294 ASP A C 1
ATOM 2349 O O . ASP A 1 294 ? -74.563 12.268 -17.277 1.00 44.56 294 ASP A O 1
ATOM 2353 N N . ASN A 1 295 ? -75.557 10.258 -17.473 1.00 35.44 295 ASN A N 1
ATOM 2354 C CA . ASN A 1 295 ? -74.898 9.704 -18.659 1.00 35.44 295 ASN A CA 1
ATOM 2355 C C . ASN A 1 295 ? -73.453 9.189 -18.542 1.00 35.44 295 ASN A C 1
ATOM 2357 O O . ASN A 1 295 ? -72.462 9.783 -18.961 1.00 35.44 295 ASN A O 1
ATOM 2361 N N . VAL A 1 296 ? -73.416 7.923 -18.123 1.00 50.38 296 VAL A N 1
ATOM 2362 C CA . VAL A 1 296 ? -72.608 6.823 -18.668 1.00 50.38 296 VAL A CA 1
ATOM 2363 C C . VAL A 1 296 ? -72.173 7.075 -20.122 1.00 50.38 296 VAL A C 1
ATOM 2365 O O . VAL A 1 296 ? -73.013 7.120 -21.015 1.00 50.38 296 VAL A O 1
ATOM 2368 N N . VAL A 1 297 ? -70.858 7.189 -20.356 1.00 40.38 297 VAL A N 1
ATOM 2369 C CA . VAL A 1 297 ? -70.070 6.470 -21.385 1.00 40.38 297 VAL A CA 1
ATOM 2370 C C . VAL A 1 297 ? -68.626 7.023 -21.418 1.00 40.38 297 VAL A C 1
ATOM 2372 O O . VAL A 1 297 ? -68.375 8.167 -21.778 1.00 40.38 297 VAL A O 1
ATOM 2375 N N . LYS A 1 298 ? -67.672 6.116 -21.147 1.00 45.19 298 LYS A N 1
ATOM 2376 C CA . LYS A 1 298 ? -66.240 6.114 -21.532 1.00 45.19 298 LYS A CA 1
ATOM 2377 C C . LYS A 1 298 ? -65.270 7.065 -20.809 1.00 45.19 298 LYS A C 1
ATOM 2379 O O . LYS A 1 298 ? -64.670 7.947 -21.410 1.00 45.19 298 LYS A O 1
ATOM 2384 N N . SER A 1 299 ? -64.846 6.641 -19.621 1.00 34.66 299 SER A N 1
ATOM 2385 C CA . SER A 1 299 ? -63.414 6.371 -19.437 1.00 34.66 299 SER A CA 1
ATOM 2386 C C . SER A 1 299 ? -63.250 5.056 -18.673 1.00 34.66 299 SER A C 1
ATOM 2388 O O . SER A 1 299 ? -63.787 4.872 -17.587 1.00 34.66 299 SER A O 1
ATOM 2390 N N . GLY A 1 300 ? -62.613 4.079 -19.319 1.00 42.59 300 GLY A N 1
ATOM 2391 C CA . GLY A 1 300 ? -62.465 2.719 -18.808 1.00 42.59 300 GLY A CA 1
ATOM 2392 C C . GLY A 1 300 ? -61.475 2.663 -17.654 1.00 42.59 300 GLY A C 1
ATOM 2393 O O . GLY A 1 300 ? -60.301 2.363 -17.861 1.00 42.59 300 GLY A O 1
ATOM 2394 N N . LYS A 1 301 ? -61.950 2.940 -16.443 1.00 41.97 301 LYS A N 1
ATOM 2395 C CA . LYS A 1 301 ? -61.293 2.526 -15.207 1.00 41.97 301 LYS A CA 1
ATOM 2396 C C . LYS A 1 301 ? -62.180 1.467 -14.571 1.00 41.97 301 LYS A C 1
ATOM 2398 O O . LYS A 1 301 ? -63.226 1.775 -14.018 1.00 41.97 301 LYS A O 1
ATOM 2403 N N . ILE A 1 302 ? -61.768 0.215 -14.743 1.00 40.97 302 ILE A N 1
ATOM 2404 C CA . ILE A 1 302 ? -62.350 -0.936 -14.053 1.00 40.97 302 ILE A CA 1
ATOM 2405 C C . ILE A 1 302 ? -62.107 -0.716 -12.560 1.00 40.97 302 ILE A C 1
ATOM 2407 O O . ILE A 1 302 ? -60.967 -0.485 -12.146 1.00 40.97 302 ILE A O 1
ATOM 2411 N N . ILE A 1 303 ? -63.178 -0.735 -11.774 1.00 45.03 303 ILE A N 1
ATOM 2412 C CA . ILE A 1 303 ? -63.105 -0.649 -10.318 1.00 45.03 303 ILE A CA 1
ATOM 2413 C C . ILE A 1 303 ? -62.516 -1.976 -9.828 1.00 45.03 303 ILE A C 1
ATOM 2415 O O . ILE A 1 303 ? -62.920 -3.049 -10.272 1.00 45.03 303 ILE A O 1
ATOM 2419 N N . TRP A 1 304 ? -61.517 -1.911 -8.947 1.00 41.19 304 TRP A N 1
ATOM 2420 C CA . TRP A 1 304 ? -60.723 -3.073 -8.520 1.00 41.19 304 TRP A CA 1
ATOM 2421 C C . TRP A 1 304 ? -61.548 -4.208 -7.887 1.00 41.19 304 TRP A C 1
ATOM 2423 O O . TRP A 1 304 ? -61.109 -5.357 -7.903 1.00 41.19 304 TRP A O 1
ATOM 2433 N N . GLU A 1 305 ? -62.746 -3.915 -7.384 1.00 47.38 305 GLU A N 1
ATOM 2434 C CA . GLU A 1 305 ? -63.655 -4.902 -6.790 1.00 47.38 305 GLU A CA 1
ATOM 2435 C C . GLU A 1 305 ? -64.336 -5.809 -7.832 1.00 47.38 305 GLU A C 1
ATOM 2437 O O . GLU A 1 305 ? -64.613 -6.973 -7.548 1.00 47.38 305 GLU A O 1
ATOM 2442 N N . GLU A 1 306 ? -64.507 -5.340 -9.072 1.00 46.06 306 GLU A N 1
ATOM 2443 C CA . GLU A 1 306 ? -65.111 -6.113 -10.170 1.00 46.06 306 GLU A CA 1
ATOM 2444 C C . GLU A 1 306 ? -64.134 -7.153 -10.758 1.00 46.06 306 GLU A C 1
ATOM 2446 O O . GLU A 1 306 ? -64.538 -8.131 -11.379 1.00 46.06 306 GLU A O 1
ATOM 2451 N N . ALA A 1 307 ? -62.828 -7.003 -10.509 1.00 48.34 307 ALA A N 1
ATOM 2452 C CA . ALA A 1 307 ? -61.803 -7.953 -10.951 1.00 48.34 307 ALA A CA 1
ATOM 2453 C C . ALA A 1 307 ? -61.670 -9.194 -10.042 1.00 48.34 307 ALA A C 1
ATOM 2455 O O . ALA A 1 307 ? -60.930 -10.122 -10.380 1.00 48.34 307 ALA A O 1
ATOM 2456 N N . LEU A 1 308 ? -62.340 -9.209 -8.883 1.00 44.75 308 LEU A N 1
ATOM 2457 C CA . LEU A 1 308 ? -62.205 -10.266 -7.873 1.00 44.75 308 LEU A CA 1
ATOM 2458 C C . LEU A 1 308 ? -63.404 -11.221 -7.792 1.00 44.75 308 LEU A C 1
ATOM 2460 O O . LEU A 1 308 ? -63.317 -12.227 -7.085 1.00 44.75 308 LEU A O 1
ATOM 2464 N N . THR A 1 309 ? -64.488 -10.976 -8.530 1.00 45.47 309 THR A N 1
ATOM 2465 C CA . THR A 1 309 ? -65.629 -11.898 -8.599 1.00 45.47 309 THR A CA 1
ATOM 2466 C C . THR A 1 309 ? -65.450 -12.895 -9.755 1.00 45.47 309 THR A C 1
ATOM 2468 O O . THR A 1 309 ? -65.243 -12.496 -10.901 1.00 45.47 309 THR A O 1
ATOM 2471 N N . PRO A 1 310 ? -65.470 -14.217 -9.498 1.00 46.97 310 PRO A N 1
ATOM 2472 C CA . PRO A 1 310 ? -65.456 -15.198 -10.575 1.00 46.97 310 PRO A CA 1
ATOM 2473 C C . PRO A 1 310 ? -66.812 -15.184 -11.304 1.00 46.97 310 PRO A C 1
ATOM 2475 O O . PRO A 1 310 ? -67.845 -15.103 -10.641 1.00 46.97 310 PRO A O 1
ATOM 2478 N N . PRO A 1 311 ? -66.838 -15.281 -12.645 1.00 46.00 311 PRO A N 1
ATOM 2479 C CA . PRO A 1 311 ? -68.087 -15.231 -13.393 1.00 46.00 311 PRO A CA 1
ATOM 2480 C C . PRO A 1 311 ? -68.936 -16.484 -13.141 1.00 46.00 311 PRO A C 1
ATOM 2482 O O . PRO A 1 311 ? -68.467 -17.613 -13.317 1.00 46.00 311 PRO A O 1
ATOM 2485 N N . GLU A 1 312 ? -70.197 -16.273 -12.764 1.00 39.69 312 GLU A N 1
ATOM 2486 C CA . GLU A 1 312 ? -71.247 -17.289 -12.823 1.00 39.69 312 GLU A CA 1
ATOM 2487 C C . GLU A 1 312 ? -71.467 -17.706 -14.284 1.00 39.69 312 GLU A C 1
ATOM 2489 O O . GLU A 1 312 ? -71.491 -16.882 -15.199 1.00 39.69 312 GLU A O 1
ATOM 2494 N N . THR A 1 313 ? -71.568 -19.013 -14.508 1.00 39.66 313 THR A N 1
ATOM 2495 C CA . THR A 1 313 ? -71.782 -19.611 -15.828 1.00 39.66 313 THR A CA 1
ATOM 2496 C C . THR A 1 313 ? -73.180 -20.204 -15.870 1.00 39.66 313 THR A C 1
ATOM 2498 O O . THR A 1 313 ? -73.406 -21.284 -15.333 1.00 39.66 313 THR A O 1
ATOM 2501 N N . GLU A 1 314 ? -74.100 -19.522 -16.550 1.00 39.50 314 GLU A N 1
ATOM 2502 C CA . GLU A 1 314 ? -75.380 -20.092 -16.963 1.00 39.50 314 GLU A CA 1
ATOM 2503 C C . GLU A 1 314 ? -75.575 -19.950 -18.484 1.00 39.50 314 GLU A C 1
ATOM 2505 O O . GLU A 1 314 ? -75.415 -18.883 -19.069 1.00 39.50 314 GLU A O 1
ATOM 2510 N N . GLU A 1 315 ? -75.897 -21.102 -19.083 1.00 36.97 315 GLU A N 1
ATOM 2511 C CA . GLU A 1 315 ? -76.653 -21.320 -20.323 1.00 36.97 315 GLU A CA 1
ATOM 2512 C C . GLU A 1 315 ? -76.054 -20.902 -21.685 1.00 36.97 315 GLU A C 1
ATOM 2514 O O . GLU A 1 315 ? -76.248 -19.804 -22.192 1.00 36.97 315 GLU A O 1
ATOM 2519 N N . LEU A 1 316 ? -75.472 -21.875 -22.401 1.00 39.50 316 LEU A N 1
ATOM 2520 C CA . LEU A 1 316 ? -76.198 -22.592 -23.466 1.00 39.50 316 LEU A CA 1
ATOM 2521 C C . LEU A 1 316 ? -75.346 -23.727 -24.054 1.00 39.50 316 LEU A C 1
ATOM 2523 O O . LEU A 1 316 ? -74.217 -23.556 -24.509 1.00 39.50 316 LEU A O 1
ATOM 2527 N N . ALA A 1 317 ? -75.939 -24.915 -24.019 1.00 34.62 317 ALA A N 1
ATOM 2528 C CA . ALA A 1 317 ? -75.391 -26.180 -24.469 1.00 34.62 317 ALA A CA 1
ATOM 2529 C C . ALA A 1 317 ? -75.493 -26.365 -25.992 1.00 34.62 317 ALA A C 1
ATOM 2531 O O . ALA A 1 317 ? -76.519 -26.033 -26.580 1.00 34.62 317 ALA A O 1
ATOM 2532 N N . ALA A 1 318 ? -74.497 -27.031 -26.594 1.00 33.00 318 ALA A N 1
ATOM 2533 C CA . ALA A 1 318 ? -74.713 -27.973 -27.699 1.00 33.00 318 ALA A CA 1
ATOM 2534 C C . ALA A 1 318 ? -73.496 -28.901 -27.925 1.00 33.00 318 ALA A C 1
ATOM 2536 O O . ALA A 1 318 ? -72.472 -28.492 -28.459 1.00 33.00 318 ALA A O 1
ATOM 2537 N N . CYS A 1 319 ? -73.706 -30.178 -27.586 1.00 29.34 319 CYS A N 1
ATOM 2538 C CA . CYS A 1 319 ? -73.213 -31.390 -28.260 1.00 29.34 319 CYS A CA 1
ATOM 2539 C C . CYS A 1 319 ? -71.717 -31.781 -28.209 1.00 29.34 319 CYS A C 1
ATOM 2541 O O . CYS A 1 319 ? -70.875 -31.204 -28.886 1.00 29.34 319 CYS A O 1
ATOM 2543 N N . GLY A 1 320 ? -71.450 -32.940 -27.584 1.00 30.64 320 GLY A N 1
ATOM 2544 C CA . GLY A 1 320 ? -70.413 -33.881 -28.043 1.00 30.64 320 GLY A CA 1
ATOM 2545 C C . GLY A 1 320 ? -69.480 -34.419 -26.959 1.00 30.64 320 GLY A C 1
ATOM 2546 O O . GLY A 1 320 ? -68.499 -33.784 -26.601 1.00 30.64 320 GLY A O 1
ATOM 2547 N N . ALA A 1 321 ? -69.774 -35.620 -26.463 1.00 35.34 321 ALA A N 1
ATOM 2548 C CA . ALA A 1 321 ? -69.052 -36.329 -25.410 1.00 35.34 321 ALA A CA 1
ATOM 2549 C C . ALA A 1 321 ? -67.635 -36.799 -25.804 1.00 35.34 321 ALA A C 1
ATOM 2551 O O . ALA A 1 321 ? -67.451 -37.291 -26.916 1.00 35.34 321 ALA A O 1
ATOM 2552 N N . SER A 1 322 ? -66.683 -36.772 -24.854 1.00 32.75 322 SER A N 1
ATOM 2553 C CA . SER A 1 322 ? -65.874 -37.935 -24.408 1.00 32.75 322 SER A CA 1
ATOM 2554 C C . SER A 1 322 ? -64.814 -37.550 -23.352 1.00 32.75 322 SER A C 1
ATOM 2556 O O . SER A 1 322 ? -63.842 -36.874 -23.651 1.00 32.75 322 SER A O 1
ATOM 2558 N N . SER A 1 323 ? -65.049 -38.007 -22.116 1.00 31.88 323 SER A N 1
ATOM 2559 C CA . SER A 1 323 ? -64.120 -38.600 -21.127 1.00 31.88 323 SER A CA 1
ATOM 2560 C C . SER A 1 323 ? -62.593 -38.357 -21.231 1.00 31.88 323 SER A C 1
ATOM 2562 O O . SER A 1 323 ? -61.975 -38.772 -22.206 1.00 31.88 323 SER A O 1
ATOM 2564 N N . VAL A 1 324 ? -61.965 -37.811 -20.171 1.00 34.81 324 VAL A N 1
ATOM 2565 C CA . VAL A 1 324 ? -61.058 -38.482 -19.186 1.00 34.81 324 VAL A CA 1
ATOM 2566 C C . VAL A 1 324 ? -60.320 -37.410 -18.331 1.00 34.81 324 VAL A C 1
ATOM 2568 O O . VAL A 1 324 ? -59.934 -36.360 -18.832 1.00 34.81 324 VAL A O 1
ATOM 2571 N N . HIS A 1 325 ? -60.170 -37.690 -17.023 1.00 33.00 325 HIS A N 1
ATOM 2572 C CA . HIS A 1 325 ? -59.462 -36.960 -15.941 1.00 33.00 325 HIS A CA 1
ATOM 2573 C C . HIS A 1 325 ? -58.137 -36.271 -16.358 1.00 33.00 325 HIS A C 1
ATOM 2575 O O . HIS A 1 325 ? -57.420 -36.798 -17.194 1.00 33.00 325 HIS A O 1
ATOM 2581 N N . GLY A 1 326 ? -57.649 -35.154 -15.806 1.00 31.19 326 GLY A N 1
ATOM 2582 C CA . GLY A 1 326 ? -57.867 -34.481 -14.525 1.00 31.19 326 GLY A CA 1
ATOM 2583 C C . GLY A 1 326 ? -56.512 -34.295 -13.824 1.00 31.19 326 GLY A C 1
ATOM 2584 O O . GLY A 1 326 ? -56.043 -35.261 -13.249 1.00 31.19 326 GLY A O 1
ATOM 2585 N N . MET A 1 327 ? -55.898 -33.098 -13.867 1.00 35.72 327 MET A N 1
ATOM 2586 C CA . MET A 1 327 ? -55.007 -32.537 -12.823 1.00 35.72 327 MET A CA 1
ATOM 2587 C C . MET A 1 327 ? -54.827 -31.014 -13.016 1.00 35.72 327 MET A C 1
ATOM 2589 O O . MET A 1 327 ? -54.202 -30.544 -13.962 1.00 35.72 327 MET A O 1
ATOM 2593 N N . SER A 1 328 ? -55.387 -30.266 -12.063 1.00 33.47 328 SER A N 1
ATOM 2594 C CA . SER A 1 328 ? -54.958 -28.936 -11.596 1.00 33.47 328 SER A CA 1
ATOM 2595 C C . SER A 1 328 ? -53.496 -29.005 -11.094 1.00 33.47 328 SER A C 1
ATOM 2597 O O . SER A 1 328 ? -53.088 -30.050 -10.603 1.00 33.47 328 SER A O 1
ATOM 2599 N N . GLY A 1 329 ? -52.629 -27.991 -11.163 1.00 33.12 329 GLY A N 1
ATOM 2600 C CA . GLY A 1 329 ? -52.840 -26.565 -11.377 1.00 33.12 329 GLY A CA 1
ATOM 2601 C C . GLY A 1 329 ? -51.522 -25.854 -11.723 1.00 33.12 329 GLY A C 1
ATOM 2602 O O . GLY A 1 329 ? -50.450 -26.205 -11.229 1.00 33.12 329 GLY A O 1
ATOM 2603 N N . VAL A 1 330 ? -51.629 -24.832 -12.573 1.00 34.88 330 VAL A N 1
ATOM 2604 C CA . VAL A 1 330 ? -50.561 -23.909 -12.979 1.00 34.88 330 VAL A CA 1
ATOM 2605 C C . VAL A 1 330 ? -51.057 -22.485 -12.716 1.00 34.88 330 VAL A C 1
ATOM 2607 O O . VAL A 1 330 ? -52.119 -22.095 -13.191 1.00 34.88 330 VAL A O 1
ATOM 2610 N N . ARG A 1 331 ? -50.270 -21.695 -11.981 1.00 38.56 331 ARG A N 1
ATOM 2611 C CA . ARG A 1 331 ? -50.251 -20.221 -12.009 1.00 38.56 331 ARG A CA 1
ATOM 2612 C C . ARG A 1 331 ? -48.791 -19.841 -12.271 1.00 38.56 331 ARG A C 1
ATOM 2614 O O . ARG A 1 331 ? -47.912 -20.443 -11.669 1.00 38.56 331 ARG A O 1
ATOM 2621 N N . GLY A 1 332 ? -48.411 -18.898 -13.120 1.00 34.88 332 GLY A N 1
ATOM 2622 C CA . GLY A 1 332 ? -49.131 -17.942 -13.953 1.00 34.88 332 GLY A CA 1
ATOM 2623 C C . GLY A 1 332 ? -48.113 -16.847 -14.292 1.00 34.88 332 GLY A C 1
ATOM 2624 O O . GLY A 1 332 ? -47.748 -16.072 -13.415 1.00 34.88 332 GLY A O 1
ATOM 2625 N N . PHE A 1 333 ? -47.591 -16.844 -15.522 1.00 31.83 333 PHE A N 1
ATOM 2626 C CA . PHE A 1 333 ? -46.699 -15.806 -16.053 1.00 31.83 333 PHE A CA 1
ATOM 2627 C C . PHE A 1 333 ? -47.509 -14.847 -16.933 1.00 31.83 333 PHE A C 1
ATOM 2629 O O . PHE A 1 333 ? -48.349 -15.283 -17.718 1.00 31.83 333 PHE A O 1
ATOM 2636 N N . HIS A 1 334 ? -47.254 -13.545 -16.785 1.00 35.00 334 HIS A N 1
ATOM 2637 C CA . HIS A 1 334 ? -47.982 -12.473 -17.460 1.00 35.00 334 HIS A CA 1
ATOM 2638 C C . HIS A 1 334 ? -47.742 -12.441 -18.976 1.00 35.00 334 HIS A C 1
ATOM 2640 O O . HIS A 1 334 ? -46.611 -12.448 -19.461 1.00 35.00 334 HIS A O 1
ATOM 2646 N N . THR A 1 335 ? -48.856 -12.358 -19.696 1.00 31.28 335 THR A N 1
ATOM 2647 C CA . THR A 1 335 ? -49.019 -12.258 -21.145 1.00 31.28 335 THR A CA 1
ATOM 2648 C C . THR A 1 335 ? -49.223 -10.805 -21.575 1.00 31.28 335 THR A C 1
ATOM 2650 O O . THR A 1 335 ? -50.217 -10.189 -21.194 1.00 31.28 335 THR A O 1
ATOM 2653 N N . SER A 1 336 ? -48.351 -10.275 -22.433 1.00 33.09 336 SER A N 1
ATOM 2654 C CA . SER A 1 336 ? -48.631 -9.052 -23.202 1.00 33.09 336 SER A CA 1
ATOM 2655 C C . SER A 1 336 ? -47.774 -8.960 -24.473 1.00 33.09 336 SER A C 1
ATOM 2657 O O . SER A 1 336 ? -46.937 -8.077 -24.597 1.00 33.09 336 SER A O 1
ATOM 2659 N N . ALA A 1 337 ? -47.966 -9.872 -25.439 1.00 31.62 337 ALA A N 1
ATOM 2660 C CA . ALA A 1 337 ? -47.392 -9.722 -26.791 1.00 31.62 337 ALA A CA 1
ATOM 2661 C C . ALA A 1 337 ? -48.023 -10.645 -27.864 1.00 31.62 337 ALA A C 1
ATOM 2663 O O . ALA A 1 337 ? -47.293 -11.299 -28.601 1.00 31.62 337 ALA A O 1
ATOM 2664 N N . VAL A 1 338 ? -49.358 -10.745 -27.979 1.00 34.25 338 VAL A N 1
ATOM 2665 C CA . VAL A 1 338 ? -50.005 -11.494 -29.095 1.00 34.25 338 VAL A CA 1
ATOM 2666 C C . VAL A 1 338 ? -51.239 -10.768 -29.655 1.00 34.25 338 VAL A C 1
ATOM 2668 O O . VAL A 1 338 ? -52.261 -11.367 -29.956 1.00 34.25 338 VAL A O 1
ATOM 2671 N N . ALA A 1 339 ? -51.176 -9.450 -29.823 1.00 30.77 339 ALA A N 1
ATOM 2672 C CA . ALA A 1 339 ? -52.251 -8.725 -30.499 1.00 30.77 339 ALA A CA 1
ATOM 2673 C C . ALA A 1 339 ? -51.672 -7.689 -31.458 1.00 30.77 339 ALA A C 1
ATOM 2675 O O . ALA A 1 339 ? -51.400 -6.563 -31.050 1.00 30.77 339 ALA A O 1
ATOM 2676 N N . ARG A 1 340 ? -51.456 -8.118 -32.712 1.00 31.52 340 ARG A N 1
ATOM 2677 C CA . ARG A 1 340 ? -51.607 -7.364 -33.979 1.00 31.52 340 ARG A CA 1
ATOM 2678 C C . ARG A 1 340 ? -50.878 -8.106 -35.105 1.00 31.52 340 ARG A C 1
ATOM 2680 O O . ARG A 1 340 ? -49.766 -7.765 -35.485 1.00 31.52 340 ARG A O 1
ATOM 2687 N N . ALA A 1 341 ? -51.530 -9.134 -35.637 1.00 31.09 341 ALA A N 1
ATOM 2688 C CA . ALA A 1 341 ? -51.211 -9.697 -36.942 1.00 31.09 341 ALA A CA 1
ATOM 2689 C C . ALA A 1 341 ? -52.531 -9.946 -37.682 1.00 31.09 341 ALA A C 1
ATOM 2691 O O . ALA A 1 341 ? -53.279 -10.843 -37.300 1.00 31.09 341 ALA A O 1
ATOM 2692 N N . ARG A 1 342 ? -52.818 -9.092 -38.672 1.00 30.31 342 ARG A N 1
ATOM 2693 C CA . ARG A 1 342 ? -53.757 -9.206 -39.814 1.00 30.31 342 ARG A CA 1
ATOM 2694 C C . ARG A 1 342 ? -53.892 -7.776 -40.359 1.00 30.31 342 ARG A C 1
ATOM 2696 O O . ARG A 1 342 ? -54.207 -6.885 -39.586 1.00 30.31 342 ARG A O 1
ATOM 2703 N N . GLU A 1 343 ? -53.434 -7.466 -41.570 1.00 28.84 343 GLU A N 1
ATOM 2704 C CA . GLU A 1 343 ? -54.156 -7.632 -42.844 1.00 28.84 343 GLU A CA 1
ATOM 2705 C C . GLU A 1 343 ? -53.179 -7.382 -44.035 1.00 28.84 343 GLU A C 1
ATOM 2707 O O . GLU A 1 343 ? -52.426 -6.418 -43.985 1.00 28.84 343 GLU A O 1
ATOM 2712 N N . VAL A 1 344 ? -53.062 -8.306 -45.019 1.00 30.30 344 VAL A N 1
ATOM 2713 C CA . VAL A 1 344 ? -53.474 -8.161 -46.461 1.00 30.30 344 VAL A CA 1
ATOM 2714 C C . VAL A 1 344 ? -52.294 -7.782 -47.410 1.00 30.30 344 VAL A C 1
ATOM 2716 O O . VAL A 1 344 ? -51.420 -7.047 -46.970 1.00 30.30 344 VAL A O 1
ATOM 2719 N N . PRO A 1 345 ? -52.224 -8.163 -48.718 1.00 34.31 345 PRO A N 1
ATOM 2720 C CA . PRO A 1 345 ? -52.566 -9.402 -49.448 1.00 34.31 345 PRO A CA 1
ATOM 2721 C C . PRO A 1 345 ? -51.415 -9.957 -50.349 1.00 34.31 345 PRO A C 1
ATOM 2723 O O . PRO A 1 345 ? -50.409 -9.305 -50.616 1.00 34.31 345 PRO A O 1
ATOM 2726 N N . LEU A 1 346 ? -51.622 -11.162 -50.901 1.00 39.19 346 LEU A N 1
ATOM 2727 C CA . LEU A 1 346 ? -50.837 -11.771 -51.989 1.00 39.19 346 LEU A CA 1
ATOM 2728 C C . LEU A 1 346 ? -50.840 -10.929 -53.285 1.00 39.19 346 LEU A C 1
ATOM 2730 O O . LEU A 1 346 ? -51.910 -10.575 -53.785 1.00 39.19 346 LEU A O 1
ATOM 2734 N N . HIS A 1 347 ? -49.669 -10.777 -53.913 1.00 30.92 347 HIS A N 1
ATOM 2735 C CA . HIS A 1 347 ? -49.519 -10.597 -55.364 1.00 30.92 347 HIS A CA 1
ATOM 2736 C C . HIS A 1 347 ? -48.267 -11.337 -55.851 1.00 30.92 347 HIS A C 1
ATOM 2738 O O . HIS A 1 347 ? -47.175 -11.141 -55.322 1.00 30.92 347 HIS A O 1
ATOM 2744 N N . GLY A 1 348 ? -48.449 -12.230 -56.826 1.00 32.19 348 GLY A N 1
ATOM 2745 C CA . GLY A 1 348 ? -47.366 -12.953 -57.486 1.00 32.19 348 GLY A CA 1
ATOM 2746 C C . GLY A 1 348 ? -46.763 -12.155 -58.637 1.00 32.19 348 GLY A C 1
ATOM 2747 O O . GLY A 1 348 ? -47.412 -11.251 -59.144 1.00 32.19 348 GLY A O 1
ATOM 2748 N N . MET A 1 349 ? -45.542 -12.530 -59.026 1.00 29.83 349 MET A N 1
ATOM 2749 C CA . MET A 1 349 ? -44.896 -12.407 -60.347 1.00 29.83 349 MET A CA 1
ATOM 2750 C C . MET A 1 349 ? -43.581 -13.199 -60.229 1.00 29.83 349 MET A C 1
ATOM 2752 O O . MET A 1 349 ? -42.794 -12.971 -59.320 1.00 29.83 349 MET A O 1
ATOM 2756 N N . ALA A 1 350 ? -43.479 -14.351 -60.883 1.00 29.08 350 ALA A N 1
ATOM 2757 C CA . ALA A 1 350 ? -43.014 -14.537 -62.258 1.00 29.08 350 ALA A CA 1
ATOM 2758 C C . ALA A 1 350 ? -41.529 -14.945 -62.282 1.00 29.08 350 ALA A C 1
ATOM 2760 O O . ALA A 1 350 ? -40.623 -14.218 -61.892 1.00 29.08 350 ALA A O 1
ATOM 2761 N N . SER A 1 351 ? -41.341 -16.180 -62.726 1.00 35.00 351 SER A N 1
ATOM 2762 C CA . SER A 1 351 ? -40.102 -16.899 -62.973 1.00 35.00 351 SER A CA 1
ATOM 2763 C C . SER A 1 351 ? -39.239 -16.250 -64.055 1.00 35.00 351 SER A C 1
ATOM 2765 O O . SER A 1 351 ? -39.734 -16.010 -65.154 1.00 35.00 351 SER A O 1
ATOM 2767 N N . HIS A 1 352 ? -37.931 -16.146 -63.814 1.00 31.80 352 HIS A N 1
ATOM 2768 C CA . HIS A 1 352 ? -36.939 -16.190 -64.886 1.00 31.80 352 HIS A CA 1
ATOM 2769 C C . HIS A 1 352 ? -35.845 -17.205 -64.555 1.00 31.80 352 HIS A C 1
ATOM 2771 O O . HIS A 1 352 ? -35.117 -17.086 -63.575 1.00 31.80 352 HIS A O 1
ATOM 2777 N N . ALA A 1 353 ? -35.785 -18.226 -65.403 1.00 31.08 353 ALA A N 1
ATOM 2778 C CA . ALA A 1 353 ? -34.767 -19.255 -65.468 1.00 31.08 353 ALA A CA 1
ATOM 2779 C C . ALA A 1 353 ? -33.798 -18.921 -66.605 1.00 31.08 353 ALA A C 1
ATOM 2781 O O . ALA A 1 353 ? -34.280 -18.653 -67.699 1.00 31.08 353 ALA A O 1
ATOM 2782 N N . VAL A 1 354 ? -32.482 -18.999 -66.374 1.00 31.17 354 VAL A N 1
ATOM 2783 C CA . VAL A 1 354 ? -31.421 -19.276 -67.372 1.00 31.17 354 VAL A CA 1
ATOM 2784 C C . VAL A 1 354 ? -30.145 -19.724 -66.597 1.00 31.17 354 VAL A C 1
ATOM 2786 O O . VAL A 1 354 ? -30.068 -19.467 -65.398 1.00 31.17 354 VAL A O 1
ATOM 2789 N N . PRO A 1 355 ? -29.130 -20.363 -67.212 1.00 39.09 355 PRO A N 1
ATOM 2790 C CA . PRO A 1 355 ? -28.946 -21.809 -67.376 1.00 39.09 355 PRO A CA 1
ATOM 2791 C C . PRO A 1 355 ? -27.695 -22.347 -66.620 1.00 39.09 355 PRO A C 1
ATOM 2793 O O . PRO A 1 355 ? -26.908 -21.567 -66.084 1.00 39.09 355 PRO A O 1
ATOM 2796 N N . PRO A 1 356 ? -27.453 -23.674 -66.600 1.00 35.41 356 PRO A N 1
ATOM 2797 C CA . PRO A 1 356 ? -26.279 -24.255 -65.952 1.00 35.41 356 PRO A CA 1
ATOM 2798 C C . PRO A 1 356 ? -25.052 -24.214 -66.878 1.00 35.41 356 PRO A C 1
ATOM 2800 O O . PRO A 1 356 ? -25.157 -24.527 -68.064 1.00 35.41 356 PRO A O 1
ATOM 2803 N N . GLN A 1 357 ? -23.875 -23.896 -66.332 1.00 32.97 357 GLN A N 1
ATOM 2804 C CA . GLN A 1 357 ? -22.598 -24.229 -66.969 1.00 32.97 357 GLN A CA 1
ATOM 2805 C C . GLN A 1 357 ? -21.885 -25.328 -66.182 1.00 32.97 357 GLN A C 1
ATOM 2807 O O . GLN A 1 357 ? -21.651 -25.233 -64.979 1.00 32.97 357 GLN A O 1
ATOM 2812 N N . SER A 1 358 ? -21.610 -26.399 -66.918 1.00 33.62 358 SER A N 1
ATOM 2813 C CA . SER A 1 358 ? -20.997 -27.657 -66.515 1.00 33.62 358 SER A CA 1
ATOM 2814 C C . SER A 1 358 ? -19.480 -27.530 -66.278 1.00 33.62 358 SER A C 1
ATOM 2816 O O . SER A 1 358 ? -18.861 -26.574 -66.747 1.00 33.62 358 SER A O 1
ATOM 2818 N N . PRO A 1 359 ? -18.862 -28.507 -65.585 1.00 38.19 359 PRO A N 1
ATOM 2819 C CA . PRO A 1 359 ? -17.537 -28.377 -64.993 1.00 38.19 359 PRO A CA 1
ATOM 2820 C C . PRO A 1 359 ? -16.411 -28.854 -65.920 1.00 38.19 359 PRO A C 1
ATOM 2822 O O . PRO A 1 359 ? -16.550 -29.845 -66.639 1.00 38.19 359 PRO A O 1
ATOM 2825 N N . ALA A 1 360 ? -15.257 -28.189 -65.835 1.00 30.80 360 ALA A N 1
ATOM 2826 C CA . ALA A 1 360 ? -14.008 -28.690 -66.394 1.00 30.80 360 ALA A CA 1
ATOM 2827 C C . ALA A 1 360 ? -13.399 -29.744 -65.458 1.00 30.80 360 ALA A C 1
ATOM 2829 O O . ALA A 1 360 ? -13.243 -29.546 -64.253 1.00 30.80 360 ALA A O 1
ATOM 2830 N N . GLN A 1 361 ? -13.106 -30.886 -66.065 1.00 32.78 361 GLN A N 1
ATOM 2831 C CA . GLN A 1 361 ? -12.583 -32.112 -65.491 1.00 32.78 361 GLN A CA 1
ATOM 2832 C C . GLN A 1 361 ? -11.131 -31.929 -65.030 1.00 32.78 361 GLN A C 1
ATOM 2834 O O . GLN A 1 361 ? -10.293 -31.467 -65.801 1.00 32.78 361 GLN A O 1
ATOM 2839 N N . ALA A 1 362 ? -10.822 -32.365 -63.809 1.00 32.94 362 ALA A N 1
ATOM 2840 C CA . ALA A 1 362 ? -9.460 -32.676 -63.392 1.00 32.94 362 ALA A CA 1
ATOM 2841 C C . ALA A 1 362 ? -9.368 -34.182 -63.134 1.00 32.94 362 ALA A C 1
ATOM 2843 O O . ALA A 1 362 ? -10.186 -34.775 -62.426 1.00 32.94 362 ALA A O 1
ATOM 2844 N N . SER A 1 363 ? -8.404 -34.781 -63.816 1.00 34.47 363 SER A N 1
ATOM 2845 C CA . SER A 1 363 ? -8.112 -36.200 -63.923 1.00 34.47 363 SER A CA 1
ATOM 2846 C C . SER A 1 363 ? -7.806 -36.850 -62.577 1.00 34.47 363 SER A C 1
ATOM 2848 O O . SER A 1 363 ? -7.030 -36.346 -61.768 1.00 34.47 363 SER A O 1
ATOM 2850 N N . LYS A 1 364 ? -8.424 -38.017 -62.399 1.00 32.56 364 LYS A N 1
ATOM 2851 C CA . LYS A 1 364 ? -8.058 -39.059 -61.447 1.00 32.56 364 LYS A CA 1
ATOM 2852 C C . LYS A 1 364 ? -6.670 -39.587 -61.798 1.00 32.56 364 LYS A C 1
ATOM 2854 O O . LYS A 1 364 ? -6.482 -39.971 -62.943 1.00 32.56 364 LYS A O 1
ATOM 2859 N N . ASP A 1 365 ? -5.807 -39.721 -60.799 1.00 34.25 365 ASP A N 1
ATOM 2860 C CA . ASP A 1 365 ? -4.890 -40.853 -60.720 1.00 34.25 365 ASP A CA 1
ATOM 2861 C C . ASP A 1 365 ? -4.902 -41.401 -59.290 1.00 34.25 365 ASP A C 1
ATOM 2863 O O . ASP A 1 365 ? -4.590 -40.737 -58.304 1.00 34.25 365 ASP A O 1
ATOM 2867 N N . SER A 1 366 ? -5.415 -42.621 -59.224 1.00 33.94 366 SER A N 1
ATOM 2868 C CA . SER A 1 366 ? -5.485 -43.561 -58.110 1.00 33.94 366 SER A CA 1
ATOM 2869 C C . SER A 1 366 ? -4.166 -44.308 -57.928 1.00 33.94 366 SER A C 1
ATOM 2871 O O . SER A 1 366 ? -3.484 -44.478 -58.933 1.00 33.94 366 SER A O 1
ATOM 2873 N N . VAL A 1 367 ? -3.901 -44.844 -56.719 1.00 34.31 367 VAL A N 1
ATOM 2874 C CA . VAL A 1 367 ? -3.202 -46.126 -56.369 1.00 34.31 367 VAL A CA 1
ATOM 2875 C C . VAL A 1 367 ? -2.866 -46.104 -54.844 1.00 34.31 367 VAL A C 1
ATOM 2877 O O . VAL A 1 367 ? -2.824 -45.015 -54.276 1.00 34.31 367 VAL A O 1
ATOM 2880 N N . PRO A 1 368 ? -2.837 -47.236 -54.096 1.00 39.75 368 PRO A N 1
ATOM 2881 C CA . PRO A 1 368 ? -4.004 -47.727 -53.369 1.00 39.75 368 PRO A CA 1
ATOM 2882 C C . PRO A 1 368 ? -3.754 -47.859 -51.851 1.00 39.75 368 PRO A C 1
ATOM 2884 O O . PRO A 1 368 ? -2.636 -47.793 -51.347 1.00 39.75 368 PRO A O 1
ATOM 2887 N N . ALA A 1 369 ? -4.843 -48.087 -51.124 1.00 34.25 369 ALA A N 1
ATOM 2888 C CA . ALA A 1 369 ? -4.842 -48.431 -49.712 1.00 34.25 369 ALA A CA 1
ATOM 2889 C C . ALA A 1 369 ? -4.445 -49.899 -49.483 1.00 34.25 369 ALA A C 1
ATOM 2891 O O . ALA A 1 369 ? -5.039 -50.788 -50.090 1.00 34.25 369 ALA A O 1
ATOM 2892 N N . GLU A 1 370 ? -3.554 -50.148 -48.520 1.00 33.03 370 GLU A N 1
ATOM 2893 C CA . GLU A 1 370 ? -3.456 -51.435 -47.826 1.00 33.03 370 GLU A CA 1
ATOM 2894 C C . GLU A 1 370 ? -3.432 -51.242 -46.299 1.00 33.03 370 GLU A C 1
ATOM 2896 O O . GLU A 1 370 ? -2.489 -50.742 -45.696 1.00 33.03 370 GLU A O 1
ATOM 2901 N N . SER A 1 371 ? -4.562 -51.635 -45.712 1.00 37.62 371 SER A N 1
ATOM 2902 C CA . SER A 1 371 ? -4.786 -52.282 -44.414 1.00 37.62 371 SER A CA 1
ATOM 2903 C C . SER A 1 371 ? -3.620 -52.457 -43.426 1.00 37.62 371 SER A C 1
ATOM 2905 O O . SER A 1 371 ? -2.638 -53.132 -43.732 1.00 37.62 371 SER A O 1
ATOM 2907 N N . LYS A 1 372 ? -3.884 -52.122 -42.153 1.00 35.38 372 LYS A N 1
ATOM 2908 C CA . LYS A 1 372 ? -4.013 -53.117 -41.062 1.00 35.38 372 LYS A CA 1
ATOM 2909 C C . LYS A 1 372 ? -4.620 -52.483 -39.806 1.00 35.38 372 LYS A C 1
ATOM 2911 O O . LYS A 1 372 ? -3.999 -51.678 -39.124 1.00 35.38 372 LYS A O 1
ATOM 2916 N N . GLN A 1 373 ? -5.852 -52.890 -39.510 1.00 38.72 373 GLN A N 1
ATOM 2917 C CA . GLN A 1 373 ? -6.474 -52.762 -38.197 1.00 38.72 373 GLN A CA 1
ATOM 2918 C C . GLN A 1 373 ? -5.818 -53.784 -37.259 1.00 38.72 373 GLN A C 1
ATOM 2920 O O . GLN A 1 373 ? -5.819 -54.977 -37.562 1.00 38.72 373 GLN A O 1
ATOM 2925 N N . GLN A 1 374 ? -5.287 -53.337 -36.122 1.00 33.12 374 GLN A N 1
ATOM 2926 C CA . GLN A 1 374 ? -5.012 -54.210 -34.983 1.00 33.12 374 GLN A CA 1
ATOM 2927 C C . GLN A 1 374 ? -5.704 -53.644 -33.745 1.00 33.12 374 GLN A C 1
ATOM 2929 O O . GLN A 1 374 ? -5.368 -52.579 -33.236 1.00 33.12 374 GLN A O 1
ATOM 2934 N N . LEU A 1 375 ? -6.724 -54.390 -33.327 1.00 34.72 375 LEU A N 1
ATOM 2935 C CA . LEU A 1 375 ? -7.420 -54.289 -32.056 1.00 34.72 375 LEU A CA 1
ATOM 2936 C C . LEU A 1 375 ? -6.439 -54.557 -30.909 1.00 34.72 375 LEU A C 1
ATOM 2938 O O . LEU A 1 375 ? -5.843 -55.631 -30.862 1.00 34.72 375 LEU A O 1
ATOM 2942 N N . PHE A 1 376 ? -6.343 -53.633 -29.953 1.00 32.19 376 PHE A N 1
ATOM 2943 C CA . PHE A 1 376 ? -5.822 -53.927 -28.620 1.00 32.19 376 PHE A CA 1
ATOM 2944 C C . PHE A 1 376 ? -6.976 -53.907 -27.621 1.00 32.19 376 PHE A C 1
ATOM 2946 O O . PHE A 1 376 ? -7.621 -52.884 -27.397 1.00 32.19 376 PHE A O 1
ATOM 2953 N N . ALA A 1 377 ? -7.246 -55.088 -27.070 1.00 31.25 377 ALA A N 1
ATOM 2954 C CA . ALA A 1 377 ? -8.184 -55.318 -25.989 1.00 31.25 377 ALA A CA 1
ATOM 2955 C C . ALA A 1 377 ? -7.592 -54.817 -24.661 1.00 31.25 377 ALA A C 1
ATOM 2957 O O . ALA A 1 377 ? -6.450 -55.127 -24.323 1.00 31.25 377 ALA A O 1
ATOM 2958 N N . LEU A 1 378 ? -8.390 -54.057 -23.913 1.00 36.06 378 LEU A N 1
ATOM 2959 C CA . LEU A 1 378 ? -8.147 -53.700 -22.515 1.00 36.06 378 LEU A CA 1
ATOM 2960 C C . LEU A 1 378 ? -8.462 -54.901 -21.610 1.00 36.06 378 LEU A C 1
ATOM 2962 O O . LEU A 1 378 ? -9.528 -55.496 -21.778 1.00 36.06 378 LEU A O 1
ATOM 2966 N N . PRO A 1 379 ? -7.630 -55.224 -20.607 1.00 37.66 379 PRO A N 1
ATOM 2967 C CA . PRO A 1 379 ? -8.083 -56.003 -19.471 1.00 37.66 379 PRO A CA 1
ATOM 2968 C C . PRO A 1 379 ? -8.616 -55.080 -18.368 1.00 37.66 379 PRO A C 1
ATOM 2970 O O . PRO A 1 379 ? -7.881 -54.290 -17.773 1.00 37.66 379 PRO A O 1
ATOM 2973 N N . GLU A 1 380 ? -9.908 -55.229 -18.080 1.00 40.62 380 GLU A N 1
ATOM 2974 C CA . GLU A 1 380 ? -10.535 -54.832 -16.822 1.00 40.62 380 GLU A CA 1
ATOM 2975 C C . GLU A 1 380 ? -9.892 -55.594 -15.658 1.00 40.62 380 GLU A C 1
ATOM 2977 O O . GLU A 1 380 ? -9.927 -56.826 -15.632 1.00 40.62 380 GLU A O 1
ATOM 2982 N N . LYS A 1 381 ? -9.384 -54.876 -14.652 1.00 40.69 381 LYS A N 1
ATOM 2983 C CA . LYS A 1 381 ? -9.389 -55.358 -13.266 1.00 40.69 381 LYS A CA 1
ATOM 2984 C C . LYS A 1 381 ? -9.696 -54.212 -12.312 1.00 40.69 381 LYS A C 1
ATOM 2986 O O . LYS A 1 381 ? -8.887 -53.316 -12.095 1.00 40.69 381 LYS A O 1
ATOM 2991 N N . ILE A 1 382 ? -10.904 -54.293 -11.771 1.00 41.75 382 ILE A N 1
ATOM 2992 C CA . ILE A 1 382 ? -11.392 -53.583 -10.597 1.00 41.75 382 ILE A CA 1
ATOM 2993 C C . ILE A 1 382 ? -10.784 -54.281 -9.376 1.00 41.75 382 ILE A C 1
ATOM 2995 O O . ILE A 1 382 ? -10.934 -55.493 -9.222 1.00 41.75 382 ILE A O 1
ATOM 2999 N N . GLY A 1 383 ? -10.091 -53.517 -8.538 1.00 37.56 383 GLY A N 1
ATOM 3000 C CA . GLY A 1 383 ? -9.685 -53.909 -7.194 1.00 37.56 383 GLY A CA 1
ATOM 3001 C C . GLY A 1 383 ? -9.956 -52.731 -6.269 1.00 37.56 383 GLY A C 1
ATOM 3002 O O . GLY A 1 383 ? -9.251 -51.727 -6.326 1.00 37.56 383 GLY A O 1
ATOM 3003 N N . GLU A 1 384 ? -11.037 -52.834 -5.502 1.00 48.41 384 GLU A N 1
ATOM 3004 C CA . GLU A 1 384 ? -11.299 -52.010 -4.328 1.00 48.41 384 GLU A CA 1
ATOM 3005 C C . GLU A 1 384 ? -10.305 -52.432 -3.249 1.00 48.41 384 GLU A C 1
ATOM 3007 O O . GLU A 1 384 ? -10.363 -53.577 -2.829 1.00 48.41 384 GLU A O 1
ATOM 3012 N N . ASP A 1 385 ? -9.394 -51.544 -2.855 1.00 40.47 385 ASP A N 1
ATOM 3013 C CA . ASP A 1 385 ? -8.864 -51.444 -1.492 1.00 40.47 385 ASP A CA 1
ATOM 3014 C C . ASP A 1 385 ? -8.124 -50.104 -1.371 1.00 40.47 385 ASP A C 1
ATOM 3016 O O . ASP A 1 385 ? -7.230 -49.766 -2.151 1.00 40.47 385 ASP A O 1
ATOM 3020 N N . GLY A 1 386 ? -8.611 -49.274 -0.452 1.00 51.00 386 GLY A N 1
ATOM 3021 C CA . GLY A 1 386 ? -8.139 -47.918 -0.226 1.00 51.00 386 GLY A CA 1
ATOM 3022 C C . GLY A 1 386 ? -7.020 -47.894 0.799 1.00 51.00 386 GLY A C 1
ATOM 3023 O O . GLY A 1 386 ? -7.305 -47.789 1.986 1.00 51.00 386 GLY A O 1
ATOM 3024 N N . ASP A 1 387 ? -5.781 -47.886 0.316 1.00 38.69 387 ASP A N 1
ATOM 3025 C CA . ASP A 1 387 ? -4.605 -47.522 1.099 1.00 38.69 387 ASP A CA 1
ATOM 3026 C C . ASP A 1 387 ? -3.927 -46.285 0.487 1.00 38.69 387 ASP A C 1
ATOM 3028 O O . ASP A 1 387 ? -3.796 -46.136 -0.731 1.00 38.69 387 ASP A O 1
ATOM 3032 N N . GLU A 1 388 ? -3.554 -45.347 1.359 1.00 46.53 388 GLU A N 1
ATOM 3033 C CA . GLU A 1 388 ? -2.867 -44.098 1.033 1.00 46.53 388 GLU A CA 1
ATOM 3034 C C . GLU A 1 388 ? -1.532 -44.376 0.323 1.00 46.53 388 GLU A C 1
ATOM 3036 O O . GLU A 1 388 ? -0.523 -44.697 0.950 1.00 46.53 388 GLU A O 1
ATOM 3041 N N . TYR A 1 389 ? -1.506 -44.195 -0.998 1.00 40.25 389 TYR A N 1
ATOM 3042 C CA . TYR A 1 389 ? -0.268 -44.188 -1.770 1.00 40.25 389 TYR A CA 1
ATOM 3043 C C . TYR A 1 389 ? 0.545 -42.925 -1.462 1.00 40.25 389 TYR A C 1
ATOM 3045 O O . TYR A 1 389 ? 0.304 -41.838 -1.995 1.00 40.25 389 TYR A O 1
ATOM 3053 N N . PHE A 1 390 ? 1.554 -43.097 -0.612 1.00 42.34 390 PHE A N 1
ATOM 3054 C CA . PHE A 1 390 ? 2.763 -42.287 -0.606 1.00 42.34 390 PHE A CA 1
ATOM 3055 C C . PHE A 1 390 ? 3.474 -42.537 -1.947 1.00 42.34 390 PHE A C 1
ATOM 3057 O O . PHE A 1 390 ? 4.047 -43.600 -2.164 1.00 42.34 390 PHE A O 1
ATOM 3064 N N . LEU A 1 391 ? 3.351 -41.603 -2.895 1.00 40.00 391 LEU A N 1
ATOM 3065 C CA . LEU A 1 391 ? 4.034 -41.687 -4.187 1.00 40.00 391 LEU A CA 1
ATOM 3066 C C . LEU A 1 391 ? 5.534 -41.436 -3.977 1.00 40.00 391 LEU A C 1
ATOM 3068 O O . LEU A 1 391 ? 5.986 -40.290 -3.988 1.00 40.00 391 LEU A O 1
ATOM 3072 N N . GLU A 1 392 ? 6.296 -42.509 -3.776 1.00 42.19 392 GLU A N 1
ATOM 3073 C CA . GLU A 1 392 ? 7.728 -42.523 -4.068 1.00 42.19 392 GLU A CA 1
ATOM 3074 C C . GLU A 1 392 ? 7.901 -42.281 -5.574 1.00 42.19 392 GLU A C 1
ATOM 3076 O O . GLU A 1 392 ? 7.309 -42.960 -6.410 1.00 42.19 392 GLU A O 1
ATOM 3081 N N . ALA A 1 393 ? 8.644 -41.232 -5.921 1.00 49.22 393 ALA A N 1
ATOM 3082 C CA . ALA A 1 393 ? 8.762 -40.715 -7.282 1.00 49.22 393 ALA A CA 1
ATOM 3083 C C . ALA A 1 393 ? 9.768 -41.485 -8.162 1.00 49.22 393 ALA A C 1
ATOM 3085 O O . ALA A 1 393 ? 10.153 -40.974 -9.211 1.00 49.22 393 ALA A O 1
ATOM 3086 N N . ASP A 1 394 ? 10.164 -42.698 -7.778 1.00 52.44 394 ASP A N 1
ATOM 3087 C CA . ASP A 1 394 ? 11.289 -43.415 -8.381 1.00 52.44 394 ASP A CA 1
ATOM 3088 C C . ASP A 1 394 ? 10.884 -44.818 -8.859 1.00 52.44 394 ASP A C 1
ATOM 3090 O O . ASP A 1 394 ? 11.382 -45.809 -8.352 1.00 52.44 394 ASP A O 1
ATOM 3094 N N . GLU A 1 395 ? 9.979 -44.920 -9.837 1.00 54.09 395 GLU A N 1
ATOM 3095 C CA . GLU A 1 395 ? 9.933 -46.076 -10.754 1.00 54.09 395 GLU A CA 1
ATOM 3096 C C . GLU A 1 395 ? 9.015 -45.777 -11.952 1.00 54.09 395 GLU A C 1
ATOM 3098 O O . GLU A 1 395 ? 7.883 -46.247 -12.075 1.00 54.09 395 GLU A O 1
ATOM 3103 N N . VAL A 1 396 ? 9.494 -44.928 -12.867 1.00 54.12 396 VAL A N 1
ATOM 3104 C CA . VAL A 1 396 ? 8.880 -44.804 -14.194 1.00 54.12 396 VAL A CA 1
ATOM 3105 C C . VAL A 1 396 ? 9.511 -45.856 -15.097 1.00 54.12 396 VAL A C 1
ATOM 3107 O O . VAL A 1 396 ? 10.671 -45.751 -15.484 1.00 54.12 396 VAL A O 1
ATOM 3110 N N . VAL A 1 397 ? 8.710 -46.873 -15.404 1.00 51.03 397 VAL A N 1
ATOM 3111 C CA . VAL A 1 397 ? 8.975 -47.960 -16.350 1.00 51.03 397 VAL A CA 1
ATOM 3112 C C . VAL A 1 397 ? 9.565 -47.420 -17.660 1.00 51.03 397 VAL A C 1
ATOM 3114 O O . VAL A 1 397 ? 8.958 -46.581 -18.329 1.00 51.03 397 VAL A O 1
ATOM 3117 N N . GLU A 1 398 ? 10.736 -47.946 -18.029 1.00 49.06 398 GLU A N 1
ATOM 3118 C CA . GLU A 1 398 ? 11.472 -47.690 -19.272 1.00 49.06 398 GLU A CA 1
ATOM 3119 C C . GLU A 1 398 ? 10.703 -48.195 -20.510 1.00 49.06 398 GLU A C 1
ATOM 3121 O O . GLU A 1 398 ? 11.056 -49.186 -21.149 1.00 49.06 398 GLU A O 1
ATOM 3126 N N . ALA A 1 399 ? 9.626 -47.514 -20.893 1.00 53.81 399 ALA A N 1
ATOM 3127 C CA . ALA A 1 399 ? 9.108 -47.624 -22.250 1.00 53.81 399 ALA A CA 1
ATOM 3128 C C . ALA A 1 399 ? 9.992 -46.745 -23.147 1.00 53.81 399 ALA A C 1
ATOM 3130 O O . ALA A 1 399 ? 9.903 -45.521 -23.083 1.00 53.81 399 ALA A O 1
ATOM 3131 N N . GLY A 1 400 ? 10.875 -47.376 -23.932 1.00 58.84 400 GLY A N 1
ATOM 3132 C CA . GLY A 1 400 ? 11.944 -46.777 -24.750 1.00 58.84 400 GLY A CA 1
ATOM 3133 C C . GLY A 1 400 ? 11.511 -45.828 -25.877 1.00 58.84 400 GLY A C 1
ATOM 3134 O O . GLY A 1 400 ? 11.905 -46.005 -27.028 1.00 58.84 400 GLY A O 1
ATOM 3135 N N . GLY A 1 401 ? 10.720 -44.806 -25.558 1.00 61.09 401 GLY A N 1
ATOM 3136 C CA . GLY A 1 401 ? 10.556 -43.621 -26.387 1.00 61.09 401 GLY A CA 1
ATOM 3137 C C . GLY A 1 401 ? 11.741 -42.666 -26.191 1.00 61.09 401 GLY A C 1
ATOM 3138 O O . GLY A 1 401 ? 12.270 -42.570 -25.082 1.00 61.09 401 GLY A O 1
ATOM 3139 N N . PRO A 1 402 ? 12.184 -41.943 -27.234 1.00 62.06 402 PRO A N 1
ATOM 3140 C CA . PRO A 1 402 ? 13.240 -40.947 -27.103 1.00 62.06 402 PRO A CA 1
ATOM 3141 C C . PRO A 1 402 ? 12.791 -39.844 -26.135 1.00 62.06 402 PRO A C 1
ATOM 3143 O O . PRO A 1 402 ? 11.940 -39.015 -26.459 1.00 62.06 402 PRO A O 1
ATOM 3146 N N . VAL A 1 403 ? 13.362 -39.845 -24.930 1.00 56.50 403 VAL A N 1
ATOM 3147 C CA . VAL A 1 403 ? 13.189 -38.780 -23.940 1.00 56.50 403 VAL A CA 1
ATOM 3148 C C . VAL A 1 403 ? 13.765 -37.503 -24.547 1.00 56.50 403 VAL A C 1
ATOM 3150 O O . VAL A 1 403 ? 14.974 -37.366 -24.719 1.00 56.50 403 VAL A O 1
ATOM 3153 N N . LEU A 1 404 ? 12.889 -36.578 -24.944 1.00 59.88 404 LEU A N 1
ATOM 3154 C CA . LEU A 1 404 ? 13.303 -35.279 -25.468 1.00 59.88 404 LEU A CA 1
ATOM 3155 C C . LEU A 1 404 ? 14.150 -34.544 -24.404 1.00 59.88 404 LEU A C 1
ATOM 3157 O O . LEU A 1 404 ? 13.789 -34.586 -23.226 1.00 59.88 404 LEU A O 1
ATOM 3161 N N . PRO A 1 405 ? 15.217 -33.813 -24.789 1.00 67.38 405 PRO A N 1
ATOM 3162 C CA . PRO A 1 405 ? 16.186 -33.151 -23.891 1.00 67.38 405 PRO A CA 1
ATOM 3163 C C . PRO A 1 405 ? 15.625 -31.956 -23.080 1.00 67.38 405 PRO A C 1
ATOM 3165 O O . PRO A 1 405 ? 16.334 -31.017 -22.725 1.00 67.38 405 PRO A O 1
ATOM 3168 N N . VAL A 1 406 ? 14.326 -31.953 -22.779 1.00 71.56 406 VAL A N 1
ATOM 3169 C CA . VAL A 1 406 ? 13.631 -30.876 -22.064 1.00 71.56 406 VAL A CA 1
ATOM 3170 C C . VAL A 1 406 ? 14.038 -30.834 -20.586 1.00 71.56 406 VAL A C 1
ATOM 3172 O O . VAL A 1 406 ? 14.135 -29.745 -20.021 1.00 71.56 406 VAL A O 1
ATOM 3175 N N . ALA A 1 407 ? 14.334 -31.981 -19.966 1.00 76.62 407 ALA A N 1
ATOM 3176 C CA . ALA A 1 407 ? 14.658 -32.061 -18.538 1.00 76.62 407 ALA A CA 1
ATOM 3177 C C . ALA A 1 407 ? 15.947 -31.301 -18.170 1.00 76.62 407 ALA A C 1
ATOM 3179 O O . ALA A 1 407 ? 15.944 -30.512 -17.220 1.00 76.62 407 ALA A O 1
ATOM 3180 N N . ASP A 1 408 ? 17.007 -31.453 -18.968 1.00 80.06 408 ASP A N 1
ATOM 3181 C CA . ASP A 1 408 ? 18.285 -30.769 -18.733 1.00 80.06 408 ASP A CA 1
ATOM 3182 C C . ASP A 1 408 ? 18.134 -29.247 -18.869 1.00 80.06 408 ASP A C 1
ATOM 3184 O O . ASP A 1 408 ? 18.645 -28.485 -18.048 1.00 80.06 408 ASP A O 1
ATOM 3188 N N . SER A 1 409 ? 17.311 -28.790 -19.822 1.00 85.31 409 SER A N 1
ATOM 3189 C CA . SER A 1 409 ? 17.052 -27.358 -20.022 1.00 85.31 409 SER A CA 1
ATOM 3190 C C . SER A 1 409 ? 16.354 -26.690 -18.827 1.00 85.31 409 SER A C 1
ATOM 3192 O O . SER A 1 409 ? 16.657 -25.543 -18.487 1.00 85.31 409 SER A O 1
ATOM 3194 N N . VAL A 1 410 ? 15.445 -27.407 -18.154 1.00 88.44 410 VAL A N 1
ATOM 3195 C CA . VAL A 1 410 ? 14.722 -26.897 -16.977 1.00 88.44 410 VAL A CA 1
ATOM 3196 C C . VAL A 1 410 ? 15.641 -26.858 -15.757 1.00 88.44 410 VAL A C 1
ATOM 3198 O O . VAL A 1 410 ? 15.605 -25.894 -14.988 1.00 88.44 410 VAL A O 1
ATOM 3201 N N . ARG A 1 411 ? 16.496 -27.873 -15.588 1.00 88.56 411 ARG A N 1
ATOM 3202 C CA . ARG A 1 411 ? 17.475 -27.921 -14.495 1.00 88.56 411 ARG A CA 1
ATOM 3203 C C . ARG A 1 411 ? 18.495 -26.788 -14.610 1.00 88.56 411 ARG A C 1
ATOM 3205 O O . ARG A 1 411 ? 18.711 -26.070 -13.632 1.00 88.56 411 ARG A O 1
ATOM 3212 N N . ASP A 1 412 ? 19.030 -26.569 -15.808 1.00 92.62 412 ASP A N 1
ATOM 3213 C CA . ASP A 1 412 ? 19.958 -25.471 -16.092 1.00 92.62 412 ASP A CA 1
ATOM 3214 C C . ASP A 1 412 ? 19.319 -24.100 -15.851 1.00 92.62 412 ASP A C 1
ATOM 3216 O O . ASP A 1 412 ? 19.958 -23.192 -15.313 1.00 92.62 412 ASP A O 1
ATOM 3220 N N . PHE A 1 413 ? 18.045 -23.937 -16.224 1.00 92.56 413 PHE A N 1
ATOM 3221 C CA . PHE A 1 413 ? 17.303 -22.706 -15.964 1.00 92.56 413 PHE A CA 1
ATOM 3222 C C . PHE A 1 413 ? 17.138 -22.446 -14.462 1.00 92.56 413 PHE A C 1
ATOM 3224 O O . PHE A 1 413 ? 17.417 -21.338 -14.007 1.00 92.56 413 PHE A O 1
ATOM 3231 N N . ASN A 1 414 ? 16.747 -23.460 -13.684 1.00 94.38 414 ASN A N 1
ATOM 3232 C CA . ASN A 1 414 ? 16.575 -23.328 -12.236 1.00 94.38 414 ASN A CA 1
ATOM 3233 C C . ASN A 1 414 ? 17.896 -23.017 -11.518 1.00 94.38 414 ASN A C 1
ATOM 3235 O O . ASN A 1 414 ? 17.899 -22.195 -10.603 1.00 94.38 414 ASN A O 1
ATOM 3239 N N . SER A 1 415 ? 19.015 -23.610 -11.953 1.00 96.00 415 SER A N 1
ATOM 3240 C CA . SER A 1 415 ? 20.345 -23.299 -11.407 1.00 96.00 415 SER A CA 1
ATOM 3241 C C . SER A 1 415 ? 20.738 -21.847 -11.686 1.00 96.00 415 SER A C 1
ATOM 3243 O O . SER A 1 415 ? 21.087 -21.107 -10.768 1.00 96.00 415 SER A O 1
ATOM 3245 N N . LYS A 1 416 ? 20.591 -21.393 -12.938 1.00 96.06 416 LYS A N 1
ATOM 3246 C CA . LYS A 1 416 ? 20.871 -19.998 -13.324 1.00 96.06 416 LYS A CA 1
ATOM 3247 C C . LYS A 1 416 ? 19.970 -19.007 -12.593 1.00 96.06 416 LYS A C 1
ATOM 3249 O O . LYS A 1 416 ? 20.424 -17.933 -12.204 1.00 96.06 416 LYS A O 1
ATOM 3254 N N . LEU A 1 417 ? 18.698 -19.360 -12.402 1.00 96.31 417 LEU A N 1
ATOM 3255 C CA . LEU A 1 417 ? 17.763 -18.557 -11.625 1.00 96.31 417 LEU A CA 1
ATOM 3256 C C . LEU A 1 417 ? 18.212 -18.477 -10.164 1.00 96.31 417 LEU A C 1
ATOM 3258 O O . LEU A 1 417 ? 18.235 -17.388 -9.611 1.00 96.31 417 LEU A O 1
ATOM 3262 N N . HIS A 1 418 ? 18.627 -19.587 -9.552 1.00 97.38 418 HIS A N 1
ATOM 3263 C CA . HIS A 1 418 ? 19.131 -19.595 -8.178 1.00 97.38 418 HIS A CA 1
ATOM 3264 C C . HIS A 1 418 ? 20.351 -18.680 -8.001 1.00 97.38 418 HIS A C 1
ATOM 3266 O O . HIS A 1 418 ? 20.332 -17.808 -7.136 1.00 97.38 418 HIS A O 1
ATOM 3272 N N . GLU A 1 419 ? 21.359 -18.801 -8.869 1.00 97.44 419 GLU A N 1
ATOM 3273 C CA . GLU A 1 419 ? 22.536 -17.918 -8.869 1.00 97.44 419 GLU A CA 1
ATOM 3274 C C . GLU A 1 419 ? 22.146 -16.443 -9.043 1.00 97.44 419 GLU A C 1
ATOM 3276 O O . GLU A 1 419 ? 22.695 -15.548 -8.397 1.00 97.44 419 GLU A O 1
ATOM 3281 N N . TYR A 1 420 ? 21.174 -16.165 -9.916 1.00 97.25 420 TYR A N 1
ATOM 3282 C CA . TYR A 1 420 ? 20.647 -14.818 -10.109 1.00 97.25 420 TYR A CA 1
ATOM 3283 C C . TYR A 1 420 ? 19.977 -14.277 -8.840 1.00 97.25 420 TYR A C 1
ATOM 3285 O O . TYR A 1 420 ? 20.204 -13.120 -8.472 1.00 97.25 420 TYR A O 1
ATOM 3293 N N . ARG A 1 421 ? 19.213 -15.125 -8.139 1.00 97.81 421 ARG A N 1
ATOM 3294 C CA . ARG A 1 421 ? 18.584 -14.789 -6.859 1.00 97.81 421 ARG A CA 1
ATOM 3295 C C . ARG A 1 421 ? 19.601 -14.510 -5.770 1.00 97.81 421 ARG A C 1
ATOM 3297 O O . ARG A 1 421 ? 19.467 -13.506 -5.083 1.00 97.81 421 ARG A O 1
ATOM 3304 N N . GLU A 1 422 ? 20.636 -15.331 -5.635 1.00 97.94 422 GLU A N 1
ATOM 3305 C CA . GLU A 1 422 ? 21.705 -15.105 -4.654 1.00 97.94 422 GLU A CA 1
ATOM 3306 C C . GLU A 1 422 ? 22.371 -13.738 -4.839 1.00 97.94 422 GLU A C 1
ATOM 3308 O O . GLU A 1 422 ? 22.569 -13.006 -3.865 1.00 97.94 422 GLU A O 1
ATOM 3313 N N . ARG A 1 423 ? 22.642 -13.351 -6.095 1.00 97.81 423 ARG A N 1
ATOM 3314 C CA . ARG A 1 423 ? 23.244 -12.049 -6.414 1.00 97.81 423 ARG A CA 1
ATOM 3315 C C . ARG A 1 423 ? 22.379 -10.891 -5.946 1.00 97.81 423 ARG A C 1
ATOM 3317 O O . ARG A 1 423 ? 22.882 -10.001 -5.265 1.00 97.81 423 ARG A O 1
ATOM 3324 N N . TYR A 1 424 ? 21.091 -10.878 -6.297 1.00 97.75 424 TYR A N 1
ATOM 3325 C CA . TYR A 1 424 ? 20.245 -9.759 -5.893 1.00 97.75 424 TYR A CA 1
ATOM 3326 C C . TYR A 1 424 ? 19.903 -9.810 -4.398 1.00 97.75 424 TYR A C 1
ATOM 3328 O O . TYR A 1 424 ? 19.869 -8.762 -3.762 1.00 97.75 424 TYR A O 1
ATOM 3336 N N . VAL A 1 425 ? 19.733 -10.992 -3.793 1.00 97.06 425 VAL A N 1
ATOM 3337 C CA . VAL A 1 425 ? 19.479 -11.137 -2.346 1.00 97.06 425 VAL A CA 1
ATOM 3338 C C . VAL A 1 425 ? 20.637 -10.578 -1.519 1.00 97.06 425 VAL A C 1
ATOM 3340 O O . VAL A 1 425 ? 20.396 -9.975 -0.474 1.00 97.06 425 VAL A O 1
ATOM 3343 N N . ALA A 1 426 ? 21.880 -10.695 -1.994 1.00 97.62 426 ALA A N 1
ATOM 3344 C CA . ALA A 1 426 ? 23.015 -10.033 -1.357 1.00 97.62 426 ALA A CA 1
ATOM 3345 C C . ALA A 1 426 ? 22.842 -8.502 -1.327 1.00 97.62 426 ALA A C 1
ATOM 3347 O O . ALA A 1 426 ? 23.032 -7.888 -0.278 1.00 97.62 426 ALA A O 1
ATOM 3348 N N . THR A 1 427 ? 22.388 -7.899 -2.434 1.00 97.69 427 THR A N 1
ATOM 3349 C CA . THR A 1 427 ? 22.136 -6.446 -2.511 1.00 97.69 427 THR A CA 1
ATOM 3350 C C . THR A 1 427 ? 20.950 -5.986 -1.662 1.00 97.69 427 THR A C 1
ATOM 3352 O O . THR A 1 427 ? 20.950 -4.854 -1.182 1.00 97.69 427 THR A O 1
ATOM 3355 N N . LEU A 1 428 ? 19.975 -6.868 -1.395 1.00 97.25 428 LEU A N 1
ATOM 3356 C CA . LEU A 1 428 ? 18.797 -6.540 -0.583 1.00 97.25 428 LEU A CA 1
ATOM 3357 C C . LEU A 1 428 ? 19.147 -6.163 0.860 1.00 97.25 428 LEU A C 1
ATOM 3359 O O . LEU A 1 428 ? 18.357 -5.469 1.488 1.00 97.25 428 LEU A O 1
ATOM 3363 N N . LYS A 1 429 ? 20.312 -6.581 1.380 1.00 95.62 429 LYS A N 1
ATOM 3364 C CA . LYS A 1 429 ? 20.787 -6.201 2.724 1.00 95.62 429 LYS A CA 1
ATOM 3365 C C . LYS A 1 429 ? 21.187 -4.727 2.810 1.00 95.62 429 LYS A C 1
ATOM 3367 O O . LYS A 1 429 ? 20.994 -4.095 3.843 1.00 95.62 429 LYS A O 1
ATOM 3372 N N . GLU A 1 430 ? 21.741 -4.183 1.733 1.00 97.31 430 GLU A N 1
ATOM 3373 C CA . GLU A 1 430 ? 22.161 -2.780 1.652 1.00 97.31 430 GLU A CA 1
ATOM 3374 C C . GLU A 1 430 ? 20.993 -1.887 1.209 1.00 97.31 430 GLU A C 1
ATOM 3376 O O . GLU A 1 430 ? 20.786 -0.761 1.688 1.00 97.31 430 GLU A O 1
ATOM 3381 N N . GLU A 1 431 ? 20.212 -2.407 0.265 1.00 97.38 431 GLU A N 1
ATOM 3382 C CA . GLU A 1 431 ? 19.284 -1.656 -0.555 1.00 97.38 431 GLU A CA 1
ATOM 3383 C C . GLU A 1 431 ? 17.985 -2.447 -0.778 1.00 97.38 431 GLU A C 1
ATOM 3385 O O . GLU A 1 431 ? 17.952 -3.348 -1.615 1.00 97.38 431 GLU A O 1
ATOM 3390 N N . PRO A 1 432 ? 16.877 -2.094 -0.098 1.00 98.12 432 PRO A N 1
ATOM 3391 C CA . PRO A 1 432 ? 15.622 -2.806 -0.278 1.00 98.12 432 PRO A CA 1
ATOM 3392 C C . PRO A 1 432 ? 15.073 -2.571 -1.690 1.00 98.12 432 PRO A C 1
ATOM 3394 O O . PRO A 1 432 ? 15.083 -1.447 -2.209 1.00 98.12 432 PRO A O 1
ATOM 3397 N N . TYR A 1 433 ? 14.573 -3.643 -2.301 1.00 98.19 433 TYR A N 1
ATOM 3398 C CA . TYR A 1 433 ? 13.877 -3.605 -3.581 1.00 98.19 433 TYR A CA 1
ATOM 3399 C C . TYR A 1 433 ? 12.456 -3.067 -3.415 1.00 98.19 433 TYR A C 1
ATOM 3401 O O . TYR A 1 433 ? 12.068 -2.135 -4.114 1.00 98.19 433 TYR A O 1
ATOM 3409 N N . TRP A 1 434 ? 11.693 -3.606 -2.465 1.00 98.38 434 TRP A N 1
ATOM 3410 C CA . TRP A 1 434 ? 10.373 -3.105 -2.103 1.00 98.38 434 TRP A CA 1
ATOM 3411 C C . TRP A 1 434 ? 10.503 -2.023 -1.041 1.00 98.38 434 TRP A C 1
ATOM 3413 O O . TRP A 1 434 ? 10.975 -2.295 0.064 1.00 98.38 434 TRP A O 1
ATOM 3423 N N . ARG A 1 435 ? 10.069 -0.805 -1.372 1.00 98.25 435 ARG A N 1
ATOM 3424 C CA . ARG A 1 435 ? 10.163 0.363 -0.489 1.00 98.25 435 ARG A CA 1
ATOM 3425 C C . ARG A 1 435 ? 8.768 0.893 -0.166 1.00 98.25 435 ARG A C 1
ATOM 3427 O O . ARG A 1 435 ? 7.943 0.990 -1.077 1.00 98.25 435 ARG A O 1
ATOM 3434 N N . PRO A 1 436 ? 8.473 1.247 1.093 1.00 98.12 436 PRO A N 1
ATOM 3435 C CA . PRO A 1 436 ? 7.175 1.792 1.456 1.00 98.12 436 PRO A CA 1
ATOM 3436 C C . PRO A 1 436 ? 7.069 3.224 0.944 1.00 98.12 436 PRO A C 1
ATOM 3438 O O . PRO A 1 436 ? 7.882 4.083 1.282 1.00 98.12 436 PRO A O 1
ATOM 3441 N N . MET A 1 437 ? 6.069 3.474 0.111 1.00 97.56 437 MET A N 1
ATOM 3442 C CA . MET A 1 437 ? 5.831 4.793 -0.452 1.00 97.56 437 MET A CA 1
ATOM 3443 C C . MET A 1 437 ? 4.842 5.597 0.395 1.00 97.56 437 MET A C 1
ATOM 3445 O O . MET A 1 437 ? 5.092 6.753 0.728 1.00 97.56 437 MET A O 1
ATOM 3449 N N . LEU A 1 438 ? 3.713 4.979 0.733 1.00 98.19 438 LEU A N 1
ATOM 3450 C CA . LEU A 1 438 ? 2.662 5.586 1.536 1.00 98.19 438 LEU A CA 1
ATOM 3451 C C . LEU A 1 438 ? 2.047 4.518 2.433 1.00 98.19 438 LEU A C 1
ATOM 3453 O O . LEU A 1 438 ? 1.731 3.417 1.971 1.00 98.19 438 LEU A O 1
ATOM 3457 N N . THR A 1 439 ? 1.854 4.841 3.703 1.00 98.44 439 THR A N 1
ATOM 3458 C CA . THR A 1 439 ? 1.205 3.967 4.677 1.00 98.44 439 THR A CA 1
ATOM 3459 C C . THR A 1 439 ? 0.122 4.718 5.431 1.00 98.44 439 THR A C 1
ATOM 3461 O O . THR A 1 439 ? 0.178 5.934 5.581 1.00 98.44 439 THR A O 1
ATOM 3464 N N . ALA A 1 440 ? -0.895 3.983 5.862 1.00 98.38 440 ALA A N 1
ATOM 3465 C CA . ALA A 1 440 ? -2.035 4.492 6.602 1.00 98.38 440 ALA A CA 1
ATOM 3466 C C . ALA A 1 440 ? -2.394 3.486 7.697 1.00 98.38 440 ALA A C 1
ATOM 3468 O O . ALA A 1 440 ? -2.933 2.417 7.394 1.00 98.38 440 ALA A O 1
ATOM 3469 N N . THR A 1 441 ? -2.092 3.798 8.955 1.00 98.38 441 THR A N 1
ATOM 3470 C CA . THR A 1 441 ? -2.591 3.028 10.097 1.00 98.38 441 THR A CA 1
ATOM 3471 C C . THR A 1 441 ? -3.959 3.550 10.488 1.00 98.38 441 THR A C 1
ATOM 3473 O O . THR A 1 441 ? -4.130 4.733 10.770 1.00 98.38 441 THR A O 1
ATOM 3476 N N . LEU A 1 442 ? -4.933 2.645 10.479 1.00 98.12 442 LEU A N 1
ATOM 3477 C CA . LEU A 1 442 ? -6.318 2.899 10.848 1.00 98.12 442 LEU A CA 1
ATOM 3478 C C . LEU A 1 442 ? -6.661 2.063 12.078 1.00 98.12 442 LEU A C 1
ATOM 3480 O O . LEU A 1 442 ? -6.153 0.955 12.235 1.00 98.12 442 LEU A O 1
ATOM 3484 N N . SER A 1 443 ? -7.573 2.562 12.906 1.00 97.19 443 SER A N 1
ATOM 3485 C CA . SER A 1 443 ? -7.936 1.972 14.202 1.00 97.19 443 SER A CA 1
ATOM 3486 C C . SER A 1 443 ? -8.480 0.541 14.143 1.00 97.19 443 SER A C 1
ATOM 3488 O O . SER A 1 443 ? -8.473 -0.148 15.154 1.00 97.19 443 SER A O 1
ATOM 3490 N N . THR A 1 444 ? -8.941 0.063 12.981 1.00 96.94 444 THR A N 1
ATOM 3491 C CA . THR A 1 444 ? -9.429 -1.316 12.818 1.00 96.94 444 THR A CA 1
ATOM 3492 C C . THR A 1 444 ? -8.964 -1.952 11.513 1.00 96.94 444 THR A C 1
ATOM 3494 O O . THR A 1 444 ? -8.780 -1.293 10.481 1.00 96.94 444 THR A O 1
ATOM 3497 N N . ARG A 1 445 ? -8.886 -3.286 11.504 1.00 95.44 445 ARG A N 1
ATOM 3498 C CA . ARG A 1 445 ? -8.567 -4.082 10.312 1.00 95.44 445 ARG A CA 1
ATOM 3499 C C . ARG A 1 445 ? -9.562 -3.872 9.176 1.00 95.44 445 ARG A C 1
ATOM 3501 O O . ARG A 1 445 ? -9.168 -3.850 8.012 1.00 95.44 445 ARG A O 1
ATOM 3508 N N . SER A 1 446 ? -10.854 -3.756 9.482 1.00 95.31 446 SER A N 1
ATOM 3509 C CA . SER A 1 446 ? -11.897 -3.541 8.471 1.00 95.31 446 SER A CA 1
ATOM 3510 C C . SER A 1 446 ? -11.725 -2.213 7.743 1.00 95.31 446 SER A C 1
ATOM 3512 O O . SER A 1 446 ? -11.894 -2.169 6.521 1.00 95.31 446 SER A O 1
ATOM 3514 N N . LEU A 1 447 ? -11.340 -1.153 8.460 1.00 96.88 447 LEU A N 1
ATOM 3515 C CA . LEU A 1 447 ? -11.017 0.135 7.853 1.00 96.88 447 LEU A CA 1
ATOM 3516 C C . LEU A 1 447 ? -9.786 0.020 6.951 1.00 96.88 447 LEU A C 1
ATOM 3518 O O . LEU A 1 447 ? -9.866 0.386 5.780 1.00 96.88 447 LEU A O 1
ATOM 3522 N N . ALA A 1 448 ? -8.697 -0.577 7.445 1.00 97.38 448 ALA A N 1
ATOM 3523 C CA . ALA A 1 448 ? -7.468 -0.790 6.674 1.00 97.38 448 ALA A CA 1
ATOM 3524 C C . ALA A 1 448 ? -7.697 -1.611 5.395 1.00 97.38 448 ALA A C 1
ATOM 3526 O O . ALA A 1 448 ? -7.242 -1.232 4.316 1.00 97.38 448 ALA A O 1
ATOM 3527 N N . LEU A 1 449 ? -8.476 -2.696 5.472 1.00 95.50 449 LEU A N 1
ATOM 3528 C CA . LEU A 1 449 ? -8.855 -3.495 4.301 1.00 95.50 449 LEU A CA 1
ATOM 3529 C C . LEU A 1 449 ? -9.727 -2.712 3.318 1.00 95.50 449 LEU A C 1
ATOM 3531 O O . LEU A 1 449 ? -9.560 -2.846 2.104 1.00 95.50 449 LEU A O 1
ATOM 3535 N N . THR A 1 450 ? -10.655 -1.900 3.823 1.00 95.56 450 THR A N 1
ATOM 3536 C CA . THR A 1 450 ? -11.519 -1.069 2.978 1.00 95.56 450 THR A CA 1
ATOM 3537 C C . THR A 1 450 ? -10.694 -0.008 2.259 1.00 95.56 450 THR A C 1
ATOM 3539 O O . THR A 1 450 ? -10.827 0.121 1.042 1.00 95.56 450 THR A O 1
ATOM 3542 N N . TYR A 1 451 ? -9.799 0.676 2.973 1.00 97.31 451 TYR A N 1
ATOM 3543 C CA . TYR A 1 451 ? -8.842 1.622 2.409 1.00 97.31 451 TYR A CA 1
ATOM 3544 C C . TYR A 1 451 ? -7.990 0.962 1.320 1.00 97.31 451 TYR A C 1
ATOM 3546 O O . TYR A 1 451 ? -8.052 1.375 0.162 1.00 97.31 451 TYR A O 1
ATOM 3554 N N . ALA A 1 452 ? -7.295 -0.136 1.640 1.00 96.56 452 ALA A N 1
ATOM 3555 C CA . ALA A 1 452 ? -6.454 -0.863 0.690 1.00 96.56 452 ALA A CA 1
ATOM 3556 C C . ALA A 1 452 ? -7.232 -1.291 -0.566 1.00 96.56 452 ALA A C 1
ATOM 3558 O O . ALA A 1 452 ? -6.755 -1.123 -1.688 1.00 96.56 452 ALA A O 1
ATOM 3559 N N . ARG A 1 453 ? -8.466 -1.786 -0.402 1.00 94.88 453 ARG A N 1
ATOM 3560 C CA . ARG A 1 453 ? -9.344 -2.154 -1.521 1.00 94.88 453 ARG A CA 1
ATOM 3561 C C . ARG A 1 453 ? -9.706 -0.947 -2.390 1.00 94.88 453 ARG A C 1
ATOM 3563 O O . ARG A 1 453 ? -9.624 -1.047 -3.612 1.00 94.88 453 ARG A O 1
ATOM 3570 N N . MET A 1 454 ? -10.102 0.174 -1.786 1.00 95.31 454 MET A N 1
ATOM 3571 C CA . MET A 1 454 ? -10.483 1.396 -2.511 1.00 95.31 454 MET A CA 1
ATOM 3572 C C . MET A 1 454 ? -9.308 2.054 -3.243 1.00 95.31 454 MET A C 1
ATOM 3574 O O . MET A 1 454 ? -9.536 2.793 -4.202 1.00 95.31 454 MET A O 1
ATOM 3578 N N . CYS A 1 455 ? -8.080 1.765 -2.814 1.00 96.19 455 CYS A N 1
ATOM 3579 C CA . CYS A 1 455 ? -6.846 2.276 -3.403 1.00 96.19 455 CYS A CA 1
ATOM 3580 C C . CYS A 1 455 ? -6.340 1.465 -4.608 1.00 96.19 455 CYS A C 1
ATOM 3582 O O . CYS A 1 455 ? -5.446 1.922 -5.313 1.00 96.19 455 CYS A O 1
ATOM 3584 N N . ARG A 1 456 ? -6.896 0.276 -4.888 1.00 94.88 456 ARG A N 1
ATOM 3585 C CA . ARG A 1 456 ? -6.477 -0.561 -6.035 1.00 94.88 456 ARG A CA 1
ATOM 3586 C C . ARG A 1 456 ? -6.947 -0.036 -7.392 1.00 94.88 456 ARG A C 1
ATOM 3588 O O . ARG A 1 456 ? -6.421 -0.460 -8.419 1.00 94.88 456 ARG A O 1
ATOM 3595 N N . ALA A 1 457 ? -7.930 0.857 -7.398 1.00 94.38 457 ALA A N 1
ATOM 3596 C CA . ALA A 1 457 ? -8.534 1.410 -8.599 1.00 94.38 457 ALA A CA 1
ATOM 3597 C C . ALA A 1 457 ? -9.000 2.852 -8.358 1.00 94.38 457 ALA A C 1
ATOM 3599 O O . ALA A 1 457 ? -9.120 3.313 -7.218 1.00 94.38 457 ALA A O 1
ATOM 3600 N N . LEU A 1 458 ? -9.300 3.556 -9.445 1.00 95.25 458 LEU A N 1
ATOM 3601 C CA . LEU A 1 458 ? -9.959 4.856 -9.403 1.00 95.25 458 LEU A CA 1
ATOM 3602 C C . LEU A 1 458 ? -11.404 4.739 -8.887 1.00 95.25 458 LEU A C 1
ATOM 3604 O O . LEU A 1 458 ? -11.944 3.627 -8.783 1.00 95.25 458 LEU A O 1
ATOM 3608 N N . PRO A 1 459 ? -12.066 5.872 -8.568 1.00 92.44 459 PRO A N 1
ATOM 3609 C CA . PRO A 1 459 ? -13.498 5.873 -8.293 1.00 92.44 459 PRO A CA 1
ATOM 3610 C C . PRO A 1 459 ? -14.266 5.079 -9.360 1.00 92.44 459 PRO A C 1
ATOM 3612 O O . PRO A 1 459 ? -13.941 5.146 -10.544 1.00 92.44 459 PRO A O 1
ATOM 3615 N N . ARG A 1 460 ? -15.282 4.315 -8.937 1.00 89.81 460 ARG A N 1
ATOM 3616 C CA . ARG A 1 460 ? -16.067 3.384 -9.781 1.00 89.81 460 ARG A CA 1
ATOM 3617 C C . ARG A 1 460 ? -15.331 2.115 -10.240 1.00 89.81 460 ARG A C 1
ATOM 3619 O O . ARG A 1 460 ? -15.885 1.351 -11.020 1.00 89.81 460 ARG A O 1
ATOM 3626 N N . GLY A 1 461 ? -14.122 1.855 -9.738 1.00 90.75 461 GLY A N 1
ATOM 3627 C CA . GLY A 1 461 ? -13.399 0.606 -10.001 1.00 90.75 461 GLY A CA 1
ATOM 3628 C C . GLY A 1 461 ? -12.644 0.573 -11.331 1.00 90.75 461 GLY A C 1
ATOM 3629 O O . GLY A 1 461 ? -12.185 -0.493 -11.737 1.00 90.75 461 GLY A O 1
ATOM 3630 N N . LEU A 1 462 ? -12.487 1.717 -12.007 1.00 93.00 462 LEU A N 1
ATOM 3631 C CA . LEU A 1 462 ? -11.677 1.807 -13.222 1.00 93.00 462 LEU A CA 1
ATOM 3632 C C . LEU A 1 462 ? -10.192 1.570 -12.872 1.00 93.00 462 LEU A C 1
ATOM 3634 O O . LEU A 1 462 ? -9.657 2.265 -12.003 1.00 93.00 462 LEU A O 1
ATOM 3638 N N . PRO A 1 463 ? -9.495 0.616 -13.513 1.00 94.06 463 PRO A N 1
ATOM 3639 C CA . PRO A 1 463 ? -8.083 0.395 -13.234 1.00 94.06 463 PRO A CA 1
ATOM 3640 C C . PRO A 1 463 ? -7.235 1.576 -13.729 1.00 94.06 463 PRO A C 1
ATOM 3642 O O . PRO A 1 463 ? -7.526 2.169 -14.767 1.00 94.06 463 PRO A O 1
ATOM 3645 N N . PHE A 1 464 ? -6.150 1.891 -13.015 1.00 94.75 464 PHE A N 1
ATOM 3646 C CA . PHE A 1 464 ? -5.312 3.073 -13.282 1.00 94.75 464 PHE A CA 1
ATOM 3647 C C . PHE A 1 464 ? -4.747 3.140 -14.708 1.00 94.75 464 PHE A C 1
ATOM 3649 O O . PHE A 1 464 ? -4.691 4.208 -15.309 1.00 94.75 464 PHE A O 1
ATOM 3656 N N . TYR A 1 465 ? -4.367 2.003 -15.293 1.00 93.50 465 TYR A N 1
ATOM 3657 C CA . TYR A 1 465 ? -3.834 1.991 -16.658 1.00 93.50 465 TYR A CA 1
ATOM 3658 C C . TYR A 1 465 ? -4.907 2.338 -17.701 1.00 93.50 465 TYR A C 1
ATOM 3660 O O . TYR A 1 465 ? -4.583 2.849 -18.769 1.00 93.50 465 TYR A O 1
ATOM 3668 N N . ALA A 1 466 ? -6.186 2.075 -17.407 1.00 94.12 466 ALA A N 1
ATOM 3669 C CA . ALA A 1 466 ? -7.283 2.344 -18.330 1.00 94.12 466 ALA A CA 1
ATOM 3670 C C . ALA A 1 466 ? -7.675 3.826 -18.363 1.00 94.12 466 ALA A C 1
ATOM 3672 O O . ALA A 1 466 ? -8.239 4.264 -19.362 1.00 94.12 466 ALA A O 1
ATOM 3673 N N . SER A 1 467 ? -7.362 4.597 -17.316 1.00 94.81 467 SER A N 1
ATOM 3674 C CA . SER A 1 467 ? -7.584 6.050 -17.298 1.00 94.81 467 SER A CA 1
ATOM 3675 C C . SER A 1 467 ? -6.507 6.855 -18.016 1.00 94.81 467 SER A C 1
ATOM 3677 O O . SER A 1 467 ? -6.719 8.030 -18.287 1.00 94.81 467 SER A O 1
ATOM 3679 N N . ILE A 1 468 ? -5.347 6.259 -18.299 1.00 94.00 468 ILE A N 1
ATOM 3680 C CA . ILE A 1 468 ? -4.297 6.912 -19.086 1.00 94.00 468 ILE A CA 1
ATOM 3681 C C . ILE A 1 468 ? -4.700 6.841 -20.561 1.00 94.00 468 ILE A C 1
ATOM 3683 O O . ILE A 1 468 ? -5.213 5.814 -21.003 1.00 94.00 468 ILE A O 1
ATOM 3687 N N . GLU A 1 469 ? -4.485 7.895 -21.339 1.00 93.94 469 GLU A N 1
ATOM 3688 C CA . GLU A 1 469 ? -4.786 7.882 -22.773 1.00 93.94 469 GLU A CA 1
ATOM 3689 C C . GLU A 1 469 ? -3.876 6.898 -23.526 1.00 93.94 469 GLU A C 1
ATOM 3691 O O . GLU A 1 469 ? -2.730 6.666 -23.148 1.00 93.94 469 GLU A O 1
ATOM 3696 N N . GLU A 1 470 ? -4.373 6.284 -24.600 1.00 92.31 470 GLU A N 1
ATOM 3697 C CA . GLU A 1 470 ? -3.595 5.321 -25.390 1.00 92.31 470 GLU A CA 1
ATOM 3698 C C . GLU A 1 470 ? -2.230 5.844 -25.899 1.00 92.31 470 GLU A C 1
ATOM 3700 O O . GLU A 1 470 ? -1.258 5.090 -25.773 1.00 92.31 470 GLU A O 1
ATOM 3705 N N . PRO A 1 471 ? -2.090 7.079 -26.439 1.00 90.25 471 PRO A N 1
ATOM 3706 C CA . PRO A 1 471 ? -0.776 7.595 -26.838 1.00 90.25 471 PRO A CA 1
ATOM 3707 C C . PRO A 1 471 ? 0.203 7.656 -25.659 1.00 90.25 471 PRO A C 1
ATOM 3709 O O . PRO A 1 471 ? 1.365 7.276 -25.801 1.00 90.25 471 PRO A O 1
ATOM 3712 N N . ASP A 1 472 ? -0.280 8.028 -24.475 1.00 89.81 472 ASP A N 1
ATOM 3713 C CA . ASP A 1 472 ? 0.533 8.110 -23.262 1.00 89.81 472 ASP A CA 1
ATOM 3714 C C . ASP A 1 472 ? 0.901 6.733 -22.702 1.00 89.81 472 ASP A C 1
ATOM 3716 O O . ASP A 1 472 ? 1.998 6.554 -22.177 1.00 89.81 472 ASP A O 1
ATOM 3720 N N . ARG A 1 473 ? 0.032 5.724 -22.856 1.00 88.81 473 ARG A N 1
ATOM 3721 C CA . ARG A 1 473 ? 0.360 4.329 -22.501 1.00 88.81 473 ARG A CA 1
ATOM 3722 C C . ARG A 1 473 ? 1.492 3.760 -23.348 1.00 88.81 473 ARG A C 1
ATOM 3724 O O . ARG A 1 473 ? 2.179 2.853 -22.895 1.00 88.81 473 ARG A O 1
ATOM 3731 N N . LYS A 1 474 ? 1.655 4.247 -24.581 1.00 87.75 474 LYS A N 1
ATOM 3732 C CA . LYS A 1 474 ? 2.734 3.828 -25.488 1.00 87.75 474 LYS A CA 1
ATOM 3733 C C . LYS A 1 474 ? 4.046 4.559 -25.190 1.00 87.75 474 LYS A C 1
ATOM 3735 O O . LYS A 1 474 ? 5.110 4.075 -25.580 1.00 87.75 474 LYS A O 1
ATOM 3740 N N . TYR A 1 475 ? 3.993 5.711 -24.516 1.00 88.62 475 TYR A N 1
ATOM 3741 C CA . TYR A 1 475 ? 5.178 6.503 -24.210 1.00 88.62 475 TYR A CA 1
ATOM 3742 C C . TYR A 1 475 ? 5.825 6.071 -22.893 1.00 88.62 475 TYR A C 1
ATOM 3744 O O . TYR A 1 475 ? 5.474 6.514 -21.795 1.00 88.62 475 TYR A O 1
ATOM 3752 N N . ALA A 1 476 ? 6.840 5.216 -23.023 1.00 81.56 476 ALA A N 1
ATOM 3753 C CA . ALA A 1 476 ? 7.419 4.542 -21.874 1.00 81.56 476 ALA A CA 1
ATOM 3754 C C . ALA A 1 476 ? 7.950 5.416 -20.731 1.00 81.56 476 ALA A C 1
ATOM 3756 O O . ALA A 1 476 ? 7.699 5.080 -19.569 1.00 81.56 476 ALA A O 1
ATOM 3757 N N . PRO A 1 477 ? 8.631 6.541 -21.012 1.00 87.44 477 PRO A N 1
ATOM 3758 C CA . PRO A 1 477 ? 9.178 7.386 -19.958 1.00 87.44 477 PRO A CA 1
ATOM 3759 C C . PRO A 1 477 ? 8.124 8.027 -19.044 1.00 87.44 477 PRO A C 1
ATOM 3761 O O . PRO A 1 477 ? 8.391 8.197 -17.857 1.00 87.44 477 PRO A O 1
ATOM 3764 N N . THR A 1 478 ? 6.933 8.379 -19.549 1.00 91.19 478 THR A N 1
ATOM 3765 C CA . THR A 1 478 ? 5.909 9.069 -18.732 1.00 91.19 478 THR A CA 1
ATOM 3766 C C . THR A 1 478 ? 4.909 8.114 -18.103 1.00 91.19 478 THR A C 1
ATOM 3768 O O . THR A 1 478 ? 4.350 8.447 -17.057 1.00 91.19 478 THR A O 1
ATOM 3771 N N . TYR A 1 479 ? 4.693 6.933 -18.693 1.00 91.56 479 TYR A N 1
ATOM 3772 C CA . TYR A 1 479 ? 3.697 5.972 -18.218 1.00 91.56 479 TYR A CA 1
ATOM 3773 C C . TYR A 1 479 ? 3.866 5.637 -16.728 1.00 91.56 479 TYR A C 1
ATOM 3775 O O . TYR A 1 479 ? 2.907 5.735 -15.962 1.00 91.56 479 TYR A O 1
ATOM 3783 N N . ASN A 1 480 ? 5.095 5.329 -16.296 1.00 93.00 480 ASN A N 1
ATOM 3784 C CA . ASN A 1 480 ? 5.384 4.972 -14.903 1.00 93.00 480 ASN A CA 1
ATOM 3785 C C . ASN A 1 480 ? 5.109 6.129 -13.944 1.00 93.00 480 ASN A C 1
ATOM 3787 O O . ASN A 1 480 ? 4.420 5.940 -12.946 1.00 93.00 480 ASN A O 1
ATOM 3791 N N . SER A 1 481 ? 5.578 7.332 -14.283 1.00 92.94 481 SER A N 1
ATOM 3792 C CA . SER A 1 481 ? 5.347 8.531 -13.473 1.00 92.94 481 SER A CA 1
ATOM 3793 C C . SER A 1 481 ? 3.853 8.841 -13.340 1.00 92.94 481 SER A C 1
ATOM 3795 O O . SER A 1 481 ? 3.379 9.104 -12.240 1.00 92.94 481 SER A O 1
ATOM 3797 N N . ARG A 1 482 ? 3.074 8.711 -14.422 1.00 94.62 482 ARG A N 1
ATOM 3798 C CA . ARG A 1 482 ? 1.620 8.938 -14.396 1.00 94.62 482 ARG A CA 1
ATOM 3799 C C . ARG A 1 482 ? 0.872 7.881 -13.590 1.00 94.62 482 ARG A C 1
ATOM 3801 O O . ARG A 1 482 ? 0.025 8.233 -12.773 1.00 94.62 482 ARG A O 1
ATOM 3808 N N . MET A 1 483 ? 1.182 6.599 -13.797 1.00 94.69 483 MET A N 1
ATOM 3809 C CA . MET A 1 483 ? 0.603 5.494 -13.021 1.00 94.69 483 MET A CA 1
ATOM 3810 C C . MET A 1 483 ? 0.847 5.681 -11.527 1.00 94.69 483 MET A C 1
ATOM 3812 O O . MET A 1 483 ? -0.067 5.536 -10.716 1.00 94.69 483 MET A O 1
ATOM 3816 N N . HIS A 1 484 ? 2.076 6.043 -11.187 1.00 94.56 484 HIS A N 1
ATOM 3817 C CA . HIS A 1 484 ? 2.491 6.351 -9.837 1.00 94.56 484 HIS A CA 1
ATOM 3818 C C . HIS A 1 484 ? 1.701 7.542 -9.260 1.00 94.56 484 HIS A C 1
ATOM 3820 O O . HIS A 1 484 ? 1.034 7.393 -8.236 1.00 94.56 484 HIS A O 1
ATOM 3826 N N . SER A 1 485 ? 1.649 8.687 -9.954 1.00 95.75 485 SER A N 1
ATOM 3827 C CA . SER A 1 485 ? 0.882 9.860 -9.504 1.00 95.75 485 SER A CA 1
ATOM 3828 C C . SER A 1 485 ? -0.608 9.562 -9.311 1.00 95.75 485 SER A C 1
ATOM 3830 O O . SER A 1 485 ? -1.206 10.034 -8.345 1.00 95.75 485 SER A O 1
ATOM 3832 N N . LEU A 1 486 ? -1.216 8.754 -10.189 1.00 96.56 486 LEU A N 1
ATOM 3833 C CA . LEU A 1 486 ? -2.614 8.336 -10.051 1.00 96.56 486 LEU A CA 1
ATOM 3834 C C . LEU A 1 486 ? -2.845 7.502 -8.784 1.00 96.56 486 LEU A C 1
ATOM 3836 O O . LEU A 1 486 ? -3.847 7.711 -8.098 1.00 96.56 486 LEU A O 1
ATOM 3840 N N . ARG A 1 487 ? -1.930 6.582 -8.455 1.00 96.88 487 ARG A N 1
ATOM 3841 C CA . ARG A 1 487 ? -2.015 5.750 -7.242 1.00 96.88 487 ARG A CA 1
ATOM 3842 C C . ARG A 1 487 ? -1.870 6.590 -5.980 1.00 96.88 487 ARG A C 1
ATOM 3844 O O . ARG A 1 487 ? -2.720 6.499 -5.099 1.00 96.88 487 ARG A O 1
ATOM 3851 N N . VAL A 1 488 ? -0.849 7.442 -5.925 1.00 96.81 488 VAL A N 1
ATOM 3852 C CA . VAL A 1 488 ? -0.578 8.328 -4.783 1.00 96.81 488 VAL A CA 1
ATOM 3853 C C . VAL A 1 488 ? -1.749 9.266 -4.539 1.00 96.81 488 VAL A C 1
ATOM 3855 O O . VAL A 1 488 ? -2.283 9.311 -3.433 1.00 96.81 488 VAL A O 1
ATOM 3858 N N . ARG A 1 489 ? -2.217 9.950 -5.592 1.00 97.44 489 ARG A N 1
ATOM 3859 C CA . ARG A 1 489 ? -3.383 10.836 -5.514 1.00 97.44 489 ARG A CA 1
ATOM 3860 C C . ARG A 1 489 ? -4.617 10.083 -5.033 1.00 97.44 489 ARG A C 1
ATOM 3862 O O . ARG A 1 489 ? -5.368 10.605 -4.217 1.00 97.44 489 ARG A O 1
ATOM 3869 N N . ARG A 1 490 ? -4.833 8.858 -5.522 1.00 97.50 490 ARG A N 1
ATOM 3870 C CA . ARG A 1 490 ? -5.972 8.042 -5.101 1.00 97.50 490 ARG A CA 1
ATOM 3871 C C . ARG A 1 490 ? -5.892 7.687 -3.621 1.00 97.50 490 ARG A C 1
ATOM 3873 O O . ARG A 1 490 ? -6.892 7.834 -2.932 1.00 97.50 490 ARG A O 1
ATOM 3880 N N . MET A 1 491 ? -4.739 7.237 -3.139 1.00 97.75 491 MET A N 1
ATOM 3881 C CA . MET A 1 491 ? -4.562 6.912 -1.725 1.00 97.75 491 MET A CA 1
ATOM 3882 C C . MET A 1 491 ? -4.744 8.137 -0.826 1.00 97.75 491 MET A C 1
ATOM 3884 O O . MET A 1 491 ? -5.495 8.065 0.143 1.00 97.75 491 MET A O 1
ATOM 3888 N N . ARG A 1 492 ? -4.155 9.277 -1.212 1.00 97.62 492 ARG A N 1
ATOM 3889 C CA . ARG A 1 492 ? -4.332 10.571 -0.539 1.00 97.62 492 ARG A CA 1
ATOM 3890 C C . ARG A 1 492 ? -5.804 10.986 -0.464 1.00 97.62 492 ARG A C 1
ATOM 3892 O O . ARG A 1 492 ? -6.316 11.314 0.595 1.00 97.62 492 ARG A O 1
ATOM 3899 N N . GLN A 1 493 ? -6.531 10.893 -1.571 1.00 98.00 493 GLN A N 1
ATOM 3900 C CA . GLN A 1 493 ? -7.953 11.228 -1.573 1.00 98.00 493 GLN A CA 1
ATOM 3901 C C . GLN A 1 493 ? -8.752 10.306 -0.640 1.00 98.00 493 GLN A C 1
ATOM 3903 O O . GLN A 1 493 ? -9.563 10.768 0.154 1.00 98.00 493 GLN A O 1
ATOM 3908 N N . VAL A 1 494 ? -8.511 8.993 -0.716 1.00 97.88 494 VAL A N 1
ATOM 3909 C CA . VAL A 1 494 ? -9.256 8.021 0.091 1.00 97.88 494 VAL A CA 1
ATOM 3910 C C . VAL A 1 494 ? -8.945 8.179 1.582 1.00 97.88 494 VAL A C 1
ATOM 3912 O O . VAL A 1 494 ? -9.849 7.988 2.391 1.00 97.88 494 VAL A O 1
ATOM 3915 N N . ILE A 1 495 ? -7.712 8.525 1.971 1.00 98.19 495 ILE A N 1
ATOM 3916 C CA . ILE A 1 495 ? -7.371 8.693 3.391 1.00 98.19 495 ILE A CA 1
ATOM 3917 C C . ILE A 1 495 ? -8.066 9.916 3.995 1.00 98.19 495 ILE A C 1
ATOM 3919 O O . ILE A 1 495 ? -8.641 9.807 5.076 1.00 98.19 495 ILE A O 1
ATOM 3923 N N . VAL A 1 496 ? -8.117 11.030 3.256 1.00 98.19 496 VAL A N 1
ATOM 3924 C CA . VAL A 1 496 ? -8.850 12.242 3.652 1.00 98.19 496 VAL A CA 1
ATOM 3925 C C . VAL A 1 496 ? -10.355 11.964 3.726 1.00 98.19 496 VAL A C 1
ATOM 3927 O O . VAL A 1 496 ? -10.997 12.315 4.714 1.00 98.19 496 VAL A O 1
ATOM 3930 N N . ASP A 1 497 ? -10.918 11.246 2.747 1.00 97.94 497 ASP A N 1
ATOM 3931 C CA . ASP A 1 497 ? -12.333 10.845 2.759 1.00 97.94 497 ASP A CA 1
ATOM 3932 C C . ASP A 1 497 ? -12.679 9.952 3.968 1.00 97.94 497 ASP A C 1
ATOM 3934 O O . ASP A 1 497 ? -13.773 10.052 4.530 1.00 97.94 497 ASP A O 1
ATOM 3938 N N . ILE A 1 498 ? -11.763 9.065 4.379 1.00 97.94 498 ILE A N 1
ATOM 3939 C CA . ILE A 1 498 ? -11.921 8.262 5.600 1.00 97.94 498 ILE A CA 1
ATOM 3940 C C . ILE A 1 498 ? -11.855 9.158 6.838 1.00 97.94 498 ILE A C 1
ATOM 3942 O O . ILE A 1 498 ? -12.707 9.008 7.711 1.00 97.94 498 ILE A O 1
ATOM 3946 N N . GLY A 1 499 ? -10.905 10.095 6.897 1.00 97.81 499 GLY A N 1
ATOM 3947 C CA . GLY A 1 499 ? -10.778 11.072 7.982 1.00 97.81 499 GLY A CA 1
ATOM 3948 C C . GLY A 1 499 ? -12.057 11.881 8.193 1.00 97.81 499 GLY A C 1
ATOM 3949 O O . GLY A 1 499 ? -12.604 11.872 9.294 1.00 97.81 499 GLY A O 1
ATOM 3950 N N . ARG A 1 500 ? -12.613 12.458 7.119 1.00 97.44 500 ARG A N 1
ATOM 3951 C CA . ARG A 1 500 ? -13.910 13.167 7.127 1.00 97.44 500 ARG A CA 1
ATOM 3952 C C . ARG A 1 500 ? -15.038 12.308 7.703 1.00 97.44 500 ARG A C 1
ATOM 3954 O O . ARG A 1 500 ? -15.771 12.713 8.601 1.00 97.44 500 ARG A O 1
ATOM 3961 N N . ARG A 1 501 ? -15.153 11.057 7.248 1.00 96.75 501 ARG A N 1
ATOM 3962 C CA . ARG A 1 501 ? -16.181 10.129 7.755 1.00 96.75 501 ARG A CA 1
ATOM 3963 C C . ARG A 1 501 ? -15.952 9.726 9.216 1.00 96.75 501 ARG A C 1
ATOM 3965 O O . ARG A 1 501 ? -16.915 9.522 9.951 1.00 96.75 501 ARG A O 1
ATOM 3972 N N . LEU A 1 502 ? -14.707 9.587 9.667 1.00 96.50 502 LEU A N 1
ATOM 3973 C CA . LEU A 1 502 ? -14.418 9.327 11.083 1.00 96.50 502 LEU A CA 1
ATOM 3974 C C . LEU A 1 502 ? -14.713 10.551 11.955 1.00 96.50 502 LEU A C 1
ATOM 3976 O O . LEU A 1 502 ? -15.198 10.387 13.073 1.00 96.50 502 LEU A O 1
ATOM 3980 N N . HIS A 1 503 ? -14.492 11.756 11.429 1.00 95.69 503 HIS A N 1
ATOM 3981 C CA . HIS A 1 503 ? -14.844 13.016 12.076 1.00 95.69 503 HIS A CA 1
ATOM 3982 C C . HIS A 1 503 ? -16.357 13.148 12.322 1.00 95.69 503 HIS A C 1
ATOM 3984 O O . HIS A 1 503 ? -16.770 13.640 13.370 1.00 95.69 503 HIS A O 1
ATOM 3990 N N . GLY A 1 504 ? -17.178 12.581 11.435 1.00 94.12 504 GLY A N 1
ATOM 3991 C CA . GLY A 1 504 ? -18.639 12.565 11.552 1.00 94.12 504 GLY A CA 1
ATOM 3992 C C . GLY A 1 504 ? -19.348 13.093 10.312 1.00 94.12 504 GLY A C 1
ATOM 3993 O O . GLY A 1 504 ? -20.573 12.989 10.224 1.00 94.12 504 GLY A O 1
ATOM 3994 N N . ASP A 1 505 ? -18.592 13.590 9.334 1.00 94.12 505 ASP A N 1
ATOM 3995 C CA . ASP A 1 505 ? -19.133 14.094 8.083 1.00 94.12 5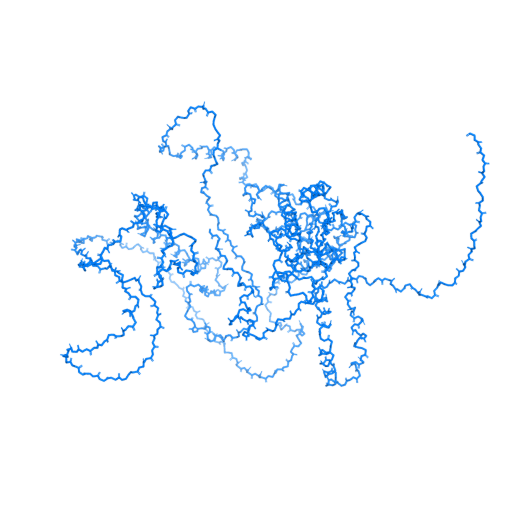05 ASP A CA 1
ATOM 3996 C C . ASP A 1 505 ? -19.952 12.998 7.390 1.00 94.12 505 ASP A C 1
ATOM 3998 O O . ASP A 1 505 ? -19.585 11.814 7.376 1.00 94.12 505 ASP A O 1
ATOM 4002 N N . PHE A 1 506 ? -21.085 13.395 6.811 1.00 92.50 506 PHE A N 1
ATOM 4003 C CA . PHE A 1 506 ? -22.030 12.490 6.146 1.00 92.50 506 PHE A CA 1
ATOM 4004 C C . PHE A 1 506 ? -22.577 11.363 7.049 1.00 92.50 506 PHE A C 1
ATOM 4006 O O . PHE A 1 506 ? -22.947 10.302 6.548 1.00 92.50 506 PHE A O 1
ATOM 4013 N N . GLY A 1 507 ? -22.603 11.555 8.376 1.00 90.06 507 GLY A N 1
ATOM 4014 C CA . GLY A 1 507 ? -23.053 10.539 9.341 1.00 90.06 507 GLY A CA 1
ATOM 4015 C C . GLY A 1 507 ? -22.021 9.434 9.620 1.00 90.06 507 GLY A C 1
ATOM 4016 O O . GLY A 1 507 ? -22.293 8.488 10.359 1.00 90.06 507 GLY A O 1
ATOM 4017 N N . GLY A 1 508 ? -20.819 9.552 9.051 1.00 92.75 508 GLY A N 1
ATOM 4018 C CA . GLY A 1 508 ? -19.697 8.641 9.235 1.00 92.75 508 GLY A CA 1
ATOM 4019 C C . GLY A 1 508 ? -19.821 7.272 8.560 1.00 92.75 508 GLY A C 1
ATOM 4020 O O . GLY A 1 508 ? -20.325 7.143 7.444 1.00 92.75 508 GLY A O 1
ATOM 4021 N N . PHE A 1 509 ? -19.252 6.234 9.184 1.00 94.12 509 PHE A N 1
ATOM 4022 C CA . PHE A 1 509 ? -19.282 4.865 8.657 1.00 94.12 509 PHE A CA 1
ATOM 4023 C C . PHE A 1 509 ? -20.418 4.054 9.293 1.00 94.12 509 PHE A C 1
ATOM 4025 O O . PHE A 1 509 ? -20.287 3.658 10.454 1.00 94.12 509 PHE A O 1
ATOM 4032 N N . PRO A 1 510 ? -21.502 3.745 8.560 1.00 92.50 510 PRO A N 1
ATOM 4033 C CA . PRO A 1 510 ? -22.561 2.901 9.094 1.00 92.50 510 PRO A CA 1
ATOM 4034 C C . PRO A 1 510 ? -22.036 1.483 9.349 1.00 92.50 510 PRO A C 1
ATOM 4036 O O . PRO A 1 510 ? -21.329 0.901 8.523 1.00 92.50 510 PRO A O 1
ATOM 4039 N N . GLY A 1 511 ? -22.363 0.936 10.517 1.00 91.81 511 GLY A N 1
ATOM 4040 C CA . GLY A 1 511 ? -21.978 -0.401 10.960 1.00 91.81 511 GLY A CA 1
ATOM 4041 C C . GLY A 1 511 ? -20.524 -0.541 11.415 1.00 91.81 511 GLY A C 1
ATOM 4042 O O . GLY A 1 511 ? -20.092 -1.664 11.684 1.00 91.81 511 GLY A O 1
ATOM 4043 N N . ILE A 1 512 ? -19.749 0.548 11.507 1.00 94.75 512 ILE A N 1
ATOM 4044 C CA . ILE A 1 512 ? -18.377 0.462 12.021 1.00 94.75 512 ILE A CA 1
ATOM 4045 C C . ILE A 1 512 ? -18.373 0.070 13.499 1.00 94.75 512 ILE A C 1
ATOM 4047 O O . ILE A 1 512 ? -19.159 0.586 14.289 1.00 94.75 512 ILE A O 1
ATOM 4051 N N . ARG A 1 513 ? -17.468 -0.837 13.864 1.00 95.06 513 ARG A N 1
ATOM 4052 C CA . ARG A 1 513 ? -17.266 -1.341 15.225 1.00 95.06 513 ARG A CA 1
ATOM 4053 C C . ARG A 1 513 ? -15.808 -1.136 15.606 1.00 95.06 513 ARG A C 1
ATOM 4055 O O . ARG A 1 513 ? -14.940 -1.442 14.791 1.00 95.06 513 ARG A O 1
ATOM 4062 N N . PHE A 1 514 ? -15.546 -0.669 16.821 1.00 95.69 514 PHE A N 1
ATOM 4063 C CA . PHE A 1 514 ? -14.193 -0.502 17.364 1.00 95.69 514 PHE A CA 1
ATOM 4064 C C . PHE A 1 514 ? -13.883 -1.502 18.477 1.00 95.69 514 PHE A C 1
ATOM 4066 O O . PHE A 1 514 ? -12.737 -1.622 18.887 1.00 95.69 514 PHE A O 1
ATOM 4073 N N . SER A 1 515 ? -14.889 -2.231 18.950 1.00 95.06 515 SER A N 1
ATOM 4074 C CA . SER A 1 515 ? -14.739 -3.356 19.860 1.00 95.06 515 SER A CA 1
ATOM 4075 C C . SER A 1 515 ? -15.633 -4.528 19.425 1.00 95.06 515 SER A C 1
ATOM 4077 O O . SER A 1 515 ? -16.597 -4.327 18.676 1.00 95.06 515 SER A O 1
ATOM 4079 N N . PRO A 1 516 ? -15.360 -5.762 19.889 1.00 92.00 516 PRO A N 1
ATOM 4080 C CA . PRO A 1 516 ? -16.257 -6.898 19.675 1.00 92.00 516 PRO A CA 1
ATOM 4081 C C . PRO A 1 516 ? -17.648 -6.713 20.299 1.00 92.00 516 PRO A C 1
ATOM 4083 O O . PRO A 1 516 ? -18.603 -7.319 19.816 1.00 92.00 516 PRO A O 1
ATOM 4086 N N . SER A 1 517 ? -17.751 -5.916 21.369 1.00 92.88 517 SER A N 1
ATOM 4087 C CA . SER A 1 517 ? -19.004 -5.624 22.076 1.00 92.88 517 SER A CA 1
ATOM 4088 C C . SER A 1 517 ? -19.850 -4.544 21.404 1.00 92.88 517 SER A C 1
ATOM 4090 O O . SER A 1 517 ? -21.052 -4.498 21.652 1.00 92.88 517 SER A O 1
ATOM 4092 N N . ASP A 1 518 ? -19.256 -3.707 20.549 1.00 92.31 518 ASP A N 1
ATOM 4093 C CA . ASP A 1 518 ? -19.991 -2.670 19.821 1.00 92.31 518 ASP A CA 1
ATOM 4094 C C . ASP A 1 518 ? -20.974 -3.338 18.843 1.00 92.31 518 ASP A C 1
ATOM 4096 O O . ASP A 1 518 ? -20.574 -4.189 18.031 1.00 92.31 518 ASP A O 1
ATOM 4100 N N . ARG A 1 519 ? -22.253 -2.931 18.843 1.00 89.44 519 ARG A N 1
ATOM 4101 C CA . ARG A 1 519 ? -23.203 -3.428 17.825 1.00 89.44 519 ARG A CA 1
ATOM 4102 C C . ARG A 1 519 ? -22.853 -2.845 16.463 1.00 89.44 519 ARG A C 1
ATOM 4104 O O . ARG A 1 519 ? -22.948 -3.538 15.442 1.00 89.44 519 ARG A O 1
ATOM 4111 N N . GLY A 1 520 ? -22.337 -1.620 16.472 1.00 91.75 520 GLY A N 1
ATOM 4112 C CA . GLY A 1 520 ? -21.829 -0.883 15.327 1.00 91.75 520 GLY A CA 1
ATOM 4113 C C . GLY A 1 520 ? -22.585 0.422 15.134 1.00 91.75 520 GLY A C 1
ATOM 4114 O O . GLY A 1 520 ? -23.788 0.493 15.361 1.00 91.75 520 GLY A O 1
ATOM 4115 N N . ARG A 1 521 ? -21.880 1.460 14.683 1.00 90.81 521 ARG A N 1
ATOM 4116 C CA . ARG A 1 521 ? -22.456 2.803 14.542 1.00 90.81 521 ARG A CA 1
ATOM 4117 C C . ARG A 1 521 ? -23.706 2.786 13.661 1.00 90.81 521 ARG A C 1
ATOM 4119 O O . ARG A 1 521 ? -23.711 2.097 12.642 1.00 90.81 521 ARG A O 1
ATOM 4126 N N . THR A 1 522 ? -24.720 3.581 13.993 1.00 90.31 522 THR A N 1
ATOM 4127 C CA . THR A 1 522 ? -26.020 3.723 13.297 1.00 90.31 522 THR A CA 1
ATOM 4128 C C . THR A 1 522 ? -26.980 2.537 13.414 1.00 90.31 522 THR A C 1
ATOM 4130 O O . THR A 1 522 ? -28.153 2.685 13.078 1.00 90.31 522 THR A O 1
ATOM 4133 N N . LEU A 1 523 ? -26.536 1.377 13.908 1.00 88.88 523 LEU A N 1
ATOM 4134 C CA . LEU A 1 523 ? -27.435 0.250 14.151 1.00 88.88 523 LEU A CA 1
ATOM 4135 C C . LEU A 1 523 ? -28.240 0.538 15.419 1.00 88.88 523 LEU A C 1
ATOM 4137 O O . LEU A 1 523 ? -27.659 0.755 16.475 1.00 88.88 523 LEU A O 1
ATOM 4141 N N . GLU A 1 524 ? -29.569 0.590 15.291 1.00 89.06 524 GLU A N 1
ATOM 4142 C CA . GLU A 1 524 ? -30.494 0.899 16.399 1.00 89.06 524 GLU A CA 1
ATOM 4143 C C . GLU A 1 524 ? -30.209 2.254 17.081 1.00 89.06 524 GLU A C 1
ATOM 4145 O O . GLU A 1 524 ? -30.472 2.436 18.264 1.00 89.06 524 GLU A O 1
ATOM 4150 N N . GLY A 1 525 ? -29.651 3.216 16.335 1.00 86.19 525 GLY A N 1
ATOM 4151 C CA . GLY A 1 525 ? -29.289 4.538 16.858 1.00 86.19 525 GLY A CA 1
ATOM 4152 C C . GLY A 1 525 ? -27.953 4.596 17.614 1.00 86.19 525 GLY A C 1
ATOM 4153 O O . GLY A 1 525 ? -27.517 5.686 17.982 1.00 86.19 525 GLY A O 1
ATOM 4154 N N . GLU A 1 526 ? -27.249 3.470 17.791 1.00 88.31 526 GLU A N 1
ATOM 4155 C CA . GLU A 1 526 ? -25.992 3.416 18.548 1.00 88.31 526 GLU A CA 1
ATOM 4156 C C . GLU A 1 526 ? -24.905 4.315 17.926 1.00 88.31 526 GLU A C 1
ATOM 4158 O O . GLU A 1 526 ? -24.602 4.244 16.729 1.00 88.31 526 GLU A O 1
ATOM 4163 N N . GLY A 1 527 ? -24.277 5.165 18.746 1.00 85.38 527 GLY A N 1
ATOM 4164 C CA . GLY A 1 527 ? -23.113 5.967 18.347 1.00 85.38 527 GLY A CA 1
ATOM 4165 C C . GLY A 1 527 ? -23.406 7.129 17.386 1.00 85.38 527 GLY A C 1
ATOM 4166 O O . GLY A 1 527 ? -22.490 7.597 16.700 1.00 85.38 527 GLY A O 1
ATOM 4167 N N . LEU A 1 528 ? -24.663 7.576 17.294 1.00 89.19 528 LEU A N 1
ATOM 4168 C CA . LEU A 1 528 ? -25.036 8.811 16.589 1.00 89.19 528 LEU A CA 1
ATOM 4169 C C . LEU A 1 528 ? -25.002 10.050 17.492 1.00 89.19 528 LEU A C 1
ATOM 4171 O O . LEU A 1 528 ? -24.722 11.137 16.999 1.00 89.19 528 LEU A O 1
ATOM 4175 N N . GLU A 1 529 ? -25.243 9.878 18.792 1.00 89.19 529 GLU A N 1
ATOM 4176 C CA . GLU A 1 529 ? -25.353 10.975 19.767 1.00 89.19 529 GLU A CA 1
ATOM 4177 C C . GLU A 1 529 ? -24.036 11.729 19.973 1.00 89.19 529 GLU A C 1
ATOM 4179 O O . GLU A 1 529 ? -24.022 12.952 20.085 1.00 89.19 529 GLU A O 1
ATOM 4184 N N . ALA A 1 530 ? -22.921 10.997 20.000 1.00 89.50 530 ALA A N 1
ATOM 4185 C CA . ALA A 1 530 ? -21.592 11.545 20.216 1.00 89.50 530 ALA A CA 1
ATOM 4186 C C . ALA A 1 530 ? -20.690 11.267 19.008 1.00 89.50 530 ALA A C 1
ATOM 4188 O O . ALA A 1 530 ? -20.776 10.202 18.379 1.00 89.50 530 ALA A O 1
ATOM 4189 N N . PRO A 1 531 ? -19.789 12.198 18.667 1.00 91.81 531 PRO A N 1
ATOM 4190 C CA . PRO A 1 531 ? -18.843 11.967 17.594 1.00 91.81 531 PRO A CA 1
ATOM 4191 C C . PRO A 1 531 ? -17.793 10.936 18.073 1.00 91.81 531 PRO A C 1
ATOM 4193 O O . PRO A 1 531 ? -17.525 10.812 19.267 1.00 91.81 531 PRO A O 1
ATOM 4196 N N . ILE A 1 532 ? -17.203 10.151 17.160 1.00 95.94 532 ILE A N 1
ATOM 4197 C CA . ILE A 1 532 ? -16.334 8.998 17.509 1.00 95.94 532 ILE A CA 1
ATOM 4198 C C . ILE A 1 532 ? -15.198 9.440 18.461 1.00 95.94 532 ILE A C 1
ATOM 4200 O O . ILE A 1 532 ? -14.612 10.477 18.219 1.00 95.94 532 ILE A O 1
ATOM 4204 N N . PRO A 1 533 ? -14.805 8.729 19.521 1.00 96.25 533 PRO A N 1
ATOM 4205 C CA . PRO A 1 533 ? -13.682 9.175 20.361 1.00 96.25 533 PRO A CA 1
ATOM 4206 C C . PRO A 1 533 ? -12.400 9.455 19.551 1.00 96.25 533 PRO A C 1
ATOM 4208 O O . PRO A 1 533 ? -12.110 8.715 18.611 1.00 96.25 533 PRO A O 1
ATOM 4211 N N . LEU A 1 534 ? -11.639 10.502 19.898 1.00 96.44 534 LEU A N 1
ATOM 4212 C CA . LEU A 1 534 ? -10.471 10.953 19.117 1.00 96.44 534 LEU A CA 1
ATOM 4213 C C . LEU A 1 534 ? -9.454 9.824 18.879 1.00 96.44 534 LEU A C 1
ATOM 4215 O O . LEU A 1 534 ? -9.003 9.624 17.756 1.00 96.44 534 LEU A O 1
ATOM 4219 N N . GLU A 1 535 ? -9.199 9.006 19.901 1.00 96.69 535 GLU A N 1
ATOM 4220 C CA . GLU A 1 535 ? -8.324 7.824 19.838 1.00 96.69 535 GLU A CA 1
ATOM 4221 C C . GLU A 1 535 ? -8.716 6.844 18.720 1.00 96.69 535 GLU A C 1
ATOM 4223 O O . GLU A 1 535 ? -7.869 6.246 18.065 1.00 96.69 535 GLU A O 1
ATOM 4228 N N . LYS A 1 536 ? -10.021 6.701 18.461 1.00 96.69 536 LYS A N 1
ATOM 4229 C CA . LYS A 1 536 ? -10.568 5.821 17.419 1.00 96.69 536 LYS A CA 1
ATOM 4230 C C . LYS A 1 536 ? -10.579 6.485 16.036 1.00 96.69 536 LYS A C 1
ATOM 4232 O O . LYS A 1 536 ? -10.695 5.771 15.032 1.00 96.69 536 LYS A O 1
ATOM 4237 N N . ARG A 1 537 ? -10.483 7.822 15.983 1.00 96.50 537 ARG A N 1
ATOM 4238 C CA . ARG A 1 537 ? -10.382 8.622 14.750 1.00 96.50 537 ARG A CA 1
ATOM 4239 C C . ARG A 1 537 ? -8.948 8.795 14.263 1.00 96.50 537 ARG A C 1
ATOM 4241 O O . ARG A 1 537 ? -8.790 9.118 13.093 1.00 96.50 537 ARG A O 1
ATOM 4248 N N . LEU A 1 538 ? -7.953 8.602 15.128 1.00 97.69 538 LEU A N 1
ATOM 4249 C CA . LEU A 1 538 ? -6.554 8.863 14.813 1.00 97.69 538 LEU A CA 1
ATOM 4250 C C . LEU A 1 538 ? -6.082 8.017 13.619 1.00 97.69 538 LEU A C 1
ATOM 4252 O O . LEU A 1 538 ? -6.195 6.788 13.616 1.00 97.69 538 LEU A O 1
ATOM 4256 N N . ILE A 1 539 ? -5.555 8.694 12.601 1.00 98.19 539 ILE A N 1
ATOM 4257 C CA . ILE A 1 539 ? -4.963 8.104 11.404 1.00 98.19 539 ILE A CA 1
ATOM 4258 C C . ILE A 1 539 ? -3.477 8.453 11.384 1.00 98.19 539 ILE A C 1
ATOM 4260 O O . ILE A 1 539 ? -3.096 9.619 11.285 1.00 98.19 539 ILE A O 1
ATOM 4264 N N . HIS A 1 540 ? -2.627 7.432 11.415 1.00 98.38 540 HIS A N 1
ATOM 4265 C CA . HIS A 1 540 ? -1.185 7.601 11.243 1.00 98.38 540 HIS A CA 1
ATOM 4266 C C . HIS A 1 540 ? -0.829 7.447 9.766 1.00 98.38 540 HIS A C 1
ATOM 4268 O O . HIS A 1 540 ? -1.078 6.392 9.181 1.00 98.38 540 HIS A O 1
ATOM 4274 N N . VAL A 1 541 ? -0.248 8.479 9.158 1.00 98.38 541 VAL A N 1
ATOM 4275 C CA . VAL A 1 541 ? 0.128 8.490 7.741 1.00 98.38 541 VAL A CA 1
ATOM 4276 C C . VAL A 1 541 ? 1.639 8.583 7.610 1.00 98.38 541 VAL A C 1
ATOM 4278 O O . VAL A 1 541 ? 2.237 9.600 7.952 1.00 98.38 541 VAL A O 1
ATOM 4281 N N . GLY A 1 542 ? 2.255 7.528 7.085 1.00 98.31 542 GLY A N 1
ATOM 4282 C CA . GLY A 1 542 ? 3.682 7.516 6.786 1.00 98.31 542 GLY A CA 1
ATOM 4283 C C . GLY A 1 542 ? 3.935 7.778 5.305 1.00 98.31 542 GLY A C 1
ATOM 4284 O O . GLY A 1 542 ? 3.344 7.115 4.452 1.00 98.31 542 GLY A O 1
ATOM 4285 N N . VAL A 1 543 ? 4.829 8.711 4.984 1.00 98.50 543 VAL A N 1
ATOM 4286 C CA . VAL A 1 543 ? 5.240 9.030 3.604 1.00 98.50 543 VAL A CA 1
ATOM 4287 C C . VAL A 1 543 ? 6.722 8.719 3.419 1.00 98.50 543 VAL A C 1
ATOM 4289 O O . VAL A 1 543 ? 7.540 9.170 4.208 1.00 98.50 543 VAL A O 1
ATOM 4292 N N . GLY A 1 544 ? 7.092 7.973 2.378 1.00 98.19 544 GLY A N 1
ATOM 4293 C CA . GLY A 1 544 ? 8.488 7.631 2.087 1.00 98.19 544 GLY A CA 1
ATOM 4294 C C . GLY A 1 544 ? 9.362 8.858 1.807 1.00 98.19 544 GLY A C 1
ATOM 4295 O O . GLY A 1 544 ? 9.210 9.492 0.766 1.00 98.19 544 GLY A O 1
ATOM 4296 N N . ASP A 1 545 ? 10.330 9.143 2.680 1.00 98.06 545 ASP A N 1
ATOM 4297 C CA . ASP A 1 545 ? 11.296 10.247 2.543 1.00 98.06 545 ASP A CA 1
ATOM 4298 C C . ASP A 1 545 ? 12.290 10.012 1.400 1.00 98.06 545 ASP A C 1
ATOM 4300 O O . ASP A 1 545 ? 12.851 10.944 0.833 1.00 98.06 545 ASP A O 1
ATOM 4304 N N . TRP A 1 546 ? 12.486 8.749 1.017 1.00 96.62 546 TRP A N 1
ATOM 4305 C CA . TRP A 1 546 ? 13.303 8.372 -0.136 1.00 96.62 546 TRP A CA 1
ATOM 4306 C C . TRP A 1 546 ? 12.673 8.790 -1.474 1.00 96.62 546 TRP A C 1
ATOM 4308 O O . TRP A 1 546 ? 13.348 8.774 -2.507 1.00 96.62 546 TRP A O 1
ATOM 4318 N N . HIS A 1 547 ? 11.375 9.099 -1.488 1.00 96.44 547 HIS A N 1
ATOM 4319 C CA . HIS A 1 547 ? 10.669 9.485 -2.697 1.00 96.44 547 HIS A CA 1
ATOM 4320 C C . HIS A 1 547 ? 10.996 10.937 -3.069 1.00 96.44 547 HIS A C 1
ATOM 4322 O O . HIS A 1 547 ? 10.977 11.821 -2.217 1.00 96.44 547 HIS A O 1
ATOM 4328 N N . ARG A 1 548 ? 11.219 11.214 -4.363 1.00 95.94 548 ARG A N 1
ATOM 4329 C CA . ARG A 1 548 ? 11.639 12.542 -4.860 1.00 95.94 548 ARG A CA 1
ATOM 4330 C C . ARG A 1 548 ? 10.735 13.685 -4.385 1.00 95.94 548 ARG A C 1
ATOM 4332 O O . ARG A 1 548 ? 11.224 14.768 -4.101 1.00 95.94 548 ARG A O 1
ATOM 4339 N N . ASN A 1 549 ? 9.432 13.425 -4.306 1.00 96.44 549 ASN A N 1
ATOM 4340 C CA . ASN A 1 549 ? 8.428 14.399 -3.875 1.00 96.44 549 ASN A CA 1
ATOM 4341 C C . ASN A 1 549 ? 7.825 14.019 -2.510 1.00 96.44 549 ASN A C 1
ATOM 4343 O O . ASN A 1 549 ? 6.677 14.355 -2.241 1.00 96.44 549 ASN A O 1
ATOM 4347 N N . GLY A 1 550 ? 8.531 13.229 -1.692 1.00 96.75 550 GLY A N 1
ATOM 4348 C CA . GLY A 1 550 ? 8.029 12.762 -0.395 1.00 96.75 550 GLY A CA 1
ATOM 4349 C C . GLY A 1 550 ? 7.708 13.921 0.549 1.00 96.75 550 GLY A C 1
ATOM 4350 O O . GLY A 1 550 ? 6.624 13.964 1.122 1.00 96.75 550 GLY A O 1
ATOM 4351 N N . GLU A 1 551 ? 8.600 14.909 0.631 1.00 97.94 551 GLU A N 1
ATOM 4352 C CA . GLU A 1 551 ? 8.412 16.111 1.451 1.00 97.94 551 GLU A CA 1
ATOM 4353 C C . GLU A 1 551 ? 7.205 16.941 1.001 1.00 97.94 551 GLU A C 1
ATOM 4355 O O . GLU A 1 551 ? 6.281 17.132 1.786 1.00 97.94 551 GLU A O 1
ATOM 4360 N N . GLN A 1 552 ? 7.146 17.294 -0.287 1.00 97.75 552 GLN A N 1
ATOM 4361 C CA . GLN A 1 552 ? 6.005 18.000 -0.884 1.00 97.75 552 GLN A CA 1
ATOM 4362 C C . GLN A 1 552 ? 4.685 17.250 -0.668 1.00 97.75 552 GLN A C 1
ATOM 4364 O O . GLN A 1 552 ? 3.651 17.853 -0.409 1.00 97.75 552 GLN A O 1
ATOM 4369 N N . LEU A 1 553 ? 4.692 15.916 -0.766 1.00 97.50 553 LEU A N 1
ATOM 4370 C CA . LEU A 1 553 ? 3.493 15.114 -0.535 1.00 97.50 553 LEU A CA 1
ATOM 4371 C C . LEU A 1 553 ? 3.026 15.185 0.925 1.00 97.50 553 LEU A C 1
ATOM 4373 O O . LEU A 1 553 ? 1.818 15.189 1.158 1.00 97.50 553 LEU A O 1
ATOM 4377 N N . ARG A 1 554 ? 3.949 15.245 1.895 1.00 98.06 554 ARG A N 1
ATOM 4378 C CA . ARG A 1 554 ? 3.602 15.451 3.311 1.00 98.06 554 ARG A CA 1
ATOM 4379 C C . ARG A 1 554 ? 3.018 16.833 3.544 1.00 98.06 554 ARG A C 1
ATOM 4381 O O . ARG A 1 554 ? 2.024 16.923 4.249 1.00 98.06 554 ARG A O 1
ATOM 4388 N N . GLU A 1 555 ? 3.621 17.872 2.974 1.00 98.12 555 GLU A N 1
ATOM 4389 C CA . GLU A 1 555 ? 3.139 19.254 3.099 1.00 98.12 555 GLU A CA 1
ATOM 4390 C C . GLU A 1 555 ? 1.738 19.397 2.517 1.00 98.12 555 GLU A C 1
ATOM 4392 O O . GLU A 1 555 ? 0.825 19.775 3.239 1.00 98.12 555 GLU A O 1
ATOM 4397 N N . VAL A 1 556 ? 1.530 18.945 1.276 1.00 97.94 556 VAL A N 1
ATOM 4398 C CA . VAL A 1 556 ? 0.208 18.976 0.633 1.00 97.94 556 VAL A CA 1
ATOM 4399 C C . VAL A 1 556 ? -0.827 18.191 1.438 1.00 97.94 556 VAL A C 1
ATOM 4401 O O . VAL A 1 556 ? -1.977 18.601 1.526 1.00 97.94 556 VAL A O 1
ATOM 4404 N N . LEU A 1 557 ? -0.452 17.050 2.024 1.00 98.31 557 LEU A N 1
ATOM 4405 C CA . LEU A 1 557 ? -1.379 16.294 2.864 1.00 98.31 557 LEU A CA 1
ATOM 4406 C C . LEU A 1 557 ? -1.690 17.023 4.182 1.00 98.31 557 LEU A C 1
ATOM 4408 O O . LEU A 1 557 ? -2.830 16.963 4.626 1.00 98.31 557 LEU A O 1
ATOM 4412 N N . LYS A 1 558 ? -0.708 17.688 4.804 1.00 98.31 558 LYS A N 1
ATOM 4413 C CA . LYS A 1 558 ? -0.919 18.504 6.010 1.00 98.31 558 LYS A CA 1
ATOM 4414 C C . LYS A 1 558 ? -1.851 19.676 5.713 1.00 98.31 558 LYS A C 1
ATOM 4416 O O . LYS A 1 558 ? -2.859 19.805 6.389 1.00 98.31 558 LYS A O 1
ATOM 4421 N N . GLU A 1 559 ? -1.578 20.429 4.649 1.00 98.31 559 GLU A N 1
ATOM 4422 C CA . GLU A 1 559 ? -2.429 21.532 4.188 1.00 98.31 559 GLU A CA 1
ATOM 4423 C C . GLU A 1 559 ? -3.863 21.056 3.911 1.00 98.31 559 GLU A C 1
ATOM 4425 O O . GLU A 1 559 ? -4.807 21.621 4.453 1.00 98.31 559 GLU A O 1
ATOM 4430 N N . GLU A 1 560 ? -4.041 19.961 3.158 1.00 98.19 560 GLU A N 1
ATOM 4431 C CA . GLU A 1 560 ? -5.372 19.391 2.888 1.00 98.19 560 GLU A CA 1
ATOM 4432 C C . GLU A 1 560 ? -6.104 18.968 4.175 1.00 98.19 560 GLU A C 1
ATOM 4434 O O . GLU A 1 560 ? -7.326 19.065 4.245 1.00 98.19 560 GLU A O 1
ATOM 4439 N N . VAL A 1 561 ? -5.393 18.463 5.184 1.00 98.25 561 VAL A N 1
ATOM 4440 C CA . VAL A 1 561 ? -5.976 18.052 6.473 1.00 98.25 561 VAL A CA 1
ATOM 4441 C C . VAL A 1 561 ? -6.342 19.268 7.331 1.00 98.25 561 VAL A C 1
ATOM 4443 O O . VAL A 1 561 ? -7.422 19.281 7.931 1.00 98.25 561 VAL A O 1
ATOM 4446 N N . ASP A 1 562 ? -5.486 20.287 7.357 1.00 98.31 562 ASP A N 1
ATOM 4447 C CA . ASP A 1 562 ? -5.672 21.519 8.126 1.00 98.31 562 ASP A CA 1
ATOM 4448 C C . ASP A 1 562 ? -6.823 22.363 7.556 1.00 98.31 562 ASP A C 1
ATOM 4450 O O . ASP A 1 562 ? -7.689 22.810 8.309 1.00 98.31 562 ASP A O 1
ATOM 4454 N N . GLU A 1 563 ? -6.916 22.491 6.226 1.00 98.19 563 GLU A N 1
ATOM 4455 C CA . GLU A 1 563 ? -8.027 23.163 5.528 1.00 98.19 563 GLU A CA 1
ATOM 4456 C C . GLU A 1 563 ? -9.399 22.563 5.870 1.00 98.19 563 GLU A C 1
ATOM 4458 O O . GLU A 1 563 ? -10.427 23.239 5.797 1.00 98.19 563 GLU A O 1
ATOM 4463 N N . LEU A 1 564 ? -9.428 21.284 6.247 1.00 97.88 564 LEU A N 1
ATOM 4464 C CA . LEU A 1 564 ? -10.644 20.551 6.590 1.00 97.88 564 LEU A CA 1
ATOM 4465 C C . LEU A 1 564 ? -10.919 20.488 8.091 1.00 97.88 564 LEU A C 1
ATOM 4467 O O . LEU A 1 564 ? -11.905 19.867 8.485 1.00 97.88 564 LEU A O 1
ATOM 4471 N N . GLY A 1 565 ? -10.065 21.094 8.923 1.00 97.50 565 GLY A N 1
ATOM 4472 C CA . GLY A 1 565 ? -10.178 21.019 10.380 1.00 97.50 565 GLY A CA 1
ATOM 4473 C C . GLY A 1 565 ? -10.004 19.596 10.919 1.00 97.50 565 GLY A C 1
ATOM 4474 O O . GLY A 1 565 ? -10.611 19.237 11.924 1.00 97.50 565 GLY A O 1
ATOM 4475 N N . LEU A 1 566 ? -9.220 18.759 10.230 1.00 97.56 566 LEU A N 1
ATOM 4476 C CA . LEU A 1 566 ? -8.970 17.363 10.606 1.00 97.56 566 LEU A CA 1
ATOM 4477 C C . LEU A 1 566 ? -7.611 17.162 11.292 1.00 97.56 566 LEU A C 1
ATOM 4479 O O . LEU A 1 566 ? -7.241 16.016 11.549 1.00 97.56 566 LEU A O 1
ATOM 4483 N N . SER A 1 567 ? -6.883 18.239 11.600 1.00 97.44 567 SER A N 1
ATOM 4484 C CA . SER A 1 567 ? -5.536 18.224 12.194 1.00 97.44 567 SER A CA 1
ATOM 4485 C C . SER A 1 567 ? -5.418 17.278 13.391 1.00 97.44 567 SER A C 1
ATOM 4487 O O . SER A 1 567 ? -4.483 16.485 13.474 1.00 97.44 567 SER A O 1
ATOM 4489 N N . ASP A 1 568 ? -6.417 17.278 14.273 1.00 97.25 568 ASP A N 1
ATOM 4490 C CA . ASP A 1 568 ? -6.402 16.507 15.521 1.00 97.25 568 ASP A CA 1
ATOM 4491 C C . ASP A 1 568 ? -6.491 14.989 15.284 1.00 97.25 568 ASP A C 1
ATOM 4493 O O . ASP A 1 568 ? -6.081 14.183 16.120 1.00 97.25 568 ASP A O 1
ATOM 4497 N N . GLY A 1 569 ? -7.052 14.582 14.141 1.00 96.69 569 GLY A N 1
ATOM 4498 C CA . GLY A 1 569 ? -7.257 13.185 13.765 1.00 96.69 569 GLY A CA 1
ATOM 4499 C C . GLY A 1 569 ? -6.130 12.592 12.922 1.00 96.69 569 GLY A C 1
ATOM 4500 O O . GLY A 1 569 ? -6.210 11.413 12.580 1.00 96.69 569 GLY A O 1
ATOM 4501 N N . PHE A 1 570 ? -5.101 13.362 12.567 1.00 98.31 570 PHE A N 1
ATOM 4502 C CA . PHE A 1 570 ? -4.036 12.920 11.670 1.00 98.31 570 PHE A CA 1
ATOM 4503 C C . PHE A 1 570 ? -2.656 13.079 12.301 1.00 98.31 570 PHE A C 1
ATOM 4505 O O . PHE A 1 570 ? -2.300 14.117 12.844 1.00 98.31 570 PHE A O 1
ATOM 4512 N N . ASN A 1 571 ? -1.831 12.048 12.154 1.00 97.88 571 ASN A N 1
ATOM 4513 C CA . ASN A 1 571 ? -0.417 12.094 12.494 1.00 97.88 571 ASN A CA 1
ATOM 4514 C C . ASN A 1 571 ? 0.405 11.738 11.252 1.00 97.88 571 ASN A C 1
ATOM 4516 O O . ASN A 1 571 ? 0.471 10.569 10.868 1.00 97.88 571 ASN A O 1
ATOM 4520 N N . ILE A 1 572 ? 0.994 12.750 10.610 1.00 98.19 572 ILE A N 1
ATOM 4521 C CA . ILE A 1 572 ? 1.724 12.621 9.343 1.00 98.19 572 ILE A CA 1
ATOM 4522 C C . ILE A 1 572 ? 3.233 12.667 9.611 1.00 98.19 572 ILE A C 1
ATOM 4524 O O . ILE A 1 572 ? 3.754 13.687 10.062 1.00 98.19 572 ILE A O 1
ATOM 4528 N N . PHE A 1 573 ? 3.945 11.595 9.264 1.00 98.31 573 PHE A N 1
ATOM 4529 C CA . PHE A 1 573 ? 5.393 11.453 9.460 1.00 98.31 573 PHE A CA 1
ATOM 4530 C C . PHE A 1 573 ? 6.094 10.900 8.212 1.00 98.31 573 PHE A C 1
ATOM 4532 O O . PHE A 1 573 ? 5.462 10.440 7.259 1.00 98.31 573 PHE A O 1
ATOM 4539 N N . GLY A 1 574 ? 7.426 10.983 8.195 1.00 98.38 574 GLY A N 1
ATOM 4540 C CA . GLY A 1 574 ? 8.248 10.394 7.142 1.00 98.38 574 GLY A CA 1
ATOM 4541 C C . GLY A 1 574 ? 8.629 8.936 7.417 1.00 98.38 574 GLY A C 1
ATOM 4542 O O . GLY A 1 574 ? 8.636 8.473 8.559 1.00 98.38 574 GLY A O 1
ATOM 4543 N N . LEU A 1 575 ? 8.939 8.203 6.355 1.00 98.44 575 LEU A N 1
ATOM 4544 C CA . LEU A 1 575 ? 9.389 6.816 6.382 1.00 98.44 575 LEU A CA 1
ATOM 4545 C C . LEU A 1 575 ? 10.720 6.673 5.656 1.00 98.44 575 LEU A C 1
ATOM 4547 O O . LEU A 1 575 ? 10.886 7.155 4.534 1.00 98.44 575 LEU A O 1
ATOM 4551 N N . ASP A 1 576 ? 11.638 5.919 6.242 1.00 97.94 576 ASP A N 1
ATOM 4552 C CA . ASP A 1 576 ? 12.856 5.521 5.552 1.00 97.94 576 ASP A CA 1
ATOM 4553 C C . ASP A 1 576 ? 12.581 4.436 4.483 1.00 97.94 576 ASP A C 1
ATOM 4555 O O . ASP A 1 576 ? 11.462 3.945 4.291 1.00 97.94 576 ASP A O 1
ATOM 4559 N N . LYS A 1 577 ? 13.633 4.029 3.762 1.00 97.81 577 LYS A N 1
ATOM 4560 C CA . LYS A 1 577 ? 13.551 2.967 2.742 1.00 97.81 577 LYS A CA 1
ATOM 4561 C C . LYS A 1 577 ? 13.174 1.586 3.312 1.00 97.81 577 LYS A C 1
ATOM 4563 O O . LYS A 1 577 ? 12.783 0.715 2.540 1.00 97.81 577 LYS A O 1
ATOM 4568 N N . TRP A 1 578 ? 13.272 1.398 4.628 1.00 97.69 578 TRP A N 1
ATOM 4569 C CA . TRP A 1 578 ? 12.996 0.158 5.363 1.00 97.69 578 TRP A CA 1
ATOM 4570 C C . TRP A 1 578 ? 11.663 0.188 6.125 1.00 97.69 578 TRP A C 1
ATOM 4572 O O . TRP A 1 578 ? 11.317 -0.780 6.801 1.00 97.69 578 TRP A O 1
ATOM 4582 N N . GLY A 1 579 ? 10.904 1.282 6.021 1.00 96.75 579 GLY A N 1
ATOM 4583 C CA . GLY A 1 579 ? 9.637 1.486 6.719 1.00 96.75 579 GLY A CA 1
ATOM 4584 C C . GLY A 1 579 ? 9.756 1.815 8.198 1.00 96.75 579 GLY A C 1
ATOM 4585 O O . GLY A 1 579 ? 8.757 1.717 8.910 1.00 96.75 579 GLY 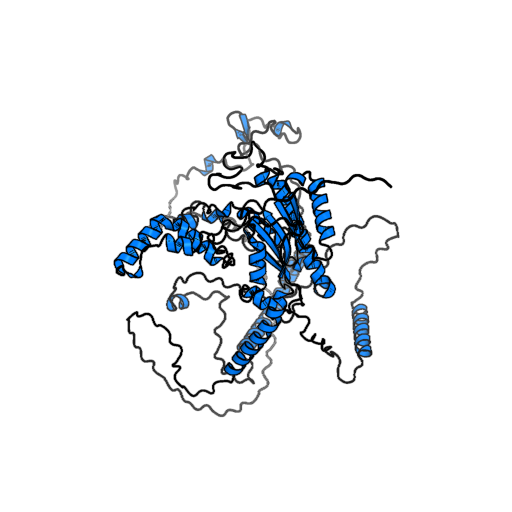A O 1
ATOM 4586 N N . LYS A 1 580 ? 10.934 2.215 8.677 1.00 97.44 580 LYS A N 1
ATOM 4587 C CA . LYS A 1 580 ? 11.089 2.865 9.980 1.00 97.44 580 LYS A CA 1
ATOM 4588 C C . LYS A 1 580 ? 10.654 4.322 9.867 1.00 97.44 580 LYS A C 1
ATOM 4590 O O . LYS A 1 580 ? 10.777 4.937 8.808 1.00 97.44 580 LYS A O 1
ATOM 4595 N N . ARG A 1 581 ? 10.125 4.868 10.958 1.00 97.94 581 ARG A N 1
ATOM 4596 C CA . ARG A 1 581 ? 9.696 6.265 11.005 1.00 97.94 581 ARG A CA 1
ATOM 4597 C C . ARG A 1 581 ? 10.920 7.172 11.110 1.00 97.94 581 ARG A C 1
ATOM 4599 O O . ARG A 1 581 ? 11.851 6.863 11.851 1.00 97.94 581 ARG A O 1
ATOM 4606 N N . SER A 1 582 ? 10.931 8.270 10.361 1.00 97.31 582 SER A N 1
ATOM 4607 C CA . SER A 1 582 ? 12.041 9.232 10.383 1.00 97.31 582 SER A CA 1
ATOM 4608 C C . SER A 1 582 ? 11.972 10.233 11.534 1.00 97.31 582 SER A C 1
ATOM 4610 O O . SER A 1 582 ? 12.959 10.902 11.816 1.00 97.31 582 SER A O 1
ATOM 4612 N N . ASP A 1 583 ? 10.846 10.291 12.245 1.00 96.56 583 ASP A N 1
ATOM 4613 C CA . ASP A 1 583 ? 10.678 11.074 13.475 1.00 96.56 583 ASP A CA 1
ATOM 4614 C C . ASP A 1 583 ? 11.364 10.442 14.702 1.00 96.56 583 ASP A C 1
ATOM 4616 O O . ASP A 1 583 ? 11.360 11.030 15.780 1.00 96.56 583 ASP A O 1
ATOM 4620 N N . GLY A 1 584 ? 11.950 9.249 14.555 1.00 95.94 584 GLY A N 1
ATOM 4621 C CA . GLY A 1 584 ? 12.583 8.506 15.646 1.00 95.94 584 GLY A CA 1
ATOM 4622 C C . GLY A 1 584 ? 11.593 7.818 16.590 1.00 95.94 584 GLY A C 1
ATOM 4623 O O . GLY A 1 584 ? 12.020 7.156 17.534 1.00 95.94 584 GLY A O 1
ATOM 4624 N N . VAL A 1 585 ? 10.285 7.926 16.340 1.00 97.06 585 VAL A N 1
ATOM 4625 C CA . VAL A 1 585 ? 9.267 7.229 17.125 1.00 97.06 585 VAL A CA 1
ATOM 4626 C C . VAL A 1 585 ? 9.208 5.782 16.649 1.00 97.06 585 VAL A C 1
ATOM 4628 O O . VAL A 1 585 ? 8.967 5.504 15.474 1.00 97.06 585 VAL A O 1
ATOM 4631 N N . GLU A 1 586 ? 9.427 4.830 17.552 1.00 95.31 586 GLU A N 1
ATOM 4632 C CA . GLU A 1 586 ? 9.265 3.419 17.207 1.00 95.31 586 GLU A CA 1
ATOM 4633 C C . GLU A 1 586 ? 7.799 3.108 16.881 1.00 95.31 586 GLU A C 1
ATOM 4635 O O . GLU A 1 586 ? 6.864 3.698 17.428 1.00 95.31 586 GLU A O 1
ATOM 4640 N N . TRP A 1 587 ? 7.582 2.155 15.976 1.00 94.69 587 TRP A N 1
ATOM 4641 C CA . TRP A 1 587 ? 6.239 1.632 15.775 1.00 94.69 587 TRP A CA 1
ATOM 4642 C C . TRP A 1 587 ? 5.727 0.970 17.054 1.00 94.69 587 TRP A C 1
ATOM 4644 O O . TRP A 1 587 ? 6.494 0.307 17.758 1.00 94.69 587 TRP A O 1
ATOM 4654 N N . ALA A 1 588 ? 4.421 1.084 17.314 1.00 93.12 588 ALA A N 1
ATOM 4655 C CA . ALA A 1 588 ? 3.793 0.333 18.390 1.00 93.12 588 ALA A CA 1
ATOM 4656 C C . ALA A 1 588 ? 4.102 -1.154 18.195 1.00 93.12 588 ALA A C 1
ATOM 4658 O O . ALA A 1 588 ? 3.836 -1.716 17.130 1.00 93.12 588 ALA A O 1
ATOM 4659 N N . ARG A 1 589 ? 4.714 -1.787 19.200 1.00 87.38 589 ARG A N 1
ATOM 4660 C CA . ARG A 1 589 ? 5.045 -3.207 19.103 1.00 87.38 589 ARG A CA 1
ATOM 4661 C C . ARG A 1 589 ? 3.728 -3.974 19.000 1.00 87.38 589 ARG A C 1
ATOM 4663 O O . ARG A 1 589 ? 2.880 -3.813 19.884 1.00 87.38 589 ARG A O 1
ATOM 4670 N N . PRO A 1 590 ? 3.536 -4.792 17.952 1.00 77.81 590 PRO A N 1
ATOM 4671 C CA . PRO A 1 590 ? 2.347 -5.617 17.861 1.00 77.81 590 PRO A CA 1
ATOM 4672 C C . PRO A 1 590 ? 2.300 -6.472 19.123 1.00 77.81 590 PRO A C 1
ATOM 4674 O O . PRO A 1 590 ? 3.328 -7.014 19.542 1.00 77.81 590 PRO A O 1
ATOM 4677 N N . GLN A 1 591 ? 1.124 -6.603 19.740 1.00 75.19 591 GLN A N 1
ATOM 4678 C CA . GLN A 1 591 ? 0.964 -7.591 20.801 1.00 75.19 591 GLN A CA 1
ATOM 4679 C C . GLN A 1 591 ? 1.355 -8.936 20.201 1.00 75.19 591 GLN A C 1
ATOM 4681 O O . GLN A 1 591 ? 0.700 -9.412 19.262 1.00 75.19 591 GLN A O 1
ATOM 4686 N N . ALA A 1 592 ? 2.483 -9.476 20.678 1.00 64.88 592 ALA A N 1
ATOM 4687 C CA . ALA A 1 592 ? 3.091 -10.653 20.092 1.00 64.88 592 ALA A CA 1
ATOM 4688 C C . ALA A 1 592 ? 1.989 -11.706 19.947 1.00 64.88 592 ALA A C 1
ATOM 4690 O O . ALA A 1 592 ? 1.286 -11.984 20.929 1.00 64.88 592 ALA A O 1
ATOM 4691 N N . PRO A 1 593 ? 1.757 -12.249 18.735 1.00 62.41 593 PRO A N 1
ATOM 4692 C CA . PRO A 1 593 ? 0.790 -13.323 18.605 1.00 62.41 593 PRO A CA 1
ATOM 4693 C C . PRO A 1 593 ? 1.208 -14.389 19.609 1.00 62.41 593 PRO A C 1
ATOM 4695 O O . PRO A 1 593 ? 2.396 -14.709 19.653 1.00 62.41 593 PRO A O 1
ATOM 4698 N N . ILE A 1 594 ? 0.259 -14.872 20.426 1.00 56.66 594 ILE A N 1
ATOM 4699 C CA . ILE A 1 594 ? 0.501 -15.895 21.454 1.00 56.66 594 ILE A CA 1
ATOM 4700 C C . ILE A 1 594 ? 1.439 -16.925 20.835 1.00 56.66 594 ILE A C 1
ATOM 4702 O O . ILE A 1 594 ? 1.056 -17.618 19.885 1.00 56.66 594 ILE A O 1
ATOM 4706 N N . ALA A 1 595 ? 2.704 -16.898 21.270 1.00 58.12 595 ALA A N 1
ATOM 4707 C CA . ALA A 1 595 ? 3.767 -17.542 20.522 1.00 58.12 595 ALA A CA 1
ATOM 4708 C C . ALA A 1 595 ? 3.409 -19.018 20.356 1.00 58.12 595 ALA A C 1
ATOM 4710 O O . ALA A 1 595 ? 2.799 -19.618 21.239 1.00 58.12 595 ALA A O 1
ATOM 4711 N N . SER A 1 596 ? 3.814 -19.646 19.255 1.00 54.91 596 SER A N 1
ATOM 4712 C CA . SER A 1 596 ? 3.623 -21.096 19.107 1.00 54.91 596 SER A CA 1
ATOM 4713 C C . SER A 1 596 ? 4.226 -21.883 20.280 1.00 54.91 596 SER A C 1
ATOM 4715 O O . SER A 1 596 ? 3.704 -22.935 20.622 1.00 54.91 596 SER A O 1
ATOM 4717 N N . LYS A 1 597 ? 5.250 -21.320 20.941 1.00 61.88 597 LYS A N 1
ATOM 4718 C CA . LYS A 1 597 ? 5.814 -21.799 22.209 1.00 61.88 597 LYS A CA 1
ATOM 4719 C C . LYS A 1 597 ? 4.873 -21.629 23.411 1.00 61.88 597 LYS A C 1
ATOM 4721 O O . LYS A 1 597 ? 4.850 -22.473 24.291 1.00 61.88 597 LYS A O 1
ATOM 4726 N N . ALA A 1 598 ? 4.086 -20.557 23.469 1.00 61.66 598 ALA A N 1
ATOM 4727 C CA . ALA A 1 598 ? 3.033 -20.413 24.474 1.00 61.66 598 ALA A CA 1
ATOM 4728 C C . ALA A 1 598 ? 1.884 -21.395 24.203 1.00 61.66 598 ALA A C 1
ATOM 4730 O O . ALA A 1 598 ? 1.358 -21.978 25.138 1.00 61.66 598 ALA A O 1
ATOM 4731 N N . LEU A 1 599 ? 1.561 -21.665 22.934 1.00 61.00 599 LEU A N 1
ATOM 4732 C CA . LEU A 1 599 ? 0.658 -22.759 22.569 1.00 61.00 599 LEU A CA 1
ATOM 4733 C C . LEU A 1 599 ? 1.227 -24.132 22.925 1.00 61.00 599 LEU A C 1
ATOM 4735 O O . LEU A 1 599 ? 0.477 -24.965 23.408 1.00 61.00 599 LEU A O 1
ATOM 4739 N N . SER A 1 600 ? 2.523 -24.379 22.719 1.00 65.75 600 SER A N 1
ATOM 4740 C CA . SER A 1 600 ? 3.135 -25.644 23.131 1.00 65.75 600 SER A CA 1
ATOM 4741 C C . SER A 1 600 ? 3.191 -25.780 24.648 1.00 65.75 600 SER A C 1
ATOM 4743 O O . SER A 1 600 ? 3.053 -26.890 25.118 1.00 65.75 600 SER A O 1
ATOM 4745 N N . LYS A 1 601 ? 3.309 -24.676 25.403 1.00 68.62 601 LYS A N 1
ATOM 4746 C CA . LYS A 1 601 ? 3.151 -24.672 26.868 1.00 68.62 601 LYS A CA 1
ATOM 4747 C C . LYS A 1 601 ? 1.701 -24.887 27.312 1.00 68.62 601 LYS A C 1
ATOM 4749 O O . LYS A 1 601 ? 1.438 -25.538 28.309 1.00 68.62 601 LYS A O 1
ATOM 4754 N N . VAL A 1 602 ? 0.720 -24.369 26.571 1.00 62.84 602 VAL A N 1
ATOM 4755 C CA . VAL A 1 602 ? -0.694 -24.710 26.816 1.00 62.84 602 VAL A CA 1
ATOM 4756 C C . VAL A 1 602 ? -0.962 -26.183 26.484 1.00 62.84 602 VAL A C 1
ATOM 4758 O O . VAL A 1 602 ? -1.777 -26.835 27.131 1.00 62.84 602 VAL A O 1
ATOM 4761 N N . ILE A 1 603 ? -0.230 -26.722 25.511 1.00 67.50 603 ILE A N 1
ATOM 4762 C CA . ILE A 1 603 ? -0.169 -28.142 25.174 1.00 67.50 603 ILE A CA 1
ATOM 4763 C C . ILE A 1 603 ? 1.034 -28.779 25.911 1.00 67.50 603 ILE A C 1
ATOM 4765 O O . ILE A 1 603 ? 1.724 -29.619 25.345 1.00 67.50 603 ILE A O 1
ATOM 4769 N N . ASP A 1 604 ? 1.294 -28.424 27.183 1.00 62.44 604 ASP A N 1
ATOM 4770 C CA . ASP A 1 604 ? 2.257 -29.123 28.073 1.00 62.44 604 ASP A CA 1
ATOM 4771 C C . ASP A 1 604 ? 1.716 -30.505 28.500 1.00 62.44 604 ASP A C 1
ATOM 4773 O O . ASP A 1 604 ? 1.871 -30.986 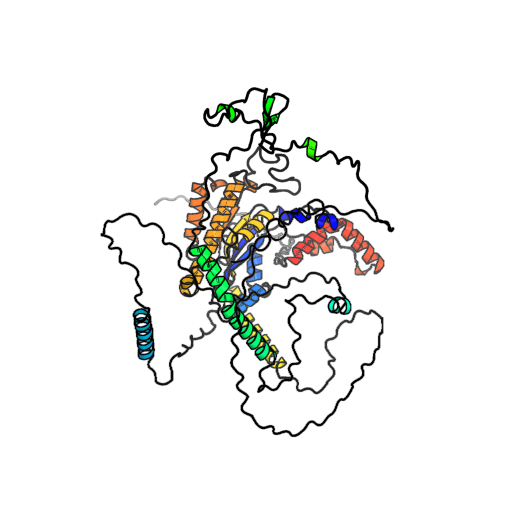29.621 1.00 62.44 604 ASP A O 1
ATOM 4777 N N . VAL A 1 605 ? 1.019 -31.173 27.590 1.00 62.66 605 VAL A N 1
ATOM 4778 C CA . VAL A 1 605 ? 0.689 -32.577 27.720 1.00 62.66 605 VAL A CA 1
ATOM 4779 C C . VAL A 1 605 ? 1.715 -33.298 26.871 1.00 62.66 605 VAL A C 1
ATOM 4781 O O . VAL A 1 605 ? 1.808 -33.027 25.675 1.00 62.66 605 VAL A O 1
ATOM 4784 N N . ASP A 1 606 ? 2.445 -34.240 27.469 1.00 74.62 606 ASP A N 1
ATOM 4785 C CA . ASP A 1 606 ? 3.236 -35.238 26.749 1.00 74.62 606 ASP A CA 1
ATOM 4786 C C . ASP A 1 606 ? 2.301 -36.059 25.840 1.00 74.62 606 ASP A C 1
ATOM 4788 O O . ASP A 1 606 ? 1.946 -37.203 26.127 1.00 74.62 606 ASP A O 1
ATOM 4792 N N . LEU A 1 607 ? 1.868 -35.480 24.716 1.00 79.56 607 LEU A N 1
ATOM 4793 C CA . LEU A 1 607 ? 1.046 -36.146 23.710 1.00 79.56 607 LEU A CA 1
ATOM 4794 C C . LEU A 1 607 ? 1.770 -37.402 23.222 1.00 79.56 607 LEU A C 1
ATOM 4796 O O . LEU A 1 607 ? 1.120 -38.389 22.883 1.00 79.56 607 LEU A O 1
ATOM 4800 N N . ALA A 1 608 ? 3.106 -37.383 23.263 1.00 81.31 608 ALA A N 1
ATOM 4801 C CA . ALA A 1 608 ? 3.988 -38.507 22.991 1.00 81.31 608 ALA A CA 1
ATOM 4802 C C . ALA A 1 608 ? 3.728 -39.743 23.876 1.00 81.31 608 ALA A C 1
ATOM 4804 O O . ALA A 1 608 ? 3.890 -40.851 23.380 1.00 81.31 608 ALA A O 1
ATOM 4805 N N . LYS A 1 609 ? 3.289 -39.579 25.135 1.00 90.12 609 LYS A N 1
ATOM 4806 C CA . LYS A 1 609 ? 3.076 -40.687 26.090 1.00 90.12 609 LYS A CA 1
ATOM 4807 C C . LYS A 1 609 ? 1.660 -41.271 26.072 1.00 90.12 609 LYS A C 1
ATOM 4809 O O . LYS A 1 609 ? 1.429 -42.317 26.665 1.00 90.12 609 LYS A O 1
ATOM 4814 N N . LEU A 1 610 ? 0.711 -40.594 25.426 1.00 90.81 610 LEU A N 1
ATOM 4815 C CA . LEU A 1 610 ? -0.688 -41.021 25.367 1.00 90.81 610 LEU A CA 1
ATOM 4816 C C . LEU A 1 610 ? -0.922 -41.984 24.204 1.00 90.81 610 LEU A C 1
ATOM 4818 O O . LEU A 1 610 ? -0.346 -41.815 23.124 1.00 90.81 610 LEU A O 1
ATOM 4822 N N . SER A 1 611 ? -1.826 -42.948 24.401 1.00 94.38 611 SER A N 1
ATOM 4823 C CA . SER A 1 611 ? -2.277 -43.812 23.308 1.00 94.38 611 SER A CA 1
ATOM 4824 C C . SER A 1 611 ? -2.925 -42.975 22.190 1.00 94.38 611 SER A C 1
ATOM 4826 O O . SER A 1 611 ? -3.462 -41.894 22.458 1.00 94.38 611 SER A O 1
ATOM 4828 N N . PRO A 1 612 ? -2.942 -43.442 20.926 1.00 91.44 612 PRO A N 1
ATOM 4829 C CA . PRO A 1 612 ? -3.528 -42.682 19.817 1.00 91.44 612 PRO A CA 1
ATOM 4830 C C . PRO A 1 612 ? -4.978 -42.232 20.072 1.00 91.44 612 PRO A C 1
ATOM 4832 O O . PRO A 1 612 ? -5.365 -41.122 19.699 1.00 91.44 612 PRO A O 1
ATOM 4835 N N . ARG A 1 613 ? -5.770 -43.062 20.767 1.00 89.56 613 ARG A N 1
ATOM 4836 C CA . ARG A 1 613 ? -7.165 -42.761 21.122 1.00 89.56 613 ARG A CA 1
ATOM 4837 C C . ARG A 1 613 ? -7.268 -41.653 22.172 1.00 89.56 613 ARG A C 1
ATOM 4839 O O . ARG A 1 613 ? -8.058 -40.728 22.001 1.00 89.56 613 ARG A O 1
ATOM 4846 N N . GLU A 1 614 ? -6.453 -41.709 23.220 1.00 89.12 614 GLU A N 1
ATOM 4847 C CA . GLU A 1 614 ? -6.408 -40.672 24.261 1.00 89.12 614 GLU A CA 1
ATOM 4848 C C . GLU A 1 614 ? -5.834 -39.359 23.728 1.00 89.12 614 GLU A C 1
ATOM 4850 O O . GLU A 1 614 ? -6.319 -38.285 24.078 1.00 89.12 614 GLU A O 1
ATOM 4855 N N . ARG A 1 615 ? -4.845 -39.435 22.828 1.00 84.38 615 ARG A N 1
ATOM 4856 C CA . ARG A 1 615 ? -4.291 -38.269 22.136 1.00 84.38 615 ARG A CA 1
ATOM 4857 C C . ARG A 1 615 ? -5.380 -37.547 21.346 1.00 84.38 615 ARG A C 1
ATOM 4859 O O . ARG A 1 615 ? -5.477 -36.330 21.448 1.00 84.38 615 ARG A O 1
ATOM 4866 N N . LYS A 1 616 ? -6.217 -38.283 20.605 1.00 81.31 616 LYS A N 1
ATOM 4867 C CA . LYS A 1 616 ? -7.343 -37.717 19.845 1.00 81.31 616 LYS A CA 1
ATOM 4868 C C . LYS A 1 616 ? -8.389 -37.075 20.760 1.00 81.31 616 LYS A C 1
ATOM 4870 O O . LYS A 1 616 ? -8.800 -35.953 20.483 1.00 81.31 616 LYS A O 1
ATOM 4875 N N . LEU A 1 617 ? -8.770 -37.742 21.853 1.00 87.88 617 LEU A N 1
ATOM 4876 C CA . LEU A 1 617 ? -9.726 -37.198 22.828 1.00 87.88 617 LEU A CA 1
ATOM 4877 C C . LEU A 1 617 ? -9.197 -35.926 23.502 1.00 87.88 617 LEU A C 1
ATOM 4879 O O . LEU A 1 617 ? -9.912 -34.931 23.546 1.00 87.88 617 LEU A O 1
ATOM 4883 N N . LYS A 1 618 ? -7.931 -35.905 23.938 1.00 85.75 618 LYS A N 1
ATOM 4884 C CA . LYS A 1 618 ? -7.324 -34.691 24.505 1.00 85.75 618 LYS A CA 1
ATOM 4885 C C . LYS A 1 618 ? -7.168 -33.573 23.484 1.00 85.75 618 LYS A C 1
ATOM 4887 O O . LYS A 1 618 ? -7.393 -32.420 23.824 1.00 85.75 618 LYS A O 1
ATOM 4892 N N . LEU A 1 619 ? -6.798 -33.877 22.237 1.00 80.31 619 LEU A N 1
ATOM 4893 C CA . LEU A 1 619 ? -6.767 -32.866 21.174 1.00 80.31 619 LEU A CA 1
ATOM 4894 C C . LEU A 1 619 ? -8.155 -32.280 20.933 1.00 80.31 619 LEU A C 1
ATOM 4896 O O . LEU A 1 619 ? -8.264 -31.076 20.725 1.00 80.31 619 LEU A O 1
ATOM 4900 N N . GLN A 1 620 ? -9.202 -33.102 20.984 1.00 80.25 620 GLN A N 1
ATOM 4901 C CA . GLN A 1 620 ? -10.577 -32.641 20.860 1.00 80.25 620 GLN A CA 1
ATOM 4902 C C . GLN A 1 620 ? -10.985 -31.765 22.052 1.00 80.25 620 GLN A C 1
ATOM 4904 O O . GLN A 1 620 ? -11.459 -30.659 21.831 1.00 80.25 620 GLN A O 1
ATOM 4909 N N . GLU A 1 621 ? -10.696 -32.177 23.287 1.00 86.31 621 GLU A N 1
ATOM 4910 C CA . GLU A 1 621 ? -10.955 -31.390 24.502 1.00 86.31 621 GLU A CA 1
ATOM 4911 C C . GLU A 1 621 ? -10.205 -30.045 24.488 1.00 86.31 621 GLU A C 1
ATOM 4913 O O . GLU A 1 621 ? -10.778 -28.991 24.767 1.00 86.31 621 GLU A O 1
ATOM 4918 N N . ILE A 1 622 ? -8.931 -30.053 24.084 1.00 83.12 622 ILE A N 1
ATOM 4919 C CA . ILE A 1 622 ? -8.127 -28.841 23.887 1.00 83.12 622 ILE A CA 1
ATOM 4920 C C . ILE A 1 622 ? -8.738 -27.987 22.771 1.00 83.12 622 ILE A C 1
ATOM 4922 O O . ILE A 1 622 ? -8.831 -26.774 22.911 1.00 83.12 622 ILE A O 1
ATOM 4926 N N . THR A 1 623 ? -9.200 -28.584 21.675 1.00 77.94 623 THR A N 1
ATOM 4927 C CA . THR A 1 623 ? -9.853 -27.841 20.587 1.00 77.94 623 THR A CA 1
ATOM 4928 C C . THR A 1 623 ? -11.207 -27.276 21.021 1.00 77.94 623 THR A C 1
ATOM 4930 O O . THR A 1 623 ? -11.580 -26.197 20.588 1.00 77.94 623 THR A O 1
ATOM 4933 N N . GLU A 1 624 ? -11.943 -27.923 21.914 1.00 76.19 624 GLU A N 1
ATOM 4934 C CA . GLU A 1 624 ? -13.208 -27.395 22.434 1.00 76.19 624 GLU A CA 1
ATOM 4935 C C . GLU A 1 624 ? -12.964 -26.260 23.441 1.00 76.19 624 GLU A C 1
ATOM 4937 O O . GLU A 1 624 ? -13.601 -25.207 23.362 1.00 76.19 624 GLU A O 1
ATOM 4942 N N . ARG A 1 625 ? -11.978 -26.418 24.332 1.00 81.12 625 ARG A N 1
ATOM 4943 C CA . ARG A 1 625 ? -11.626 -25.429 25.364 1.00 81.12 625 ARG A CA 1
ATOM 4944 C C . ARG A 1 625 ? -10.881 -24.217 24.806 1.00 81.12 625 ARG A C 1
ATOM 4946 O O . ARG A 1 625 ? -11.149 -23.076 25.176 1.00 81.12 625 ARG A O 1
ATOM 4953 N N . GLU A 1 626 ? -9.915 -24.469 23.933 1.00 81.81 626 GLU A N 1
ATOM 4954 C CA . GLU A 1 626 ? -8.945 -23.500 23.419 1.00 81.81 626 GLU A CA 1
ATOM 4955 C C . GLU A 1 626 ? -9.098 -23.263 21.911 1.00 81.81 626 GLU A C 1
ATOM 4957 O O . GLU A 1 626 ? -8.351 -22.466 21.343 1.00 81.81 626 GLU A O 1
ATOM 4962 N N . GLY A 1 627 ? -10.064 -23.889 21.233 1.00 73.19 627 GLY A N 1
ATOM 4963 C CA . GLY A 1 627 ? -10.195 -23.840 19.770 1.00 73.19 627 GLY A CA 1
ATOM 4964 C C . GLY A 1 627 ? -10.220 -22.440 19.197 1.00 73.19 627 GLY A C 1
ATOM 4965 O O . GLY A 1 627 ? -9.619 -22.200 18.158 1.00 73.19 627 GLY A O 1
ATOM 4966 N N . ARG A 1 628 ? -10.816 -21.474 19.906 1.00 66.31 628 ARG A N 1
ATOM 4967 C CA . ARG A 1 628 ? -10.769 -20.060 19.504 1.00 66.31 628 ARG A CA 1
ATOM 4968 C C . ARG A 1 628 ? -9.352 -19.489 19.540 1.00 66.31 628 ARG A C 1
ATOM 4970 O O . ARG A 1 628 ? -8.968 -18.796 18.604 1.00 66.31 628 ARG A O 1
ATOM 4977 N N . LYS A 1 629 ? -8.558 -19.791 20.572 1.00 69.69 629 LYS A N 1
ATOM 4978 C CA . LYS A 1 629 ? -7.153 -19.359 20.688 1.00 69.69 629 LYS A CA 1
ATOM 4979 C C . LYS A 1 629 ? -6.262 -20.079 19.674 1.00 69.69 629 LYS A C 1
ATOM 4981 O O . LYS A 1 629 ? -5.401 -19.445 19.069 1.00 69.69 629 LYS A O 1
ATOM 4986 N N . ILE A 1 630 ? -6.501 -21.370 19.438 1.00 67.94 630 ILE A N 1
ATOM 4987 C CA . ILE A 1 630 ? -5.771 -22.182 18.455 1.00 67.94 630 ILE A CA 1
ATOM 4988 C C . ILE A 1 630 ? -6.090 -21.715 17.036 1.00 67.94 630 ILE A C 1
ATOM 4990 O O . ILE A 1 630 ? -5.171 -21.429 16.276 1.00 67.94 630 ILE A O 1
ATOM 4994 N N . ALA A 1 631 ? -7.367 -21.557 16.683 1.00 64.25 631 ALA A N 1
ATOM 4995 C CA . ALA A 1 631 ? -7.795 -21.012 15.397 1.00 64.25 631 ALA A CA 1
ATOM 4996 C C . ALA A 1 631 ? -7.263 -19.589 15.201 1.00 64.25 631 ALA A C 1
ATOM 4998 O O . ALA A 1 631 ? -6.768 -19.258 14.125 1.00 64.25 631 ALA A O 1
ATOM 4999 N N . TYR A 1 632 ? -7.276 -18.767 16.254 1.00 62.59 632 TYR A N 1
ATOM 5000 C CA . TYR A 1 632 ? -6.662 -17.446 16.241 1.00 62.59 632 TYR A CA 1
ATOM 5001 C C . TYR A 1 632 ? -5.163 -17.531 15.927 1.00 62.59 632 TYR A C 1
ATOM 5003 O O . TYR A 1 632 ? -4.718 -16.934 14.949 1.00 62.59 632 TYR A O 1
ATOM 5011 N N . ALA A 1 633 ? -4.392 -18.331 16.657 1.00 65.31 633 ALA A N 1
ATOM 5012 C CA . ALA A 1 633 ? -2.959 -18.491 16.432 1.00 65.31 633 ALA A CA 1
ATOM 5013 C C . ALA A 1 633 ? -2.611 -19.144 15.081 1.00 65.31 633 ALA A C 1
ATOM 5015 O O . ALA A 1 633 ? -1.640 -18.748 14.437 1.00 65.31 633 ALA A O 1
ATOM 5016 N N . LEU A 1 634 ? -3.411 -20.100 14.601 1.00 60.22 634 LEU A N 1
ATOM 5017 C CA . LEU A 1 634 ? -3.283 -20.687 13.263 1.00 60.22 634 LEU A CA 1
ATOM 5018 C C . LEU A 1 634 ? -3.585 -19.652 12.175 1.00 60.22 634 LEU A C 1
ATOM 5020 O O . LEU A 1 634 ? -2.863 -19.572 11.180 1.00 60.22 634 LEU A O 1
ATOM 5024 N N . SER A 1 635 ? -4.588 -18.795 12.391 1.00 55.75 635 SER A N 1
ATOM 5025 C CA . SER A 1 635 ? -4.883 -17.680 11.488 1.00 55.75 635 SER A CA 1
ATOM 5026 C C . SER A 1 635 ? -3.734 -16.667 11.437 1.00 55.75 635 SER A C 1
ATOM 5028 O O . SER A 1 635 ? -3.480 -16.108 10.371 1.00 55.75 635 SER A O 1
ATOM 5030 N N . GLN A 1 636 ? -2.987 -16.489 12.535 1.00 59.78 636 GLN A N 1
ATOM 5031 C CA . GLN A 1 636 ? -1.750 -15.699 12.556 1.00 59.78 636 GLN A CA 1
ATOM 5032 C C . GLN A 1 636 ? -0.597 -16.434 11.846 1.00 59.78 636 GLN A C 1
ATOM 5034 O O . GLN A 1 636 ? 0.090 -15.832 11.025 1.00 59.78 636 GLN A O 1
ATOM 5039 N N . LYS A 1 637 ? -0.423 -17.751 12.056 1.00 52.62 637 LYS A N 1
ATOM 5040 C CA . LYS A 1 637 ? 0.596 -18.573 11.364 1.00 52.62 637 LYS A CA 1
ATOM 5041 C C . LYS A 1 637 ? 0.424 -18.584 9.846 1.00 52.62 637 LYS A C 1
ATOM 5043 O O . LYS A 1 637 ? 1.414 -18.482 9.125 1.00 52.62 637 LYS A O 1
ATOM 5048 N N . SER A 1 638 ? -0.815 -18.657 9.352 1.00 46.53 638 SER A N 1
ATOM 5049 C CA . SER A 1 638 ? -1.102 -18.606 7.909 1.00 46.53 638 SER A CA 1
ATOM 5050 C C . SER A 1 638 ? -0.625 -17.302 7.251 1.00 46.53 638 SER A C 1
ATOM 5052 O O . SER A 1 638 ? -0.354 -17.283 6.052 1.00 46.53 638 SER A O 1
ATOM 5054 N N . ARG A 1 639 ? -0.429 -16.229 8.037 1.00 49.12 639 ARG A N 1
ATOM 5055 C CA . ARG A 1 639 ? 0.111 -14.948 7.558 1.00 49.12 639 ARG A CA 1
ATOM 5056 C C . ARG A 1 639 ? 1.639 -14.932 7.434 1.00 49.12 639 ARG A C 1
ATOM 5058 O O . ARG A 1 639 ? 2.170 -13.982 6.866 1.00 49.12 639 ARG A O 1
ATOM 5065 N N . LYS A 1 640 ? 2.348 -15.987 7.874 1.00 44.94 640 LYS A N 1
ATOM 5066 C CA . LYS A 1 640 ? 3.807 -16.188 7.730 1.00 44.94 640 LYS A CA 1
ATOM 5067 C C . LYS A 1 640 ? 4.627 -14.900 7.941 1.00 44.94 640 LYS A C 1
ATOM 5069 O O . LYS A 1 640 ? 5.488 -14.597 7.120 1.00 44.94 640 LYS A O 1
ATOM 5074 N N . VAL A 1 641 ? 4.330 -14.100 8.960 1.00 41.53 641 VAL A N 1
ATOM 5075 C CA . VAL A 1 641 ? 5.253 -13.058 9.432 1.00 41.53 641 VAL A CA 1
ATOM 5076 C C . VAL A 1 641 ? 5.879 -13.643 10.687 1.00 41.53 641 VAL A C 1
ATOM 5078 O O . VAL A 1 641 ? 5.245 -13.697 11.737 1.00 41.53 641 VAL A O 1
ATOM 5081 N N . SER A 1 642 ? 7.062 -14.239 10.545 1.00 35.34 642 SER A N 1
ATOM 5082 C CA . SER A 1 642 ? 7.869 -14.629 11.697 1.00 35.34 642 SER A CA 1
ATOM 5083 C C . SER A 1 642 ? 8.571 -13.374 12.187 1.00 35.34 642 SER A C 1
ATOM 5085 O O . SER A 1 642 ? 9.429 -12.850 11.482 1.00 35.34 642 SER A O 1
ATOM 5087 N N . TYR A 1 643 ? 8.207 -12.886 13.368 1.00 36.09 643 TYR A N 1
ATOM 5088 C CA . TYR A 1 643 ? 9.042 -11.900 14.041 1.00 36.09 643 TYR A CA 1
ATOM 5089 C C . TYR A 1 643 ? 10.375 -12.576 14.368 1.00 36.09 643 TYR A C 1
ATOM 5091 O O . T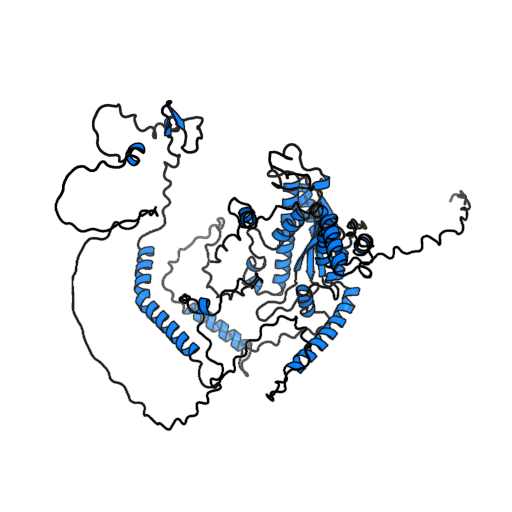YR A 1 643 ? 10.345 -13.719 14.849 1.00 36.09 643 TYR A O 1
ATOM 5099 N N . PRO A 1 644 ? 11.527 -11.932 14.115 1.00 35.56 644 PRO A N 1
ATOM 5100 C CA . PRO A 1 644 ? 12.763 -12.385 14.727 1.00 35.56 644 PRO A CA 1
ATOM 5101 C C . PRO A 1 644 ? 12.493 -12.454 16.230 1.00 35.56 644 PRO A C 1
ATOM 5103 O O . PRO A 1 644 ? 12.012 -11.488 16.823 1.00 35.56 644 PRO A O 1
ATOM 5106 N N . ALA A 1 645 ? 12.685 -13.633 16.826 1.00 37.22 645 ALA A N 1
ATOM 5107 C CA . ALA A 1 645 ? 12.616 -13.759 18.270 1.00 37.22 645 ALA A CA 1
ATOM 5108 C C . ALA A 1 645 ? 13.665 -12.791 18.812 1.00 37.22 645 ALA A C 1
ATOM 5110 O O . ALA A 1 645 ? 14.856 -13.001 18.584 1.00 37.22 645 ALA A O 1
ATOM 5111 N N . GLY A 1 646 ? 13.218 -11.696 19.430 1.00 34.69 646 GLY A N 1
ATOM 5112 C CA . GLY A 1 646 ? 14.121 -10.792 20.117 1.00 34.69 646 GLY A CA 1
ATOM 5113 C C . GLY A 1 646 ? 15.007 -11.630 21.030 1.00 34.69 646 GLY A C 1
ATOM 5114 O O . GLY A 1 646 ? 14.515 -12.536 21.709 1.00 34.69 646 GLY A O 1
ATOM 5115 N N . HIS A 1 647 ? 16.309 -11.372 20.981 1.00 34.66 647 HIS A N 1
ATOM 5116 C CA . HIS A 1 647 ? 17.293 -11.837 21.950 1.00 34.66 647 HIS A CA 1
ATOM 5117 C C . HIS A 1 647 ? 16.923 -11.267 23.341 1.00 34.66 647 HIS A C 1
ATOM 5119 O O . HIS A 1 647 ? 17.591 -10.393 23.868 1.00 34.66 647 HIS A O 1
ATOM 5125 N N . GLU A 1 648 ? 15.826 -11.733 23.940 1.00 37.88 648 GLU A N 1
ATOM 5126 C CA . GLU A 1 648 ? 15.438 -11.489 25.339 1.00 37.88 648 GLU A CA 1
ATOM 5127 C C . GLU A 1 648 ? 15.874 -12.673 26.221 1.00 37.88 648 GLU A C 1
ATOM 5129 O O . GLU A 1 648 ? 15.187 -13.106 27.139 1.00 37.88 648 GLU A O 1
ATOM 5134 N N . GLN A 1 649 ? 17.050 -13.219 25.915 1.00 34.72 649 GLN A N 1
ATOM 5135 C CA . GLN A 1 649 ? 17.873 -13.970 26.859 1.00 34.72 649 GLN A CA 1
ATOM 5136 C C . GLN A 1 649 ? 19.262 -13.325 26.874 1.00 34.72 649 GLN A C 1
ATOM 5138 O O . GLN A 1 649 ? 20.258 -13.945 26.518 1.00 34.72 649 GLN A O 1
ATOM 5143 N N . ALA A 1 650 ? 19.317 -12.040 27.224 1.00 36.94 650 ALA A N 1
ATOM 5144 C CA . ALA A 1 650 ? 20.421 -11.588 28.055 1.00 36.94 650 ALA A CA 1
ATOM 5145 C C . ALA A 1 650 ? 20.074 -12.064 29.471 1.00 36.94 650 ALA A C 1
ATOM 5147 O O . ALA A 1 650 ? 18.960 -11.828 29.943 1.00 36.94 650 ALA A O 1
ATOM 5148 N N . SER A 1 651 ? 20.975 -12.842 30.063 1.00 37.94 651 SER A N 1
ATOM 5149 C CA . SER A 1 651 ? 20.888 -13.377 31.416 1.00 37.94 651 SER A CA 1
ATOM 5150 C C . SER A 1 651 ? 20.436 -12.290 32.391 1.00 37.94 651 SER A C 1
ATOM 5152 O O . SER A 1 651 ? 21.079 -11.258 32.548 1.00 37.94 651 SER A O 1
ATOM 5154 N N . MET A 1 652 ? 19.331 -12.546 33.086 1.00 39.50 652 MET A N 1
ATOM 5155 C CA . MET A 1 652 ? 18.887 -11.762 34.241 1.00 39.50 652 MET A CA 1
ATOM 5156 C C . MET A 1 652 ? 19.691 -12.144 35.506 1.00 39.50 652 MET A C 1
ATOM 5158 O O . MET A 1 652 ? 19.190 -11.981 36.610 1.00 39.50 652 MET A O 1
ATOM 5162 N N . ASP A 1 653 ? 20.921 -12.650 35.325 1.00 41.94 653 ASP A N 1
ATOM 5163 C CA . ASP A 1 653 ? 21.797 -13.203 36.369 1.00 41.94 653 ASP A CA 1
ATOM 5164 C C . ASP A 1 653 ? 23.201 -12.547 36.420 1.00 41.94 653 ASP A C 1
ATOM 5166 O O . ASP A 1 653 ? 24.002 -12.938 37.258 1.00 41.94 653 ASP A O 1
ATOM 5170 N N . ASP A 1 654 ? 23.511 -11.525 35.602 1.00 41.56 654 ASP A N 1
ATOM 5171 C CA . ASP A 1 654 ? 24.840 -10.859 35.594 1.00 41.56 654 ASP A CA 1
ATOM 5172 C C . ASP A 1 654 ? 24.800 -9.355 35.960 1.00 41.56 654 ASP A C 1
ATOM 5174 O O . ASP A 1 654 ? 25.577 -8.554 35.443 1.00 41.56 654 ASP A O 1
ATOM 5178 N N . PHE A 1 655 ? 23.896 -8.935 36.852 1.00 40.41 655 PHE A N 1
ATOM 5179 C CA . PHE A 1 655 ? 23.872 -7.562 37.392 1.00 40.41 655 PHE A CA 1
ATOM 5180 C C . PHE A 1 655 ? 24.021 -7.543 38.918 1.00 40.41 655 PHE A C 1
ATOM 5182 O O . PHE A 1 655 ? 23.203 -6.978 39.634 1.00 40.41 655 PHE A O 1
ATOM 5189 N N . ASP A 1 656 ? 25.115 -8.123 39.399 1.00 46.34 656 ASP A N 1
ATOM 5190 C CA . ASP A 1 656 ? 25.709 -7.782 40.690 1.00 46.34 656 ASP A CA 1
ATOM 5191 C C . ASP A 1 656 ? 27.183 -7.443 40.447 1.00 46.34 656 ASP A C 1
ATOM 5193 O O . ASP A 1 656 ? 28.040 -8.304 40.583 1.00 46.34 656 ASP A O 1
ATOM 5197 N N . GLU A 1 657 ? 27.497 -6.197 40.064 1.00 41.66 657 GLU A N 1
ATOM 5198 C CA . GLU A 1 657 ? 28.817 -5.623 40.352 1.00 41.66 657 GLU A CA 1
ATOM 5199 C C . GLU A 1 657 ? 28.862 -4.080 40.239 1.00 41.66 657 GLU A C 1
ATOM 5201 O O . GLU A 1 657 ? 28.611 -3.472 39.202 1.00 41.66 657 GLU A O 1
ATOM 5206 N N . VAL A 1 658 ? 29.257 -3.483 41.370 1.00 38.00 658 VAL A N 1
ATOM 5207 C CA . VAL A 1 658 ? 29.917 -2.181 41.582 1.00 38.00 658 VAL A CA 1
ATOM 5208 C C . VAL A 1 658 ? 29.119 -0.888 41.331 1.00 38.00 658 VAL A C 1
ATOM 5210 O O . VAL A 1 658 ? 29.269 -0.184 40.335 1.00 38.00 658 VAL A O 1
ATOM 5213 N N . ILE A 1 659 ? 28.405 -0.458 42.377 1.00 35.59 659 ILE A N 1
ATOM 5214 C CA . ILE A 1 659 ? 28.077 0.955 42.612 1.00 35.59 659 ILE A CA 1
ATOM 5215 C C . ILE A 1 659 ? 29.372 1.693 43.001 1.00 35.59 659 ILE A C 1
ATOM 5217 O O . ILE A 1 659 ? 29.847 1.570 44.130 1.00 35.59 659 ILE A O 1
ATOM 5221 N N . VAL A 1 660 ? 29.935 2.486 42.084 1.00 47.00 660 VAL A N 1
ATOM 5222 C CA . VAL A 1 660 ? 30.914 3.538 42.415 1.00 47.00 660 VAL A CA 1
ATOM 5223 C C . VAL A 1 660 ? 30.151 4.856 42.614 1.00 47.00 660 VAL A C 1
ATOM 5225 O O . VAL A 1 660 ? 29.423 5.265 41.708 1.00 47.00 660 VAL A O 1
ATOM 5228 N N . PRO A 1 661 ? 30.280 5.549 43.760 1.00 46.69 661 PRO A N 1
ATOM 5229 C CA . PRO A 1 661 ? 29.619 6.835 43.962 1.00 46.69 661 PRO A CA 1
ATOM 5230 C C . PRO A 1 661 ? 30.302 7.949 43.144 1.00 46.69 661 PRO A C 1
ATOM 5232 O O . PRO A 1 661 ? 31.534 7.996 43.080 1.00 46.69 661 PRO A O 1
ATOM 5235 N N . PRO A 1 662 ? 29.540 8.886 42.548 1.00 44.31 662 PRO A N 1
ATOM 5236 C CA . PRO A 1 662 ? 30.113 9.979 41.776 1.00 44.31 662 PRO A CA 1
ATOM 5237 C C . PRO A 1 662 ? 30.767 11.022 42.691 1.00 44.31 662 PRO A C 1
ATOM 5239 O O . PRO A 1 662 ? 30.136 11.610 43.571 1.00 44.31 662 PRO A O 1
ATOM 5242 N N . SER A 1 663 ? 32.053 11.271 42.444 1.00 37.88 663 SER A N 1
ATOM 5243 C CA . SER A 1 663 ? 32.829 12.356 43.037 1.00 37.88 663 SER A CA 1
ATOM 5244 C C . SER A 1 663 ? 32.305 13.716 42.575 1.00 37.88 663 SER A C 1
ATOM 5246 O O . SER A 1 663 ? 32.300 14.024 41.381 1.00 37.88 663 SER A O 1
ATOM 5248 N N . ALA A 1 664 ? 31.913 14.544 43.539 1.00 41.16 664 ALA A N 1
ATOM 5249 C CA . ALA A 1 664 ? 31.556 15.939 43.347 1.00 41.16 664 ALA A CA 1
ATOM 5250 C C . ALA A 1 664 ? 32.741 16.747 42.791 1.00 41.16 664 ALA A C 1
ATOM 5252 O O . ALA A 1 664 ? 33.768 16.898 43.454 1.00 41.16 664 ALA A O 1
ATOM 5253 N N . THR A 1 665 ? 32.580 17.316 41.598 1.00 42.38 665 THR A N 1
ATOM 5254 C CA . THR A 1 665 ? 33.447 18.378 41.078 1.00 42.38 665 THR A CA 1
ATOM 5255 C C . THR A 1 665 ? 32.716 19.715 41.199 1.00 42.38 665 THR A C 1
ATOM 5257 O O . THR A 1 665 ? 31.594 19.888 40.728 1.00 42.38 665 THR A O 1
ATOM 5260 N N . LYS A 1 666 ? 33.343 20.642 41.930 1.00 45.59 666 LYS A N 1
ATOM 5261 C CA . LYS A 1 666 ? 32.916 22.036 42.111 1.00 45.59 666 LYS A CA 1
ATOM 5262 C C . LYS A 1 666 ? 33.064 22.813 40.794 1.00 45.59 666 LYS A C 1
ATOM 5264 O O . LYS A 1 666 ? 34.035 22.562 40.083 1.00 45.59 666 LYS A O 1
ATOM 5269 N N . PRO A 1 667 ? 32.217 23.817 40.514 1.00 55.31 667 PRO A N 1
ATOM 5270 C CA . PRO A 1 667 ? 32.537 24.828 39.518 1.00 55.31 667 PRO A CA 1
ATOM 5271 C C . PRO A 1 667 ? 33.449 25.897 40.137 1.00 55.31 667 PRO A C 1
ATOM 5273 O O . PRO A 1 667 ? 33.097 26.537 41.130 1.00 55.31 667 PRO A O 1
ATOM 5276 N N . GLU A 1 668 ? 34.631 26.077 39.548 1.00 51.94 668 GLU A N 1
ATOM 5277 C CA . GLU A 1 668 ? 35.479 27.243 39.779 1.00 51.94 668 GLU A CA 1
ATOM 5278 C C . GLU A 1 668 ? 34.903 28.462 39.056 1.00 51.94 668 GLU A C 1
ATOM 5280 O O . GLU A 1 668 ? 34.646 28.465 37.854 1.00 51.94 668 GLU A O 1
ATOM 5285 N N . SER A 1 669 ? 34.730 29.519 39.836 1.00 56.00 669 SER A N 1
ATOM 5286 C CA . SER A 1 669 ? 34.654 30.899 39.393 1.00 56.00 669 SER A CA 1
ATOM 5287 C C . SER A 1 669 ? 36.008 31.366 38.854 1.00 56.00 669 SER A C 1
ATOM 5289 O O . SER A 1 669 ? 36.994 31.279 39.582 1.00 56.00 669 SER A O 1
ATOM 5291 N N . SER A 1 670 ? 36.060 31.981 37.673 1.00 53.06 670 SER A N 1
ATOM 5292 C CA . SER A 1 670 ? 36.819 33.229 37.478 1.00 53.06 670 SER A CA 1
ATOM 5293 C C . SER A 1 670 ? 36.535 33.863 36.117 1.00 53.06 670 SER A C 1
ATOM 5295 O O . SER A 1 670 ? 36.215 33.199 35.137 1.00 53.06 670 SER A O 1
ATOM 5297 N N . GLN A 1 671 ? 36.597 35.189 36.144 1.00 55.06 671 GLN A N 1
ATOM 5298 C CA . GLN A 1 671 ? 36.391 36.149 35.071 1.00 55.06 671 GLN A CA 1
ATOM 5299 C C . GLN A 1 671 ? 37.563 36.168 34.077 1.00 55.06 671 GLN A C 1
ATOM 5301 O O . GLN A 1 671 ? 38.711 36.018 34.495 1.00 55.06 671 GLN A O 1
ATOM 5306 N N . ALA A 1 672 ? 37.264 36.506 32.821 1.00 53.66 672 ALA A N 1
ATOM 5307 C CA . ALA A 1 672 ? 37.996 37.481 32.006 1.00 53.66 672 ALA A CA 1
ATOM 5308 C C . ALA A 1 672 ? 37.073 37.980 30.887 1.00 53.66 672 ALA A C 1
ATOM 5310 O O . ALA A 1 672 ? 36.468 37.115 30.212 1.00 53.66 672 ALA A O 1
#

Radius of gyration: 39.44 Å; chains: 1; bounding box: 115×94×111 Å

pLDDT: mean 71.12, std 24.37, range [28.84, 98.5]

Foldseek 3Di:
DPDPPPPPPPVVQLVPVVHVCVVVVPDDDQDDQQLLAWKKWFKWWFPFWFDDPPPAFTFIDIDIDMGGFQLQLLVLVCCLFPNNPPVSVVRVLRGPDPPRPDPDPPPPPPDDDPDDPVNVVVVVVVVVVVVVVPPDPPDDDDDDDDDDDDDDDDDDDDDDDDDDDDDDDDDDDDDDPDDDPVNVVPPDDDPPDDPDDDDPPDDPPDDPVVVVVVVVVVVVVVVCCVVCVVVVCVVVCVPVVDPPPVPPDPDPPPPQDWDQDPVRATAHPVRDRDPDDPCPVDPVPNDDPPDDDDDDDDDDDDDPVVVPDDDDDDDDDDDDDDDDDDDDDDDDDDDDDDPDDDDDDDDDDDDDDDDDDDDDDDDDDDDDDDDDDDDDDDDDDDDDDDDDDPDPPPDDDCPPDPDPPVVVVVVVVVVVSVVVCVVVSVVCVVARRIFTAKMKIASGNVLSVVLSVQLQDDPPRHGLLNPDDPVQSPVNVCSNVSSVVSSLVSSLVSRVVLLCLLQQHPNHDAQDDSGSPDSGDPDVNPPSVDRHPLVNLAMEMEGEPPDPCRVVSLVVSCVSCVVVVSNSRYHYFYAYRSRATPVPDNTDNPPPLCDVVNVVVVVPDCLVPDDPVVNVVVVVVCCVVCVVSVVSSVVVVVVPSDDDPPPPPPPPPPPDDDDDDDDDDDDDDDDD